Protein AF-A0A7Y8RQ37-F1 (afdb_monomer_lite)

Structure (mmCIF, N/CA/C/O backbone):
data_AF-A0A7Y8RQ37-F1
#
_entry.id   AF-A0A7Y8RQ37-F1
#
loop_
_atom_site.group_PDB
_atom_site.id
_atom_site.type_symbol
_atom_site.label_atom_id
_atom_site.label_alt_id
_atom_site.label_comp_id
_atom_site.label_asym_id
_atom_site.label_entity_id
_atom_site.label_seq_id
_atom_site.pdbx_PDB_ins_code
_atom_site.Cartn_x
_atom_site.Cartn_y
_atom_site.Cartn_z
_atom_site.occupancy
_atom_site.B_iso_or_equiv
_atom_site.auth_seq_id
_atom_site.auth_comp_id
_atom_site.auth_asym_id
_atom_site.auth_atom_id
_atom_site.pdbx_PDB_model_num
ATOM 1 N N . MET A 1 1 ? -16.129 -39.571 3.905 1.00 34.47 1 MET A N 1
ATOM 2 C CA . MET A 1 1 ? -15.858 -40.733 4.770 1.00 34.47 1 MET A CA 1
ATOM 3 C C . MET A 1 1 ? -14.416 -40.610 5.213 1.00 34.47 1 MET A C 1
ATOM 5 O O . MET A 1 1 ? -13.546 -40.663 4.356 1.00 34.47 1 MET A O 1
ATOM 9 N N . LEU A 1 2 ? -14.186 -40.288 6.487 1.00 32.62 2 LEU A N 1
ATOM 10 C CA . LEU A 1 2 ? -12.864 -40.397 7.103 1.00 32.62 2 LEU A CA 1
ATOM 11 C C . LEU A 1 2 ? -12.687 -41.860 7.510 1.00 32.62 2 LEU A C 1
ATOM 13 O O . LEU A 1 2 ? -13.595 -42.444 8.094 1.00 32.62 2 LEU A O 1
ATOM 17 N N . ASP A 1 3 ? -11.566 -42.441 7.108 1.00 35.66 3 ASP A N 1
ATOM 18 C CA . ASP A 1 3 ? -11.195 -43.825 7.374 1.00 35.66 3 ASP A CA 1
ATOM 19 C C . ASP A 1 3 ? -10.591 -43.890 8.788 1.00 35.66 3 ASP A C 1
ATOM 21 O O . ASP A 1 3 ? -9.417 -43.589 8.989 1.00 35.66 3 ASP A O 1
ATOM 25 N N . ASP A 1 4 ? -11.429 -44.184 9.785 1.00 43.72 4 ASP A N 1
ATOM 26 C CA . ASP A 1 4 ? -11.110 -44.140 11.226 1.00 43.72 4 ASP A CA 1
ATOM 27 C C . ASP A 1 4 ? -10.446 -45.444 11.727 1.00 43.72 4 ASP A C 1
ATOM 29 O O . ASP A 1 4 ? -10.523 -45.811 12.899 1.00 43.72 4 ASP A O 1
ATOM 33 N N . THR A 1 5 ? -9.824 -46.199 10.815 1.00 50.50 5 THR A N 1
ATOM 34 C CA . THR A 1 5 ? -9.568 -47.637 11.009 1.00 50.50 5 THR A CA 1
ATOM 35 C C . THR A 1 5 ? -8.095 -48.025 11.193 1.00 50.50 5 THR A C 1
ATOM 37 O O . THR A 1 5 ? -7.787 -49.211 11.273 1.00 50.50 5 THR A O 1
ATOM 40 N N . HIS A 1 6 ? -7.171 -47.064 11.321 1.00 50.91 6 HIS A N 1
ATOM 41 C CA . HIS A 1 6 ? -5.736 -47.354 11.478 1.00 50.91 6 HIS A CA 1
ATOM 42 C C . HIS A 1 6 ? -5.134 -46.620 12.686 1.00 50.91 6 HIS A C 1
ATOM 44 O O . HIS A 1 6 ? -4.673 -45.485 12.582 1.00 50.91 6 HIS A O 1
ATOM 50 N N . GLN A 1 7 ? -5.131 -47.279 13.849 1.00 54.94 7 GLN A N 1
ATOM 51 C CA . GLN A 1 7 ? -4.420 -46.808 15.041 1.00 54.94 7 GLN A CA 1
ATOM 52 C C . GLN A 1 7 ? -2.965 -47.294 15.002 1.00 54.94 7 GLN A C 1
ATOM 54 O O . GLN A 1 7 ? -2.705 -48.497 14.993 1.00 54.94 7 GLN A O 1
ATOM 59 N N . TYR A 1 8 ? -2.016 -46.358 14.987 1.00 58.25 8 TYR A N 1
ATOM 60 C CA . TYR A 1 8 ? -0.583 -46.654 15.029 1.00 58.25 8 TYR A CA 1
ATOM 61 C C . TYR A 1 8 ? -0.065 -46.518 16.465 1.00 58.25 8 TYR A C 1
ATOM 63 O O . TYR A 1 8 ? -0.139 -45.420 17.022 1.00 58.25 8 TYR A O 1
ATOM 71 N N . PRO A 1 9 ? 0.462 -47.587 17.089 1.00 61.72 9 PRO A N 1
ATOM 72 C CA . PRO A 1 9 ? 1.016 -47.491 18.431 1.00 61.72 9 PRO A CA 1
ATOM 73 C C . PRO A 1 9 ? 2.280 -46.622 18.421 1.00 61.72 9 PRO A C 1
ATOM 75 O O . PRO A 1 9 ? 3.241 -46.898 17.699 1.00 61.72 9 PRO A O 1
ATOM 78 N N . VAL A 1 10 ? 2.267 -45.574 19.246 1.00 66.50 10 VAL A N 1
ATOM 79 C CA . VAL A 1 10 ? 3.431 -44.730 19.532 1.00 66.50 10 VAL A CA 1
ATOM 80 C C . VAL A 1 10 ? 4.154 -45.314 20.739 1.00 66.50 10 VAL A C 1
ATOM 82 O O . VAL A 1 10 ? 3.539 -45.526 21.784 1.00 66.50 10 VAL A O 1
ATOM 85 N N . TYR A 1 11 ? 5.454 -45.564 20.618 1.00 68.69 11 TYR A N 1
ATOM 86 C CA . TYR A 1 11 ? 6.275 -46.028 21.736 1.00 68.69 11 TYR A CA 1
ATOM 87 C C . TYR A 1 11 ? 7.652 -45.368 21.733 1.00 68.69 11 TYR A C 1
ATOM 89 O O . TYR A 1 11 ? 8.081 -44.732 20.767 1.00 68.69 11 TYR A O 1
ATOM 97 N N . ARG A 1 12 ? 8.345 -45.536 22.855 1.00 69.88 12 ARG A N 1
ATOM 98 C CA . ARG A 1 12 ? 9.684 -45.016 23.114 1.00 69.88 12 ARG A CA 1
ATOM 99 C C . ARG A 1 12 ? 10.527 -46.146 23.697 1.00 69.88 12 ARG A C 1
ATOM 101 O O . ARG A 1 12 ? 10.061 -46.857 24.587 1.00 69.88 12 ARG A O 1
ATOM 108 N N . ARG A 1 13 ? 11.744 -46.344 23.185 1.00 73.50 13 ARG A N 1
ATOM 109 C CA . ARG A 1 13 ? 12.702 -47.296 23.771 1.00 73.50 13 ARG A CA 1
ATOM 110 C C . ARG A 1 13 ? 13.327 -46.686 25.029 1.00 73.50 13 ARG A C 1
ATOM 112 O O . ARG A 1 13 ? 13.398 -45.462 25.153 1.00 73.50 13 ARG A O 1
ATOM 119 N N . GLN A 1 14 ? 13.769 -47.534 25.959 1.00 46.38 14 GLN A N 1
ATOM 120 C CA . GLN A 1 14 ? 14.588 -47.077 27.083 1.00 46.38 14 GLN A CA 1
ATOM 121 C C . GLN A 1 14 ? 15.817 -46.344 26.516 1.00 46.38 14 GLN A C 1
ATOM 123 O O . GLN A 1 14 ? 16.450 -46.841 25.590 1.00 46.38 14 GLN A O 1
ATOM 128 N N . ASP A 1 15 ? 16.073 -45.137 27.024 1.00 55.53 15 ASP A N 1
ATOM 129 C CA . ASP A 1 15 ? 17.201 -44.255 26.674 1.00 55.53 15 ASP A CA 1
ATOM 130 C C . ASP A 1 15 ? 17.154 -43.498 25.327 1.00 55.53 15 ASP A C 1
ATOM 132 O O . ASP A 1 15 ? 18.140 -42.878 24.934 1.00 55.53 15 ASP A O 1
ATOM 136 N N . GLU A 1 16 ? 16.000 -43.423 24.652 1.00 62.22 16 GLU A N 1
ATOM 137 C CA . GLU A 1 16 ? 15.815 -42.547 23.475 1.00 62.22 16 GLU A CA 1
ATOM 138 C C . GLU A 1 16 ? 14.939 -41.319 23.785 1.00 62.22 16 GLU A C 1
ATOM 140 O O . GLU A 1 16 ? 13.984 -41.421 24.552 1.00 62.22 16 GLU A O 1
ATOM 145 N N . GLN A 1 17 ? 15.228 -40.159 23.174 1.00 61.47 17 GLN A N 1
ATOM 146 C CA . GLN A 1 17 ? 14.375 -38.949 23.221 1.00 61.47 17 GLN A CA 1
ATOM 147 C C . GLN A 1 17 ? 13.439 -38.804 22.006 1.00 61.47 17 GLN A C 1
ATOM 149 O O . GLN A 1 17 ? 12.738 -37.808 21.867 1.00 61.47 17 GLN A O 1
ATOM 154 N N . VAL A 1 18 ? 13.418 -39.798 21.118 1.00 64.31 18 VAL A N 1
ATOM 155 C CA . VAL A 1 18 ? 12.586 -39.802 19.909 1.00 64.31 18 VAL A CA 1
ATOM 156 C C . VAL A 1 18 ? 11.352 -40.680 20.098 1.00 64.31 18 VAL A C 1
ATOM 158 O O . VAL A 1 18 ? 11.414 -41.720 20.759 1.00 64.31 18 VAL A O 1
ATOM 161 N N . LEU A 1 19 ? 10.228 -40.272 19.507 1.00 69.50 19 LEU A N 1
ATOM 162 C CA . LEU A 1 19 ? 9.014 -41.088 19.453 1.00 69.50 19 LEU A CA 1
ATOM 163 C C . LEU A 1 19 ? 9.008 -41.900 18.161 1.00 69.50 19 LEU A C 1
ATOM 165 O O . LEU A 1 19 ? 9.328 -41.380 17.093 1.00 69.50 19 LEU A O 1
ATOM 169 N N . ARG A 1 20 ? 8.632 -43.176 18.248 1.00 71.75 20 ARG A N 1
ATOM 170 C CA . ARG A 1 20 ? 8.583 -44.082 17.096 1.00 71.75 20 ARG A CA 1
ATOM 171 C C . ARG A 1 20 ? 7.153 -44.539 16.841 1.00 71.75 20 ARG A C 1
ATOM 173 O O . ARG A 1 20 ? 6.413 -44.818 17.786 1.00 71.75 20 ARG A O 1
ATOM 180 N N . LEU A 1 21 ? 6.786 -44.646 15.565 1.00 69.88 21 LEU A N 1
ATOM 181 C CA . LEU A 1 21 ? 5.547 -45.281 15.114 1.00 69.88 21 LEU A CA 1
ATOM 182 C C . LEU A 1 21 ? 5.869 -46.541 14.309 1.00 69.88 21 LEU A C 1
ATOM 184 O O . LEU A 1 21 ? 6.688 -46.495 13.387 1.00 69.88 21 LEU A O 1
ATOM 188 N N . LYS A 1 22 ? 5.194 -47.648 14.639 1.00 65.12 22 LYS A N 1
ATOM 189 C CA . LYS A 1 22 ? 5.294 -48.927 13.918 1.00 65.12 22 LYS A CA 1
ATOM 190 C C . LYS A 1 22 ? 3.974 -49.240 13.211 1.00 65.12 22 LYS A C 1
ATOM 192 O O . LYS A 1 22 ? 2.908 -49.129 13.815 1.00 65.12 22 LYS A O 1
ATOM 197 N N . HIS A 1 23 ? 4.043 -49.652 11.943 1.00 57.03 23 HIS A N 1
ATOM 198 C CA . HIS A 1 23 ? 2.884 -50.188 11.224 1.00 57.03 23 HIS A CA 1
ATOM 199 C C . HIS A 1 23 ? 2.521 -51.578 11.793 1.00 57.03 23 HIS A C 1
ATOM 201 O O . HIS A 1 23 ? 3.416 -52.414 11.925 1.00 57.03 23 HIS A O 1
ATOM 207 N N . PRO A 1 24 ? 1.247 -51.866 12.131 1.00 56.72 24 PRO A N 1
ATOM 208 C CA . PRO A 1 24 ? 0.880 -53.085 12.862 1.00 56.72 24 PRO A CA 1
ATOM 209 C C . PRO A 1 24 ? 1.156 -54.407 12.123 1.00 56.72 24 PRO A C 1
ATOM 211 O O . PRO A 1 24 ? 1.132 -55.460 12.752 1.00 56.72 24 PRO A O 1
ATOM 214 N N . GLN A 1 25 ? 1.401 -54.368 10.809 1.00 57.06 25 GLN A N 1
ATOM 215 C CA . GLN A 1 25 ? 1.538 -55.559 9.954 1.00 57.06 25 GLN A CA 1
ATOM 216 C C . GLN A 1 25 ? 2.952 -55.824 9.412 1.00 57.06 25 GLN A C 1
ATOM 218 O O . GLN A 1 25 ? 3.146 -56.863 8.792 1.00 57.06 25 GLN A O 1
ATOM 223 N N . ASP A 1 26 ? 3.935 -54.955 9.675 1.00 54.56 26 ASP A N 1
ATOM 224 C CA . ASP A 1 26 ? 5.302 -55.140 9.169 1.00 54.56 26 ASP A CA 1
ATOM 225 C C . ASP A 1 26 ? 6.296 -55.346 10.310 1.00 54.56 26 ASP A C 1
ATOM 227 O O . ASP A 1 26 ? 6.479 -54.490 11.186 1.00 54.56 26 ASP A O 1
ATOM 231 N N . ASP A 1 27 ? 6.979 -56.488 10.283 1.00 55.59 27 ASP A N 1
ATOM 232 C CA . ASP A 1 27 ? 8.066 -56.761 11.205 1.00 55.59 27 ASP A CA 1
ATOM 233 C C . ASP A 1 27 ? 9.385 -56.185 10.659 1.00 55.59 27 ASP A C 1
ATOM 235 O O . ASP A 1 27 ? 9.981 -56.665 9.698 1.00 55.59 27 ASP A O 1
ATOM 239 N N . VAL A 1 28 ? 9.843 -55.138 11.353 1.00 54.12 28 VAL A N 1
ATOM 240 C CA . VAL A 1 28 ? 11.248 -54.724 11.523 1.00 54.12 28 VAL A CA 1
ATOM 241 C C . VAL A 1 28 ? 11.868 -53.758 10.490 1.00 54.12 28 VAL A C 1
ATOM 243 O O . VAL A 1 28 ? 12.968 -53.283 10.756 1.00 54.12 28 VAL A O 1
ATOM 246 N N . GLN A 1 29 ? 11.212 -53.336 9.395 1.00 50.59 29 GLN A N 1
ATOM 247 C CA . GLN A 1 29 ? 11.902 -52.456 8.410 1.00 50.59 29 GLN A CA 1
ATOM 248 C C . GLN A 1 29 ? 11.327 -51.060 8.111 1.00 50.59 29 GLN A C 1
ATOM 250 O O . GLN A 1 29 ? 12.042 -50.269 7.503 1.00 50.59 29 GLN A O 1
ATOM 255 N N . ASN A 1 30 ? 10.143 -50.681 8.607 1.00 53.69 30 ASN A N 1
ATOM 256 C CA . ASN A 1 30 ? 9.567 -49.346 8.359 1.00 53.69 30 ASN A CA 1
ATOM 257 C C . ASN A 1 30 ? 9.101 -48.672 9.666 1.00 53.69 30 ASN A C 1
ATOM 259 O O . ASN A 1 30 ? 7.915 -48.691 9.995 1.00 53.69 30 ASN A O 1
ATOM 263 N N . GLU A 1 31 ? 10.029 -48.087 10.431 1.00 63.09 31 GLU A N 1
ATOM 264 C CA . GLU A 1 31 ? 9.699 -47.241 11.591 1.00 63.09 31 GLU A CA 1
ATOM 265 C C . GLU A 1 31 ? 9.771 -45.755 11.194 1.00 63.09 31 GLU A C 1
ATOM 267 O O . GLU A 1 31 ? 10.784 -45.294 10.665 1.00 63.09 31 GLU A O 1
ATOM 272 N N . LEU A 1 32 ? 8.708 -44.990 11.467 1.00 58.38 32 LEU A N 1
ATOM 273 C CA . LEU A 1 32 ? 8.733 -43.528 11.364 1.00 58.38 32 LEU A CA 1
ATOM 274 C C . LEU A 1 32 ? 9.244 -42.956 12.691 1.00 58.38 32 LEU A C 1
ATOM 276 O O . LEU A 1 32 ? 8.665 -43.225 13.745 1.00 58.38 32 LEU A O 1
ATOM 280 N N . ILE A 1 33 ? 10.318 -42.168 12.632 1.00 64.62 33 ILE A N 1
ATOM 281 C CA . ILE A 1 33 ? 10.963 -41.561 13.801 1.00 64.62 33 ILE A CA 1
ATOM 282 C C . ILE A 1 33 ? 10.591 -40.078 13.855 1.00 64.62 33 ILE A C 1
ATOM 284 O O . ILE A 1 33 ? 10.858 -39.326 12.919 1.00 64.62 33 ILE A O 1
ATOM 288 N N . LEU A 1 34 ? 9.978 -39.661 14.960 1.00 55.16 34 LEU A N 1
ATOM 289 C CA . LEU A 1 34 ? 9.616 -38.278 15.240 1.00 55.16 34 LEU A CA 1
ATOM 290 C C . LEU A 1 34 ? 10.619 -37.672 16.224 1.00 55.16 34 LEU A C 1
ATOM 292 O O . LEU A 1 34 ? 10.736 -38.111 17.371 1.00 55.16 34 LEU A O 1
ATOM 296 N N . HIS A 1 35 ? 11.312 -36.632 15.767 1.00 53.31 35 HIS A N 1
ATOM 297 C CA . HIS A 1 35 ? 12.118 -35.759 16.610 1.00 53.31 35 HIS A CA 1
ATOM 298 C C . HIS A 1 35 ? 11.238 -34.601 17.078 1.00 53.31 35 HIS A C 1
ATOM 300 O O . HIS A 1 35 ? 10.813 -33.782 16.265 1.00 53.31 35 HIS A O 1
ATOM 306 N N . ILE A 1 36 ? 10.942 -34.558 18.375 1.00 55.47 36 ILE A N 1
ATOM 307 C CA . ILE A 1 36 ? 10.240 -33.436 18.995 1.00 55.47 36 ILE A CA 1
ATOM 308 C C . ILE A 1 36 ? 11.291 -32.641 19.763 1.00 55.47 36 ILE A C 1
ATOM 310 O O . ILE A 1 36 ? 11.803 -33.108 20.776 1.00 55.47 36 ILE A O 1
ATOM 314 N N . GLU A 1 37 ? 11.657 -31.468 19.250 1.00 42.50 37 GLU A N 1
ATOM 315 C CA . GLU A 1 37 ? 12.462 -30.510 20.007 1.00 42.50 37 GLU A CA 1
ATOM 316 C C . GLU A 1 37 ? 11.560 -29.824 21.037 1.00 42.50 37 GLU A C 1
ATOM 318 O O . GLU A 1 37 ? 10.756 -28.955 20.700 1.00 42.50 37 GLU A O 1
ATOM 323 N N . GLU A 1 38 ? 11.684 -30.229 22.300 1.00 41.41 38 GLU A N 1
ATOM 324 C CA . GLU A 1 38 ? 11.149 -29.473 23.429 1.00 41.41 38 GLU A CA 1
ATOM 325 C C . GLU A 1 38 ? 12.193 -28.420 23.841 1.00 41.41 38 GLU A C 1
ATOM 327 O O . GLU A 1 38 ? 13.296 -28.787 24.259 1.00 41.41 38 GLU A O 1
ATOM 332 N N . PRO A 1 39 ? 11.911 -27.109 23.720 1.00 41.84 39 PRO A N 1
ATOM 333 C CA . PRO A 1 39 ? 12.817 -26.091 24.227 1.00 41.84 39 PRO A CA 1
ATOM 334 C C . PRO A 1 39 ? 12.794 -26.141 25.759 1.00 41.84 39 PRO A C 1
ATOM 336 O O . PRO A 1 39 ? 11.869 -25.646 26.397 1.00 41.84 39 PRO A O 1
ATOM 339 N N . GLY A 1 40 ? 13.812 -26.772 26.345 1.00 35.75 40 GLY A N 1
ATOM 340 C CA . GLY A 1 40 ? 14.013 -26.804 27.789 1.00 35.75 40 GLY A CA 1
ATOM 341 C C . GLY A 1 40 ? 14.186 -25.392 28.350 1.00 35.75 40 GLY A C 1
ATOM 342 O O . GLY A 1 40 ? 15.057 -24.636 27.912 1.00 35.75 40 GLY A O 1
ATOM 343 N N . GLU A 1 41 ? 13.352 -25.039 29.326 1.00 36.59 41 GLU A N 1
ATOM 344 C CA . GLU A 1 41 ? 13.503 -23.827 30.123 1.00 36.59 41 GLU A CA 1
ATOM 345 C C . GLU A 1 41 ? 14.816 -23.893 30.916 1.00 36.59 41 GLU A C 1
ATOM 347 O O . GLU A 1 41 ? 15.005 -24.736 31.793 1.00 36.59 41 GLU A O 1
ATOM 352 N N . TRP A 1 42 ? 15.740 -22.981 30.618 1.00 36.66 42 TRP A N 1
ATOM 353 C CA . TRP A 1 42 ? 16.910 -22.748 31.456 1.00 36.66 42 TRP A CA 1
ATOM 354 C C . TRP A 1 42 ? 16.480 -21.906 32.659 1.00 36.66 42 TRP A C 1
ATOM 356 O O . TRP A 1 42 ? 16.418 -20.680 32.579 1.00 36.66 42 TRP A O 1
ATOM 366 N N . LEU A 1 43 ? 16.180 -22.555 33.785 1.00 36.25 43 LEU A N 1
ATOM 367 C CA . LEU A 1 43 ? 16.026 -21.870 35.068 1.00 36.25 43 LEU A CA 1
ATOM 368 C C . LEU A 1 43 ? 17.404 -21.366 35.525 1.00 36.25 43 LEU A C 1
ATOM 370 O O . LEU A 1 43 ? 18.215 -22.107 36.080 1.00 36.25 43 LEU A O 1
ATOM 374 N N . LEU A 1 44 ? 17.686 -20.095 35.244 1.00 38.44 44 LEU A N 1
ATOM 375 C CA . LEU A 1 44 ? 18.862 -19.391 35.746 1.00 38.44 44 LEU A CA 1
ATOM 376 C C . LEU A 1 44 ? 18.728 -19.159 37.261 1.00 38.44 44 LEU A C 1
ATOM 378 O O . LEU A 1 44 ? 17.831 -18.452 37.707 1.00 38.44 44 LEU A O 1
ATOM 382 N N . GLY A 1 45 ? 19.649 -19.778 38.006 1.00 37.31 45 GLY A N 1
ATOM 383 C CA . GLY A 1 45 ? 20.125 -19.473 39.363 1.00 37.31 45 GLY A CA 1
ATOM 384 C C . GLY A 1 45 ? 19.241 -18.626 40.283 1.00 37.31 45 GLY A C 1
ATOM 385 O O . GLY A 1 45 ? 19.246 -17.401 40.206 1.00 37.31 45 GLY A O 1
ATOM 386 N N . ALA A 1 46 ? 18.611 -19.287 41.253 1.00 36.94 46 ALA A N 1
ATOM 387 C CA . ALA A 1 46 ? 17.852 -18.677 42.344 1.00 36.94 46 ALA A CA 1
ATOM 388 C C . ALA A 1 46 ? 18.708 -18.116 43.510 1.00 36.94 46 ALA A C 1
ATOM 390 O O . ALA A 1 46 ? 18.142 -17.770 44.539 1.00 36.94 46 ALA A O 1
ATOM 391 N N . ASP A 1 47 ? 20.033 -17.970 43.366 1.00 40.25 47 ASP A N 1
ATOM 392 C CA . ASP A 1 47 ? 20.936 -17.591 44.474 1.00 40.25 47 ASP A CA 1
ATOM 393 C C . ASP A 1 47 ? 21.772 -16.323 44.201 1.00 40.25 47 ASP A C 1
ATOM 395 O O . ASP A 1 47 ? 22.979 -16.282 44.445 1.00 40.25 47 ASP A O 1
ATOM 399 N N . ALA A 1 48 ? 21.143 -15.248 43.720 1.00 35.31 48 ALA A N 1
ATOM 400 C CA . ALA A 1 48 ? 21.758 -13.917 43.720 1.00 35.31 48 ALA A CA 1
ATOM 401 C C . ALA A 1 48 ? 20.833 -12.896 44.412 1.00 35.31 48 ALA A C 1
ATOM 403 O O . ALA A 1 48 ? 19.664 -12.791 44.031 1.00 35.31 48 ALA A O 1
ATOM 404 N N . PRO A 1 49 ? 21.309 -12.136 45.423 1.00 36.34 49 PRO A N 1
ATOM 405 C CA . PRO A 1 49 ? 20.487 -11.128 46.085 1.00 36.34 49 PRO A CA 1
ATOM 406 C C . PRO A 1 49 ? 20.062 -10.041 45.081 1.00 36.34 49 PRO A C 1
ATOM 408 O O . PRO A 1 49 ? 20.872 -9.635 44.243 1.00 36.34 49 PRO A O 1
ATOM 411 N N . PRO A 1 50 ? 18.805 -9.560 45.140 1.00 37.53 50 PRO A N 1
ATOM 412 C CA . PRO A 1 50 ? 18.253 -8.694 44.108 1.00 37.53 50 PRO A CA 1
ATOM 413 C C . PRO A 1 50 ? 18.945 -7.321 44.105 1.00 37.53 50 PRO A C 1
ATOM 415 O O . PRO A 1 50 ? 18.960 -6.648 45.140 1.00 37.53 50 PRO A O 1
ATOM 418 N N . PRO A 1 51 ? 19.465 -6.838 42.961 1.00 38.47 51 PRO A N 1
ATOM 419 C CA . PRO A 1 51 ? 19.715 -5.416 42.796 1.00 38.47 51 PRO A CA 1
ATOM 420 C C . PRO A 1 51 ? 18.363 -4.690 42.759 1.00 38.47 51 PRO A C 1
ATOM 422 O O . PRO A 1 51 ? 17.446 -5.076 42.034 1.00 38.47 51 PRO A O 1
ATOM 425 N N . GLN A 1 52 ? 18.227 -3.656 43.586 1.00 36.28 52 GLN A N 1
ATOM 426 C CA . GLN A 1 52 ? 17.031 -2.817 43.683 1.00 36.28 52 GLN A CA 1
ATOM 427 C C . GLN A 1 52 ? 16.611 -2.292 42.294 1.00 36.28 52 GLN A C 1
ATOM 429 O O . GLN A 1 52 ? 17.435 -1.670 41.618 1.00 36.28 52 GLN A O 1
ATOM 434 N N . PRO A 1 53 ? 15.355 -2.487 41.851 1.00 37.69 53 PRO A N 1
ATOM 435 C CA . PRO A 1 53 ? 14.911 -1.951 40.574 1.00 37.69 53 PRO A CA 1
ATOM 436 C C . PRO A 1 53 ? 14.661 -0.443 40.697 1.00 37.69 53 PRO A C 1
ATOM 438 O O . PRO A 1 53 ? 13.739 0.002 41.381 1.00 37.69 53 PRO A O 1
ATOM 441 N N . GLN A 1 54 ? 15.472 0.353 40.000 1.00 35.16 54 GLN A N 1
ATOM 442 C CA . GLN A 1 54 ? 15.076 1.705 39.610 1.00 35.16 54 GLN A CA 1
ATOM 443 C C . GLN A 1 54 ? 13.953 1.600 38.560 1.00 35.16 54 GLN A C 1
ATOM 445 O O . GLN A 1 54 ? 14.097 0.837 37.601 1.00 35.16 54 GLN A O 1
ATOM 450 N N . PRO A 1 55 ? 12.841 2.345 38.696 1.00 31.58 55 PRO A N 1
ATOM 451 C CA . PRO A 1 55 ? 11.780 2.340 37.700 1.00 31.58 55 PRO A CA 1
ATOM 452 C C . PRO A 1 55 ? 12.246 3.089 36.444 1.00 31.58 55 PRO A C 1
ATOM 454 O O . PRO A 1 55 ? 12.282 4.318 36.412 1.00 31.58 55 PRO A O 1
ATOM 457 N N . GLY A 1 56 ? 12.630 2.333 35.415 1.00 29.84 56 GLY A N 1
ATOM 458 C CA . GLY A 1 56 ? 12.810 2.815 34.044 1.00 29.84 56 GLY A CA 1
ATOM 459 C C . GLY A 1 56 ? 11.513 2.667 33.235 1.00 29.84 56 GLY A C 1
ATOM 460 O O . GLY A 1 56 ? 10.683 1.821 33.576 1.00 29.84 56 GLY A O 1
ATOM 461 N N . PRO A 1 57 ? 11.301 3.479 32.183 1.00 30.08 57 PRO A N 1
ATOM 462 C CA . PRO A 1 57 ? 10.036 3.524 31.461 1.00 30.08 57 PRO A CA 1
ATOM 463 C C . PRO A 1 57 ? 9.793 2.200 30.732 1.00 30.08 57 PRO A C 1
ATOM 465 O O . PRO A 1 57 ? 10.551 1.789 29.855 1.00 30.08 57 PRO A O 1
ATOM 468 N N . SER A 1 58 ? 8.723 1.521 31.122 1.00 37.25 58 SER A N 1
ATOM 469 C CA . SER A 1 58 ? 8.250 0.278 30.536 1.00 37.25 58 SER A CA 1
ATOM 470 C C . SER A 1 58 ? 7.480 0.553 29.248 1.00 37.25 58 SER A C 1
ATOM 472 O O . SER A 1 58 ? 6.305 0.894 29.287 1.00 37.25 58 SER A O 1
ATOM 474 N N . THR A 1 59 ? 8.110 0.324 28.100 1.00 39.28 59 THR A N 1
ATOM 475 C CA . THR A 1 59 ? 7.398 0.060 26.841 1.00 39.28 59 THR A CA 1
ATOM 476 C C . THR A 1 59 ? 8.336 -0.649 25.886 1.00 39.28 59 THR A C 1
ATOM 478 O O . THR A 1 59 ? 9.180 -0.012 25.274 1.00 39.28 59 THR A O 1
ATOM 481 N N . GLU A 1 60 ? 8.197 -1.969 25.822 1.00 34.53 60 GLU A N 1
ATOM 482 C CA . GLU A 1 60 ? 8.223 -2.800 24.613 1.00 34.53 60 GLU A CA 1
ATOM 483 C C . GLU A 1 60 ? 8.214 -4.255 25.093 1.00 34.53 60 GLU A C 1
ATOM 485 O O . GLU A 1 60 ? 9.173 -4.742 25.692 1.00 34.53 60 GLU A O 1
ATOM 490 N N . MET A 1 61 ? 7.087 -4.952 24.907 1.00 38.19 61 MET A N 1
ATOM 491 C CA . MET A 1 61 ? 7.042 -6.398 25.129 1.00 38.19 61 MET A CA 1
ATOM 492 C C . MET A 1 61 ? 8.000 -7.045 24.130 1.00 38.19 61 MET A C 1
ATOM 494 O O . MET A 1 61 ? 7.689 -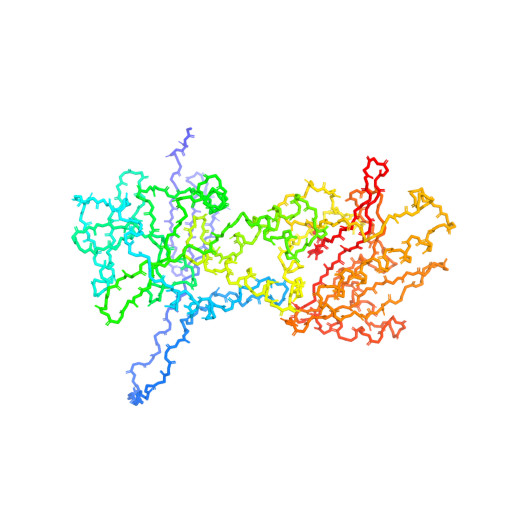7.143 22.943 1.00 38.19 61 MET A O 1
ATOM 498 N N . TRP A 1 62 ? 9.161 -7.475 24.618 1.00 31.05 62 TRP A N 1
ATOM 499 C CA . TRP A 1 62 ? 10.119 -8.274 23.866 1.00 31.05 62 TRP A CA 1
ATOM 500 C C . TRP A 1 62 ? 9.412 -9.504 23.279 1.00 31.05 62 TRP A C 1
ATOM 502 O O . TRP A 1 62 ? 8.961 -10.385 24.010 1.00 31.05 62 TRP A O 1
ATOM 512 N N . ARG A 1 63 ? 9.293 -9.560 21.947 1.00 39.91 63 ARG A N 1
ATOM 513 C CA . ARG A 1 63 ? 8.787 -10.724 21.205 1.00 39.91 63 ARG A CA 1
ATOM 514 C C . ARG A 1 63 ? 9.965 -11.403 20.500 1.00 39.91 63 ARG A C 1
ATOM 516 O O . ARG A 1 63 ? 10.289 -11.010 19.384 1.00 39.91 63 ARG A O 1
ATOM 523 N N . PRO A 1 64 ? 10.598 -12.428 21.097 1.00 33.03 64 PRO A N 1
ATOM 524 C CA . PRO A 1 64 ? 11.812 -13.048 20.547 1.00 33.03 64 PRO A CA 1
ATOM 525 C C . PRO A 1 64 ? 11.611 -13.779 19.204 1.00 33.03 64 PRO A C 1
ATOM 527 O O . PRO A 1 64 ? 12.578 -14.179 18.568 1.00 33.03 64 PRO A O 1
ATOM 530 N N . TRP A 1 65 ? 10.363 -13.935 18.755 1.00 39.25 65 TRP A N 1
ATOM 531 C CA . TRP A 1 65 ? 9.957 -14.585 17.505 1.00 39.25 65 TRP A CA 1
ATOM 532 C C . TRP A 1 65 ? 9.413 -13.597 16.462 1.00 39.25 65 TRP A C 1
ATOM 534 O O . TRP A 1 65 ? 9.087 -13.999 15.345 1.00 39.25 65 TRP A O 1
ATOM 544 N N . ALA A 1 66 ? 9.317 -12.304 16.794 1.00 36.62 66 ALA A N 1
ATOM 545 C CA . ALA A 1 66 ? 8.984 -11.284 15.812 1.00 36.62 66 ALA A CA 1
ATOM 546 C C . ALA A 1 66 ? 10.197 -11.090 14.897 1.00 36.62 66 ALA A C 1
ATOM 548 O O . ALA A 1 66 ? 11.217 -10.531 15.298 1.00 36.62 66 ALA A O 1
ATOM 549 N N . THR A 1 67 ? 10.102 -11.582 13.664 1.00 41.84 67 THR A N 1
ATOM 550 C CA . THR A 1 67 ? 11.100 -11.292 12.637 1.00 41.84 67 THR A CA 1
ATOM 551 C C . THR A 1 67 ? 11.131 -9.779 12.462 1.00 41.84 67 THR A C 1
ATOM 553 O O . THR A 1 67 ? 10.100 -9.175 12.166 1.00 41.84 67 THR A O 1
ATOM 556 N N . THR A 1 68 ? 12.282 -9.144 12.695 1.00 47.03 68 THR A N 1
ATOM 557 C CA . THR A 1 68 ? 12.430 -7.716 12.401 1.00 47.03 68 THR A CA 1
ATOM 558 C C . THR A 1 68 ? 12.033 -7.511 10.938 1.00 47.03 68 THR A C 1
ATOM 560 O O . THR A 1 68 ? 12.576 -8.232 10.092 1.00 47.03 68 THR A O 1
ATOM 563 N N . PRO A 1 69 ? 11.091 -6.597 10.623 1.00 55.62 69 PRO A N 1
ATOM 564 C CA . PRO A 1 69 ? 10.669 -6.373 9.249 1.00 55.62 69 PRO A CA 1
ATOM 565 C C . PRO A 1 69 ? 11.905 -6.151 8.389 1.00 55.62 69 PRO A C 1
ATOM 567 O O . PRO A 1 69 ? 12.759 -5.321 8.725 1.00 55.62 69 PRO A O 1
ATOM 570 N N . SER A 1 70 ? 12.048 -6.924 7.312 1.00 72.00 70 SER A N 1
ATOM 571 C CA . SER A 1 70 ? 13.177 -6.696 6.419 1.00 72.00 70 SER A CA 1
ATOM 572 C C . SER A 1 70 ? 13.051 -5.281 5.856 1.00 72.00 70 SER A C 1
ATOM 574 O O . SER A 1 70 ? 11.951 -4.811 5.578 1.00 72.00 70 SER A O 1
ATOM 576 N N . ALA A 1 71 ? 14.165 -4.581 5.634 1.00 79.44 71 ALA A N 1
ATOM 577 C CA . ALA A 1 71 ? 14.105 -3.227 5.069 1.00 79.44 71 ALA A CA 1
ATOM 578 C C . ALA A 1 71 ? 13.414 -3.180 3.688 1.00 79.44 71 ALA A C 1
ATOM 580 O O . ALA A 1 71 ? 13.072 -2.107 3.203 1.00 79.44 71 ALA A O 1
ATOM 581 N N . GLN A 1 72 ? 13.240 -4.336 3.037 1.00 83.44 72 GLN A N 1
ATOM 582 C CA . GLN A 1 72 ? 12.546 -4.492 1.760 1.00 83.44 72 GLN A CA 1
ATOM 583 C C . GLN A 1 72 ? 11.027 -4.622 1.893 1.00 83.44 72 GLN A C 1
ATOM 585 O O . GLN A 1 72 ? 10.324 -4.571 0.877 1.00 83.44 72 GLN A O 1
ATOM 590 N N . GLU A 1 73 ? 10.529 -4.872 3.097 1.00 87.12 73 GLU A N 1
ATOM 591 C CA . GLU A 1 73 ? 9.115 -5.021 3.400 1.00 87.12 73 GLU A CA 1
ATOM 592 C C . GLU A 1 73 ? 8.540 -3.713 3.921 1.00 87.12 73 GLU A C 1
ATOM 594 O O . GLU A 1 73 ? 9.243 -2.811 4.377 1.00 87.12 73 GLU A O 1
ATOM 599 N N . TRP A 1 74 ? 7.228 -3.592 3.767 1.00 93.69 74 TRP A N 1
ATOM 600 C CA . TRP A 1 74 ? 6.505 -2.447 4.278 1.00 93.69 74 TRP A CA 1
ATOM 601 C C . TRP A 1 74 ? 6.331 -2.592 5.788 1.00 93.69 74 TRP A C 1
ATOM 603 O O . TRP A 1 74 ? 6.059 -3.686 6.281 1.00 93.69 74 TRP A O 1
ATOM 613 N N . SER A 1 75 ? 6.469 -1.480 6.500 1.00 89.56 75 SER A N 1
ATOM 614 C CA . SER A 1 75 ? 6.227 -1.391 7.935 1.00 89.56 75 SER A CA 1
ATOM 615 C C . SER A 1 75 ? 5.212 -0.285 8.207 1.00 89.56 75 SER A C 1
ATOM 617 O O . SER A 1 75 ? 5.322 0.777 7.588 1.00 89.56 75 SER A O 1
ATOM 619 N N . PRO A 1 76 ? 4.278 -0.484 9.148 1.00 90.00 76 PRO A N 1
ATOM 620 C CA . PRO A 1 76 ? 3.304 0.540 9.490 1.00 90.00 76 PRO A CA 1
ATOM 621 C C . PRO A 1 76 ? 3.979 1.780 10.099 1.00 90.00 76 PRO A C 1
ATOM 623 O O . PRO A 1 76 ? 4.990 1.647 10.798 1.00 90.00 76 PRO A O 1
ATOM 626 N N . PRO A 1 77 ? 3.442 2.990 9.863 1.00 90.31 77 PRO A N 1
ATOM 627 C CA . PRO A 1 77 ? 3.922 4.193 10.531 1.00 90.31 77 PRO A CA 1
ATOM 628 C C . PRO A 1 77 ? 3.523 4.202 12.013 1.00 90.31 77 PRO A C 1
ATOM 630 O O . PRO A 1 77 ? 2.628 3.477 12.449 1.00 90.31 77 PRO A O 1
ATOM 633 N N . SER A 1 78 ? 4.154 5.083 12.793 1.00 88.56 78 SER A N 1
ATOM 634 C CA . SER A 1 78 ? 3.750 5.322 14.183 1.00 88.56 78 SER A CA 1
ATOM 635 C C . SER A 1 78 ? 2.307 5.833 14.269 1.00 88.56 78 SER A C 1
ATOM 637 O O . SER A 1 78 ? 1.895 6.710 13.509 1.00 88.56 78 SER A O 1
ATOM 639 N N . HIS A 1 79 ? 1.553 5.335 15.250 1.00 90.19 79 HIS A N 1
ATOM 640 C CA . HIS A 1 79 ? 0.180 5.774 15.519 1.00 90.19 79 HIS A CA 1
ATOM 641 C C . HIS A 1 79 ? 0.100 7.046 16.383 1.00 90.19 79 HIS A C 1
ATOM 643 O O . HIS A 1 79 ? -0.998 7.549 16.605 1.00 90.19 79 HIS A O 1
ATOM 649 N N . ALA A 1 80 ? 1.225 7.582 16.873 1.00 89.25 80 ALA A N 1
ATOM 650 C CA . ALA A 1 80 ? 1.233 8.636 17.894 1.00 89.25 80 ALA A CA 1
ATOM 651 C C . ALA A 1 80 ? 0.462 9.902 17.476 1.00 89.25 80 ALA A C 1
ATOM 653 O O . ALA A 1 80 ? -0.424 10.358 18.199 1.00 89.25 80 ALA A O 1
ATOM 654 N N . MET A 1 81 ? 0.740 10.434 16.280 1.00 89.62 81 MET A N 1
ATOM 655 C CA . MET A 1 81 ? 0.048 11.628 15.773 1.00 89.62 81 MET A CA 1
ATOM 656 C C . MET A 1 81 ? -1.447 11.382 15.548 1.00 89.62 81 MET A C 1
ATOM 658 O O . MET A 1 81 ? -2.272 12.244 15.849 1.00 89.62 81 MET A O 1
ATOM 662 N N . LEU A 1 82 ? -1.807 10.196 15.043 1.00 93.06 82 LEU A N 1
ATOM 663 C CA . LEU A 1 82 ? -3.207 9.816 14.869 1.00 93.06 82 LEU A CA 1
ATOM 664 C C . LEU A 1 82 ? -3.924 9.766 16.222 1.00 93.06 82 LEU A C 1
ATOM 666 O O . LEU A 1 82 ? -5.023 10.300 16.356 1.00 93.06 82 LEU A O 1
ATOM 670 N N . GLN A 1 83 ? -3.300 9.159 17.232 1.00 91.50 83 GLN A N 1
ATOM 671 C CA . GLN A 1 83 ? -3.873 9.052 18.570 1.00 91.50 83 GLN A CA 1
ATOM 672 C C . GLN A 1 83 ? -4.105 10.422 19.212 1.00 91.50 83 GLN A C 1
ATOM 674 O O . GLN A 1 83 ? -5.176 10.667 19.768 1.00 91.50 83 GLN A O 1
ATOM 679 N N . GLU A 1 84 ? -3.144 11.337 19.082 1.00 91.12 84 GLU A N 1
ATOM 680 C CA . GLU A 1 84 ? -3.281 12.721 19.538 1.00 91.12 84 GLU A CA 1
ATOM 681 C C . GLU A 1 84 ? -4.440 13.438 18.830 1.00 91.12 84 GLU A C 1
ATOM 683 O O . GLU A 1 84 ? -5.260 14.094 19.480 1.00 91.12 84 GLU A O 1
ATOM 688 N N . HIS A 1 85 ? -4.555 13.276 17.508 1.00 91.81 85 HIS A N 1
ATOM 689 C CA . HIS A 1 85 ? -5.630 13.880 16.723 1.00 91.81 85 HIS A CA 1
ATOM 690 C C . HIS A 1 85 ? -7.005 13.343 17.149 1.00 91.81 85 HIS A C 1
ATOM 692 O O . HIS A 1 85 ? -7.904 14.129 17.449 1.00 91.81 85 HIS A O 1
ATOM 698 N N . VAL A 1 86 ? -7.167 12.022 17.260 1.00 93.69 86 VAL A N 1
ATOM 699 C CA . VAL A 1 86 ? -8.425 11.408 17.721 1.00 93.69 86 VAL A CA 1
ATOM 700 C C . VAL A 1 86 ? -8.758 11.843 19.153 1.00 93.69 86 VAL A C 1
ATOM 702 O O . VAL A 1 86 ? -9.915 12.132 19.456 1.00 93.69 86 VAL A O 1
ATOM 705 N N . GLY A 1 87 ? -7.754 11.954 20.028 1.00 91.00 87 GLY A N 1
ATOM 706 C CA . GLY A 1 87 ? -7.922 12.433 21.401 1.00 91.00 87 GLY A CA 1
ATOM 707 C C . GLY A 1 87 ? -8.420 13.880 21.490 1.00 91.00 87 GLY A C 1
ATOM 708 O O . GLY A 1 87 ? -9.255 14.184 22.344 1.00 91.00 87 GLY A O 1
ATOM 709 N N . ARG A 1 88 ? -7.953 14.760 20.593 1.00 91.81 88 ARG A N 1
ATOM 710 C CA . ARG A 1 88 ? -8.362 16.175 20.517 1.00 91.81 88 ARG A CA 1
ATOM 711 C C . ARG A 1 88 ? -9.660 16.416 19.750 1.00 91.81 88 ARG A C 1
ATOM 713 O O . ARG A 1 88 ? -10.248 17.487 19.898 1.00 91.81 88 ARG A O 1
ATOM 720 N N . ALA A 1 89 ? -10.103 15.465 18.931 1.00 93.00 89 ALA A N 1
ATOM 721 C CA . ALA A 1 89 ? -11.315 15.612 18.136 1.00 93.00 89 ALA A CA 1
ATOM 722 C C . ALA A 1 89 ? -12.546 15.866 19.024 1.00 93.00 89 ALA A C 1
ATOM 724 O O . ALA A 1 89 ? -12.656 15.329 20.130 1.00 93.00 89 ALA A O 1
ATOM 725 N N . ALA A 1 90 ? -13.494 16.672 18.537 1.00 92.31 90 ALA A N 1
ATOM 726 C CA . ALA A 1 90 ? -14.708 16.993 19.283 1.00 92.31 90 ALA A CA 1
ATOM 727 C C . ALA A 1 90 ? -15.470 15.717 19.680 1.00 92.31 90 ALA A C 1
ATOM 729 O O . ALA A 1 90 ? -15.579 14.771 18.901 1.00 92.31 90 ALA A O 1
ATOM 730 N N . HIS A 1 91 ? -15.987 15.683 20.908 1.00 92.50 91 HIS A N 1
ATOM 731 C CA . HIS A 1 91 ? -16.855 14.591 21.334 1.00 92.50 91 HIS A CA 1
ATOM 732 C C . HIS A 1 91 ? -18.171 14.632 20.545 1.00 92.50 91 HIS A C 1
ATOM 734 O O . HIS A 1 91 ? -18.704 15.711 20.292 1.00 92.50 91 HIS A O 1
ATOM 740 N N . LEU A 1 92 ? -18.695 13.456 20.194 1.00 91.50 92 LEU A N 1
ATOM 741 C CA . LEU A 1 92 ? -20.005 13.283 19.574 1.00 91.50 92 LEU A CA 1
ATOM 742 C C . LEU A 1 92 ? -20.996 12.662 20.576 1.00 91.50 92 LEU A C 1
ATOM 744 O O . LEU A 1 92 ? -21.043 11.433 20.703 1.00 91.50 92 LEU A O 1
ATOM 748 N N . PRO A 1 93 ? -21.798 13.474 21.293 1.00 86.50 93 PRO A N 1
ATOM 749 C CA . PRO A 1 93 ? -22.819 12.962 22.197 1.00 86.50 93 PRO A CA 1
ATOM 750 C C . PRO A 1 93 ? -23.830 12.108 21.435 1.00 86.50 93 PRO A C 1
ATOM 752 O O . PRO A 1 93 ? -24.285 12.476 20.355 1.00 86.50 93 PRO A O 1
ATOM 755 N N . GLY A 1 94 ? -24.190 10.956 21.991 1.00 84.00 94 GLY A N 1
ATOM 756 C CA . GLY A 1 94 ? -25.199 10.084 21.389 1.00 84.00 94 GLY A CA 1
ATOM 757 C C . GLY A 1 94 ? -24.717 9.197 20.239 1.00 84.00 94 GLY A C 1
ATOM 758 O O . GLY A 1 94 ? -25.440 8.276 19.849 1.00 84.00 94 GLY A O 1
ATOM 759 N N . ALA A 1 95 ? -23.501 9.402 19.722 1.00 88.44 95 ALA A N 1
ATOM 760 C CA . ALA A 1 95 ? -22.952 8.559 18.666 1.00 88.44 95 ALA A CA 1
ATOM 761 C C . ALA A 1 95 ? -22.874 7.092 19.124 1.00 88.44 95 ALA A C 1
ATOM 763 O O . ALA A 1 95 ? -22.363 6.783 20.198 1.00 88.44 95 ALA A O 1
ATOM 764 N N . GLY A 1 96 ? -23.431 6.185 18.317 1.00 86.50 96 GLY A N 1
ATOM 765 C CA . GLY A 1 96 ? -23.458 4.752 18.620 1.00 86.50 96 GLY A CA 1
ATOM 766 C C . GLY A 1 96 ? -24.481 4.318 19.680 1.00 86.50 96 GLY A C 1
ATOM 767 O O . GLY A 1 96 ? -24.604 3.120 19.915 1.00 86.50 96 GLY A O 1
ATOM 768 N N . GLN A 1 97 ? -25.284 5.213 20.280 1.00 88.94 97 GLN A N 1
ATOM 769 C CA . GLN A 1 97 ? -26.287 4.818 21.294 1.00 88.94 97 GLN A CA 1
ATOM 770 C C . GLN A 1 97 ? -27.317 3.797 20.782 1.00 88.94 97 GLN A C 1
ATOM 772 O O . GLN A 1 97 ? -27.818 2.975 21.553 1.00 88.94 97 GLN A O 1
ATOM 777 N N . GLY A 1 98 ? -27.624 3.823 19.483 1.00 91.00 98 GLY A N 1
ATOM 778 C CA . GLY A 1 98 ? -28.492 2.836 18.833 1.00 91.00 98 GLY A CA 1
ATOM 779 C C . GLY A 1 98 ? -27.834 1.471 18.593 1.00 91.00 98 GLY A C 1
ATOM 780 O O . GLY A 1 98 ? -28.456 0.602 17.989 1.00 91.00 98 GLY A O 1
ATOM 781 N N . TRP A 1 99 ? -26.566 1.288 18.974 1.00 94.69 99 TRP A N 1
ATOM 782 C CA . TRP A 1 99 ? -25.821 0.028 18.826 1.00 94.69 99 TRP A CA 1
ATOM 783 C C . TRP A 1 99 ? -25.711 -0.737 20.137 1.00 94.69 99 TRP A C 1
ATOM 785 O O . TRP A 1 99 ? -25.296 -1.896 20.128 1.00 94.69 99 TRP A O 1
ATOM 795 N N . ALA A 1 100 ? -26.087 -0.098 21.246 1.00 93.88 100 ALA A N 1
ATOM 796 C CA . ALA A 1 100 ? -26.129 -0.763 22.528 1.00 93.88 100 ALA A CA 1
ATOM 797 C C . ALA A 1 100 ? -27.166 -1.887 22.529 1.00 93.88 100 ALA A C 1
ATOM 799 O O . ALA A 1 100 ? -28.232 -1.778 21.918 1.00 93.88 100 ALA A O 1
ATOM 800 N N . PHE A 1 101 ? -26.852 -2.939 23.265 1.00 92.62 101 PHE A N 1
ATOM 801 C CA . PHE A 1 101 ? -27.690 -4.113 23.425 1.00 92.62 101 PHE A CA 1
ATOM 802 C C . PHE A 1 101 ? -27.622 -4.606 24.870 1.00 92.62 101 PHE A C 1
ATOM 804 O O . PHE A 1 101 ? -26.706 -4.258 25.617 1.00 92.62 101 PHE A O 1
ATOM 811 N N . ASP A 1 102 ? -28.581 -5.447 25.237 1.00 89.06 102 ASP A N 1
ATOM 812 C CA . ASP A 1 102 ? -28.582 -6.143 26.517 1.00 89.06 102 ASP A CA 1
ATOM 813 C C . ASP A 1 102 ? -28.075 -7.571 26.313 1.00 89.06 102 ASP A C 1
ATOM 815 O O . ASP A 1 102 ? -28.470 -8.261 25.370 1.00 89.06 102 ASP A O 1
ATOM 819 N N . SER A 1 103 ? -27.200 -8.035 27.204 1.00 81.94 103 SER A N 1
ATOM 820 C CA . SER A 1 103 ? -26.726 -9.418 27.213 1.00 81.94 103 SER A CA 1
ATOM 821 C C . SER A 1 103 ? -27.215 -10.120 28.468 1.00 81.94 103 SER A C 1
ATOM 823 O O . SER A 1 103 ? -27.034 -9.623 29.575 1.00 81.94 103 SER A O 1
ATOM 825 N N . ARG A 1 104 ? -27.792 -11.312 28.296 1.00 81.81 104 ARG A N 1
ATOM 826 C CA . ARG A 1 104 ? -28.065 -12.243 29.404 1.00 81.81 104 ARG A CA 1
ATOM 827 C C . ARG A 1 104 ? -26.887 -13.181 29.682 1.00 81.81 104 ARG A C 1
ATOM 829 O O . ARG A 1 104 ? -26.964 -13.996 30.595 1.00 81.81 104 ARG A O 1
ATOM 836 N N . ARG A 1 105 ? -25.832 -13.122 28.859 1.00 82.81 105 ARG A N 1
ATOM 837 C CA . ARG A 1 105 ? -24.644 -13.970 29.002 1.00 82.81 105 ARG A CA 1
ATOM 838 C C . ARG A 1 105 ? -23.757 -13.444 30.128 1.00 82.81 105 ARG A C 1
ATOM 840 O O . ARG A 1 105 ? -23.720 -12.242 30.385 1.00 82.81 105 ARG A O 1
ATOM 847 N N . VAL A 1 106 ? -23.022 -14.359 30.755 1.00 85.25 106 VAL A N 1
ATOM 848 C CA . VAL A 1 106 ? -22.029 -14.026 31.779 1.00 85.25 106 VAL A CA 1
ATOM 849 C C . VAL A 1 106 ? -20.944 -13.142 31.162 1.00 85.25 106 VAL A C 1
ATOM 851 O O . VAL A 1 106 ? -20.461 -13.412 30.060 1.00 85.25 106 VAL A O 1
ATOM 854 N N . LEU A 1 107 ? -20.598 -12.075 31.878 1.00 92.00 107 LEU A N 1
ATOM 855 C CA . LEU A 1 107 ? -19.489 -11.194 31.543 1.00 92.00 107 LEU A CA 1
ATOM 856 C C . LEU A 1 107 ? -18.254 -11.644 32.318 1.00 92.00 107 LEU A C 1
ATOM 858 O O . LEU A 1 107 ? -18.331 -11.883 33.521 1.00 92.00 107 LEU A O 1
ATOM 862 N N . THR A 1 108 ? -17.126 -11.752 31.629 1.00 93.44 108 THR A N 1
ATOM 863 C CA . THR A 1 108 ? -15.815 -11.963 32.244 1.00 93.44 108 THR A CA 1
ATOM 864 C C . THR A 1 108 ? -15.074 -10.635 32.301 1.00 93.44 108 THR A C 1
ATOM 866 O O . THR A 1 108 ? -15.045 -9.900 31.312 1.00 93.44 108 THR A O 1
ATOM 869 N N . ASP A 1 109 ? -14.469 -10.331 33.444 1.00 92.44 109 ASP A N 1
ATOM 870 C CA . ASP A 1 109 ? -13.672 -9.120 33.616 1.00 92.44 109 ASP A CA 1
ATOM 871 C C . ASP A 1 109 ? -12.442 -9.170 32.706 1.00 92.44 109 ASP A C 1
ATOM 873 O O . ASP A 1 109 ? -11.693 -10.148 32.704 1.00 92.44 109 ASP A O 1
ATOM 877 N N . LEU A 1 110 ? -12.258 -8.117 31.908 1.00 90.62 110 LEU A N 1
ATOM 878 C CA . LEU A 1 110 ? -11.075 -7.949 31.066 1.00 90.62 110 LEU A CA 1
ATOM 879 C C . LEU A 1 110 ? -10.290 -6.712 31.498 1.00 90.62 110 LEU A C 1
ATOM 881 O O . LEU A 1 110 ? -9.101 -6.804 31.781 1.00 90.62 110 LEU A O 1
ATOM 885 N N . LEU A 1 111 ? -10.973 -5.570 31.574 1.00 91.00 111 LEU A N 1
ATOM 886 C CA . LEU A 1 111 ? -10.442 -4.313 32.095 1.00 91.00 111 LEU A CA 1
ATOM 887 C C . LEU A 1 111 ? -11.584 -3.549 32.800 1.00 91.00 111 LEU A C 1
ATOM 889 O O . LEU A 1 111 ? -12.104 -2.554 32.273 1.00 91.00 111 LEU A O 1
ATOM 893 N N . PRO A 1 112 ? -12.074 -4.075 33.940 1.00 90.12 112 PRO A N 1
ATOM 894 C CA . PRO A 1 112 ? -13.312 -3.628 34.576 1.00 90.12 112 PRO A CA 1
ATOM 895 C C . PRO A 1 112 ? -13.261 -2.172 35.052 1.00 90.12 112 PRO A C 1
ATOM 897 O O . PRO A 1 112 ? -14.280 -1.484 35.011 1.00 90.12 112 PRO A O 1
ATOM 900 N N . GLU A 1 113 ? -12.086 -1.663 35.425 1.00 89.81 113 GLU A N 1
ATOM 901 C CA . GLU A 1 113 ? -11.860 -0.264 35.800 1.00 89.81 113 GLU A CA 1
ATOM 902 C C . GLU A 1 113 ? -12.090 0.715 34.641 1.00 89.81 113 GLU A C 1
ATOM 904 O O . GLU A 1 113 ? -12.315 1.902 34.865 1.00 89.81 113 GLU A O 1
ATOM 909 N N . ARG A 1 114 ? -12.081 0.215 33.399 1.00 90.94 114 ARG A N 1
ATOM 910 C CA . ARG A 1 114 ? -12.444 0.966 32.188 1.00 90.94 114 ARG A CA 1
ATOM 911 C C . ARG A 1 114 ? -13.787 0.539 31.607 1.00 90.94 114 ARG A C 1
ATOM 913 O O . ARG A 1 114 ? -14.107 0.897 30.475 1.00 90.94 114 ARG A O 1
ATOM 920 N N . GLY A 1 115 ? -14.548 -0.258 32.355 1.00 93.06 115 GLY A N 1
ATOM 921 C CA . GLY A 1 115 ? -15.831 -0.794 31.929 1.00 93.06 115 GLY A CA 1
ATOM 922 C C . GLY A 1 115 ? -15.735 -1.821 30.799 1.00 93.06 115 GLY A C 1
ATOM 923 O O . GLY A 1 115 ? -16.737 -2.035 30.124 1.00 93.06 115 GLY A O 1
ATOM 924 N N . ILE A 1 116 ? -14.578 -2.445 30.560 1.00 95.12 116 ILE A N 1
ATOM 925 C CA . ILE A 1 116 ? -14.405 -3.404 29.463 1.00 95.12 116 ILE A CA 1
ATOM 926 C C . ILE A 1 116 ? -14.499 -4.832 29.995 1.00 95.12 116 ILE A C 1
ATOM 928 O O . ILE A 1 116 ? -13.792 -5.229 30.924 1.00 95.12 116 ILE A O 1
ATOM 932 N N . PHE A 1 117 ? -15.360 -5.615 29.360 1.00 95.50 117 PHE A N 1
ATOM 933 C CA . PHE A 1 117 ? -15.654 -6.997 29.715 1.00 95.50 117 PHE A CA 1
ATOM 934 C C . PHE A 1 117 ? -15.629 -7.868 28.462 1.00 95.50 117 PHE A C 1
ATOM 936 O O . PHE A 1 117 ? -15.719 -7.374 27.339 1.00 95.50 117 PHE A O 1
ATOM 943 N N . ARG A 1 118 ? -15.558 -9.181 28.650 1.00 94.69 118 ARG A N 1
ATOM 944 C CA . ARG A 1 118 ? -15.675 -10.172 27.584 1.00 94.69 118 ARG A CA 1
ATOM 945 C C . ARG A 1 118 ? -16.979 -10.938 27.720 1.00 94.69 118 ARG A C 1
ATOM 947 O O . ARG A 1 118 ? -17.310 -11.431 28.795 1.00 94.69 118 ARG A O 1
ATOM 954 N N . VAL A 1 119 ? -17.705 -11.066 26.617 1.00 92.69 119 VAL A N 1
ATOM 955 C CA . VAL A 1 119 ? -18.868 -11.948 26.511 1.00 92.69 119 VAL A CA 1
ATOM 956 C C . VAL A 1 119 ? -18.386 -13.311 26.028 1.00 92.69 119 VAL A C 1
ATOM 958 O O . VAL A 1 119 ? -17.706 -13.405 25.003 1.00 92.69 119 VAL A O 1
ATOM 961 N N . SER A 1 120 ? -18.743 -14.379 26.745 1.00 86.56 120 SER A N 1
ATOM 962 C CA . SER A 1 120 ? -18.454 -15.743 26.295 1.00 86.56 120 SER A CA 1
ATOM 963 C C . SER A 1 120 ? -19.132 -16.028 24.948 1.00 86.56 120 SER A C 1
ATOM 965 O O . SER A 1 120 ? -20.295 -15.666 24.723 1.00 86.56 120 SER A O 1
ATOM 967 N N . GLY A 1 121 ? -18.394 -16.680 24.049 1.00 77.62 121 GLY A N 1
ATOM 968 C CA . GLY A 1 121 ? -18.933 -17.150 22.775 1.00 77.62 121 GLY A CA 1
ATOM 969 C C . GLY A 1 121 ? -20.061 -18.164 22.984 1.00 77.62 121 GLY A C 1
ATOM 970 O O . GLY A 1 121 ? -20.045 -18.916 23.959 1.00 77.62 121 GLY A O 1
ATOM 971 N N . GLY A 1 122 ? -21.051 -18.152 22.093 1.00 73.12 122 GLY A N 1
ATOM 972 C CA . GLY A 1 122 ? -22.112 -19.162 22.034 1.00 73.12 122 GLY A CA 1
ATOM 973 C C . GLY A 1 122 ? -21.870 -20.159 20.899 1.00 73.12 122 GLY A C 1
ATOM 974 O O . GLY A 1 122 ? -20.853 -20.084 20.208 1.00 73.12 122 GLY A O 1
ATOM 975 N N . GLU A 1 123 ? -22.820 -21.065 20.650 1.00 65.50 123 GLU A N 1
ATOM 976 C CA . GLU A 1 123 ? -22.777 -21.899 19.441 1.00 65.50 123 GLU A CA 1
ATOM 977 C C . GLU A 1 123 ? -22.718 -21.016 18.184 1.00 65.50 123 GLU A C 1
ATOM 979 O O . GLU A 1 123 ? -23.607 -20.205 17.930 1.00 65.50 123 GLU A O 1
ATOM 984 N N . GLY A 1 124 ? -21.635 -21.150 17.413 1.00 68.56 124 GLY A N 1
ATOM 985 C CA . GLY A 1 124 ? -21.429 -20.419 16.160 1.00 68.56 124 GLY A CA 1
ATOM 986 C C . GLY A 1 124 ? -20.925 -18.976 16.293 1.00 68.56 124 GLY A C 1
ATOM 987 O O . GLY A 1 124 ? -20.676 -18.343 15.270 1.00 68.56 124 GLY A O 1
ATOM 988 N N . GLU A 1 125 ? -20.715 -18.450 17.505 1.00 76.88 125 GLU A N 1
ATOM 989 C CA . GLU A 1 125 ? -20.217 -17.085 17.717 1.00 76.88 125 GLU A CA 1
ATOM 990 C C . GLU A 1 125 ? -18.992 -17.082 18.638 1.00 76.88 125 GLU A C 1
ATOM 992 O O . GLU A 1 125 ? -19.053 -17.549 19.775 1.00 76.88 125 GLU A O 1
ATOM 997 N N . ARG A 1 126 ? -17.872 -16.522 18.165 1.00 84.19 126 ARG A N 1
ATOM 998 C CA . ARG A 1 126 ? -16.667 -16.353 18.990 1.00 84.19 126 ARG A CA 1
ATOM 999 C C . ARG A 1 126 ? -16.921 -15.377 20.137 1.00 84.19 126 ARG A C 1
ATOM 1001 O O . ARG A 1 126 ? -17.745 -14.473 20.023 1.00 84.19 126 ARG A O 1
ATOM 1008 N N . ALA A 1 127 ? -16.171 -15.546 21.225 1.00 89.75 127 ALA A N 1
ATOM 1009 C CA . ALA A 1 127 ? -16.137 -14.560 22.298 1.00 89.75 127 ALA A CA 1
ATOM 1010 C C . ALA A 1 127 ? -15.756 -13.181 21.742 1.00 89.75 127 ALA A C 1
ATOM 1012 O O . ALA A 1 127 ? -14.936 -13.078 20.827 1.00 89.75 127 ALA A O 1
ATOM 1013 N N . PHE A 1 128 ? -16.358 -12.135 22.295 1.00 92.88 128 PHE A N 1
ATOM 1014 C CA . PHE A 1 128 ? -16.125 -10.763 21.863 1.00 92.88 128 PHE A CA 1
ATOM 1015 C C . PHE A 1 128 ? -16.114 -9.818 23.058 1.00 92.88 128 PHE A C 1
ATOM 1017 O O . PHE A 1 128 ? -16.705 -10.097 24.106 1.00 92.88 128 PHE A O 1
ATOM 1024 N N . ASP A 1 129 ? -15.432 -8.695 22.880 1.00 95.12 129 ASP A N 1
ATOM 1025 C CA . ASP A 1 129 ? -15.238 -7.709 23.933 1.00 95.12 129 ASP A CA 1
ATOM 1026 C C . ASP A 1 129 ? -16.343 -6.651 23.876 1.00 95.12 129 ASP A C 1
ATOM 1028 O O . ASP A 1 129 ? -16.898 -6.345 22.814 1.00 95.12 129 ASP A O 1
ATOM 1032 N N . VAL A 1 130 ? -16.710 -6.125 25.039 1.00 96.31 130 VAL A N 1
ATOM 1033 C CA . VAL A 1 130 ? -17.786 -5.149 25.203 1.00 96.31 130 VAL A CA 1
ATOM 1034 C C . VAL A 1 130 ? -17.381 -4.044 26.165 1.00 96.31 130 VAL A C 1
ATOM 1036 O O . VAL A 1 130 ? -16.692 -4.284 27.153 1.00 96.31 130 VAL A O 1
ATOM 1039 N N . LEU A 1 131 ? -17.879 -2.840 25.907 1.00 96.00 131 LEU A N 1
ATOM 1040 C CA . LEU A 1 131 ? -17.897 -1.742 26.864 1.00 96.00 131 LEU A CA 1
ATOM 1041 C C . LEU A 1 131 ? -19.241 -1.742 27.598 1.00 96.00 131 LEU A C 1
ATOM 1043 O O . LEU A 1 131 ? -20.290 -1.702 26.955 1.00 96.00 131 LEU A O 1
ATOM 1047 N N . ARG A 1 132 ? -19.211 -1.726 28.930 1.00 94.62 132 ARG A N 1
ATOM 1048 C CA . ARG A 1 132 ? -20.361 -1.446 29.792 1.00 94.62 132 ARG A CA 1
ATOM 1049 C C . ARG A 1 132 ? -20.317 0.012 30.233 1.00 94.62 132 ARG A C 1
ATOM 1051 O O . ARG A 1 132 ? -19.468 0.384 31.038 1.00 94.62 132 ARG A O 1
ATOM 1058 N N . GLN A 1 133 ? -21.261 0.811 29.749 1.00 91.25 133 GLN A N 1
ATOM 1059 C CA . GLN A 1 133 ? -21.397 2.221 30.111 1.00 91.25 133 GLN A CA 1
ATOM 1060 C C . GLN A 1 133 ? -22.879 2.566 30.267 1.00 91.25 133 GLN A C 1
ATOM 1062 O O . GLN A 1 133 ? -23.701 2.149 29.451 1.00 91.25 133 GLN A O 1
ATOM 1067 N N . ASP A 1 134 ? -23.225 3.269 31.347 1.00 87.56 134 ASP A N 1
ATOM 1068 C CA . ASP A 1 134 ? -24.606 3.652 31.683 1.00 87.56 134 ASP A CA 1
ATOM 1069 C C . ASP A 1 134 ? -25.590 2.466 31.702 1.00 87.56 134 ASP A C 1
ATOM 1071 O O . ASP A 1 134 ? -26.724 2.551 31.235 1.00 87.56 134 ASP A O 1
ATOM 1075 N N . GLY A 1 135 ? -25.131 1.312 32.200 1.00 87.19 135 GLY A N 1
ATOM 1076 C CA . GLY A 1 135 ? -25.925 0.081 32.276 1.00 87.19 135 GLY A CA 1
ATOM 1077 C C . GLY A 1 135 ? -26.145 -0.639 30.940 1.00 87.19 135 GLY A C 1
ATOM 1078 O O . GLY A 1 135 ? -26.780 -1.688 30.929 1.00 87.19 135 GLY A O 1
ATOM 1079 N N . ARG A 1 136 ? -25.603 -0.126 29.828 1.00 92.12 136 ARG A N 1
ATOM 1080 C CA . ARG A 1 136 ? -25.756 -0.695 28.480 1.00 92.12 136 ARG A CA 1
ATOM 1081 C C . ARG A 1 136 ? -24.443 -1.295 27.986 1.00 92.12 136 ARG A C 1
ATOM 1083 O O . ARG A 1 136 ? -23.367 -0.846 28.385 1.00 92.12 136 ARG A O 1
ATOM 1090 N N . LEU A 1 137 ? -24.530 -2.297 27.109 1.00 95.44 137 LEU A N 1
ATOM 1091 C CA . LEU A 1 137 ? -23.362 -2.941 26.506 1.00 95.44 137 LEU A CA 1
ATOM 1092 C C . LEU A 1 137 ? -23.183 -2.508 25.055 1.00 95.44 137 LEU A C 1
ATOM 1094 O O . LEU A 1 137 ? -24.135 -2.503 24.279 1.00 95.44 137 LEU A O 1
ATOM 1098 N N . PHE A 1 138 ? -21.947 -2.204 24.679 1.00 95.94 138 PHE A N 1
ATOM 1099 C CA . PHE A 1 138 ? -21.549 -1.867 23.317 1.00 95.94 138 PHE A CA 1
ATOM 1100 C C . PHE A 1 138 ? -20.473 -2.841 22.855 1.00 95.94 138 PHE A C 1
ATOM 1102 O O . PHE A 1 138 ? -19.494 -3.051 23.566 1.00 95.94 138 PHE A O 1
ATOM 1109 N N . ARG A 1 139 ? -20.637 -3.437 21.671 1.00 95.69 139 ARG A N 1
ATOM 1110 C CA . ARG A 1 139 ? -19.654 -4.381 21.125 1.00 95.69 139 ARG A CA 1
ATOM 1111 C C . ARG A 1 139 ? -18.403 -3.629 20.689 1.00 95.69 139 ARG A C 1
ATOM 1113 O O . ARG A 1 139 ? -18.511 -2.612 20.001 1.00 95.69 139 ARG A O 1
ATOM 1120 N N . LEU A 1 140 ? -17.236 -4.142 21.059 1.00 96.75 140 LEU A N 1
ATOM 1121 C CA . LEU A 1 140 ? -15.945 -3.582 20.685 1.00 96.75 140 LEU A CA 1
ATOM 1122 C C . LEU A 1 140 ? -15.349 -4.323 19.492 1.00 96.75 140 LEU A C 1
ATOM 1124 O O . LEU A 1 140 ? -15.505 -5.538 19.346 1.00 96.75 140 LEU A O 1
ATOM 1128 N N . LEU A 1 141 ? -14.653 -3.573 18.642 1.00 95.62 141 LEU A N 1
ATOM 1129 C CA . LEU A 1 141 ? -13.765 -4.152 17.645 1.00 95.62 141 LEU A CA 1
ATOM 1130 C C . LEU A 1 141 ? -12.576 -4.822 18.364 1.00 95.62 141 LEU A C 1
ATOM 1132 O O . LEU A 1 141 ? -12.054 -4.229 19.310 1.00 95.62 141 LEU A O 1
ATOM 1136 N N . PRO A 1 142 ? -12.118 -6.014 17.941 1.00 94.12 142 PRO A N 1
ATOM 1137 C CA . PRO A 1 142 ? -10.930 -6.638 18.523 1.00 94.12 142 PRO A CA 1
ATOM 1138 C C . PRO A 1 142 ? -9.691 -5.745 18.371 1.00 94.12 142 PRO A C 1
ATOM 1140 O O . PRO A 1 142 ? -9.539 -5.096 17.343 1.00 94.12 142 PRO A O 1
ATOM 1143 N N . GLU A 1 143 ? -8.773 -5.736 19.340 1.00 90.31 143 GLU A N 1
ATOM 1144 C CA . GLU A 1 143 ? -7.618 -4.817 19.339 1.00 90.31 143 GLU A CA 1
ATOM 1145 C C . GLU A 1 143 ? -6.622 -5.065 18.188 1.00 90.31 143 GLU A C 1
ATOM 1147 O O . GLU A 1 143 ? -6.210 -4.133 17.494 1.00 90.31 143 GLU A O 1
ATOM 1152 N N . GLY A 1 144 ? -6.265 -6.321 17.917 1.00 88.38 144 GLY A N 1
ATOM 1153 C CA . GLY A 1 144 ? -5.207 -6.657 16.954 1.00 88.38 144 GLY A CA 1
ATOM 1154 C C . GLY A 1 144 ? -3.797 -6.540 17.545 1.00 88.38 144 GLY A C 1
ATOM 1155 O O . GLY A 1 144 ? -3.627 -6.539 18.762 1.00 88.38 144 GLY A O 1
ATOM 1156 N N . THR A 1 145 ? -2.770 -6.487 16.693 1.00 84.12 145 THR A N 1
ATOM 1157 C CA . THR A 1 145 ? -1.365 -6.624 17.134 1.00 84.12 145 THR A CA 1
ATOM 1158 C C . THR A 1 145 ? -0.760 -5.349 17.736 1.00 84.12 145 THR A C 1
ATOM 1160 O O . THR A 1 145 ? 0.086 -5.449 18.624 1.00 84.12 145 THR A O 1
ATOM 1163 N N . ASN A 1 146 ? -1.182 -4.171 17.262 1.00 75.31 146 ASN A N 1
ATOM 1164 C CA . ASN A 1 146 ? -0.555 -2.865 17.530 1.00 75.31 146 ASN A CA 1
ATOM 1165 C C . ASN A 1 146 ? -1.499 -1.869 18.229 1.00 75.31 146 ASN A C 1
ATOM 1167 O O . ASN A 1 146 ? -1.234 -0.664 18.260 1.00 75.31 146 ASN A O 1
ATOM 1171 N N . SER A 1 147 ? -2.612 -2.359 18.764 1.00 78.19 147 SER A N 1
ATOM 1172 C CA . SER A 1 147 ? -3.563 -1.588 19.556 1.00 78.19 147 SER A CA 1
ATOM 1173 C C . SER A 1 147 ? -3.690 -2.217 20.935 1.00 78.19 147 SER A C 1
ATOM 1175 O O . SER A 1 147 ? -3.505 -3.422 21.116 1.00 78.19 147 SER A O 1
ATOM 1177 N N . SER A 1 148 ? -3.979 -1.377 21.916 1.00 73.31 148 SER A N 1
ATOM 1178 C CA . SER A 1 148 ? -4.451 -1.816 23.218 1.00 73.31 148 SER A CA 1
ATOM 1179 C C . SER A 1 148 ? -5.616 -0.924 23.639 1.00 73.31 148 SER A C 1
ATOM 1181 O O . SER A 1 148 ? -5.671 0.251 23.257 1.00 73.31 148 SER A O 1
ATOM 1183 N N . PHE A 1 149 ? -6.490 -1.444 24.510 1.00 73.69 149 PHE A N 1
ATOM 1184 C CA . PHE A 1 149 ? -7.607 -0.714 25.133 1.00 73.69 149 PHE A CA 1
ATOM 1185 C C . PHE A 1 149 ? -7.157 0.482 26.017 1.00 73.69 149 PHE A C 1
ATOM 1187 O O . PHE A 1 149 ? -7.869 0.941 26.916 1.00 73.69 149 PHE A O 1
ATOM 1194 N N . GLN A 1 150 ? -5.935 0.979 25.817 1.00 74.44 150 GLN A N 1
ATOM 1195 C CA . GLN A 1 150 ? -5.301 2.027 26.591 1.00 74.44 150 GLN A CA 1
ATOM 1196 C C . GLN A 1 150 ? -5.682 3.434 26.128 1.00 74.44 150 GLN A C 1
ATOM 1198 O O . GLN A 1 150 ? -5.829 4.306 26.985 1.00 74.44 150 GLN A O 1
ATOM 1203 N N . SER A 1 151 ? -5.851 3.665 24.822 1.00 80.50 151 SER A N 1
ATOM 1204 C CA . SER A 1 151 ? -6.006 5.020 24.268 1.00 80.50 151 SER A CA 1
ATOM 1205 C C . SER A 1 151 ? -7.264 5.206 23.422 1.00 80.50 151 SER A C 1
ATOM 1207 O O . SER A 1 151 ? -7.966 6.207 23.586 1.00 80.50 151 SER A O 1
ATOM 1209 N N . ILE A 1 152 ? -7.568 4.253 22.542 1.00 93.50 152 ILE A N 1
ATOM 1210 C CA . ILE A 1 152 ? -8.699 4.317 21.615 1.00 93.50 152 ILE A CA 1
ATOM 1211 C C . ILE A 1 152 ? -9.365 2.950 21.578 1.00 93.50 152 ILE A C 1
ATOM 1213 O O . ILE A 1 152 ? -8.692 1.949 21.372 1.00 93.50 152 ILE A O 1
ATOM 1217 N N . ILE A 1 153 ? -10.686 2.926 21.723 1.00 95.69 153 ILE A N 1
ATOM 1218 C CA . ILE A 1 153 ? -11.513 1.747 21.446 1.00 95.69 153 ILE A CA 1
ATOM 1219 C C . ILE A 1 153 ? -12.445 2.042 20.281 1.00 95.69 153 ILE A C 1
ATOM 1221 O O . ILE A 1 153 ? -12.726 3.205 19.992 1.00 95.69 153 ILE A O 1
ATOM 1225 N N . PHE A 1 154 ? -12.974 1.004 19.640 1.00 97.25 154 PHE A N 1
ATOM 1226 C CA . PHE A 1 154 ? -13.945 1.162 18.561 1.00 97.25 154 PHE A CA 1
ATOM 1227 C C . PHE A 1 154 ? -15.256 0.480 18.919 1.00 97.25 154 PHE A C 1
ATOM 1229 O O . PHE A 1 154 ? -15.313 -0.742 19.053 1.00 97.25 154 PHE A O 1
ATOM 1236 N N . LEU A 1 155 ? -16.315 1.276 19.044 1.00 96.94 155 LEU A N 1
ATOM 1237 C CA . LEU A 1 155 ? -17.679 0.786 19.194 1.00 96.94 155 LEU A CA 1
ATOM 1238 C C . LEU A 1 155 ? -18.165 0.279 17.833 1.00 96.94 155 LEU A C 1
ATOM 1240 O O . LEU A 1 155 ? -17.916 0.912 16.808 1.00 96.94 155 LEU A O 1
ATOM 1244 N N . THR A 1 156 ? -18.872 -0.845 17.816 1.00 96.31 156 THR A N 1
ATOM 1245 C CA . THR A 1 156 ? -19.380 -1.490 16.597 1.00 96.31 156 THR A CA 1
ATOM 1246 C C . THR A 1 156 ? -20.839 -1.903 16.768 1.00 96.31 156 THR A C 1
ATOM 1248 O O . THR A 1 156 ? -21.354 -2.003 17.886 1.00 96.31 156 THR A O 1
ATOM 1251 N N . ARG A 1 157 ? -21.531 -2.160 15.651 1.00 94.44 157 ARG A N 1
ATOM 1252 C CA . ARG A 1 157 ? -22.829 -2.850 15.678 1.00 94.44 157 ARG A CA 1
ATOM 1253 C C . ARG A 1 157 ? -22.658 -4.219 16.339 1.00 94.44 157 ARG A C 1
ATOM 1255 O O . ARG A 1 157 ? -21.664 -4.898 16.098 1.00 94.44 157 ARG A O 1
ATOM 1262 N N . ASN A 1 158 ? -23.656 -4.667 17.103 1.00 92.31 158 ASN A N 1
ATOM 1263 C CA . ASN A 1 158 ? -23.657 -6.024 17.651 1.00 92.31 158 ASN A CA 1
ATOM 1264 C C . ASN A 1 158 ? -23.952 -7.072 16.561 1.00 92.31 158 ASN A C 1
ATOM 1266 O O . ASN A 1 158 ? -25.064 -7.588 16.454 1.00 92.31 158 ASN A O 1
ATOM 1270 N N . ARG A 1 159 ? -22.963 -7.322 15.703 1.00 89.62 159 ARG A N 1
ATOM 1271 C CA . ARG A 1 159 ? -22.983 -8.299 14.614 1.00 89.62 159 ARG A CA 1
ATOM 1272 C C . ARG A 1 159 ? -21.633 -9.010 14.564 1.00 89.62 159 ARG A C 1
ATOM 1274 O O . ARG A 1 159 ? -20.615 -8.442 14.958 1.00 89.62 159 ARG A O 1
ATOM 1281 N N . ALA A 1 160 ? -21.634 -10.249 14.084 1.00 89.81 160 ALA A N 1
ATOM 1282 C CA . ALA A 1 160 ? -20.396 -10.964 13.806 1.00 89.81 160 ALA A CA 1
ATOM 1283 C C . ALA A 1 160 ? -19.625 -10.270 12.672 1.00 89.81 160 ALA A C 1
ATOM 1285 O O . ALA A 1 160 ? -20.235 -9.782 11.720 1.00 89.81 160 ALA A O 1
ATOM 1286 N N . LEU A 1 161 ? -18.297 -10.244 12.793 1.00 92.94 161 LEU A N 1
ATOM 1287 C CA . LEU A 1 161 ? -17.408 -9.731 11.753 1.00 92.94 161 LEU A CA 1
ATOM 1288 C C . LEU A 1 161 ? -17.341 -10.714 10.583 1.00 92.94 161 LEU A C 1
ATOM 1290 O O . LEU A 1 161 ? -17.482 -11.929 10.759 1.00 92.94 161 LEU A O 1
ATOM 1294 N N . ALA A 1 162 ? -17.099 -10.192 9.386 1.00 93.81 162 ALA A N 1
ATOM 1295 C CA . ALA A 1 162 ? -16.821 -11.019 8.231 1.00 93.81 162 ALA A CA 1
ATOM 1296 C C . ALA A 1 162 ? -15.494 -11.778 8.429 1.00 93.81 162 ALA A C 1
ATOM 1298 O O . ALA A 1 162 ? -14.538 -11.229 8.980 1.00 93.81 162 ALA A O 1
ATOM 1299 N N . PRO A 1 163 ? -15.356 -13.005 7.891 1.00 90.44 163 PRO A N 1
ATOM 1300 C CA . PRO A 1 163 ? -14.128 -13.792 8.025 1.00 90.44 163 PRO A CA 1
ATOM 1301 C C . PRO A 1 163 ? -12.886 -13.195 7.349 1.00 90.44 163 PRO A C 1
ATOM 1303 O O . PRO A 1 163 ? -11.845 -13.847 7.354 1.00 90.44 163 PRO A O 1
ATOM 1306 N N . GLN A 1 164 ? -12.992 -12.061 6.656 1.00 93.62 164 GLN A N 1
ATOM 1307 C CA . GLN A 1 164 ? -11.888 -11.371 5.993 1.00 93.62 164 GLN A CA 1
ATOM 1308 C C . GLN A 1 164 ? -12.018 -9.870 6.256 1.00 93.62 164 GLN A C 1
ATOM 1310 O O . GLN A 1 164 ? -13.031 -9.273 5.897 1.00 93.62 164 GLN A O 1
ATOM 1315 N N . ALA A 1 165 ? -10.976 -9.253 6.817 1.00 95.56 165 ALA A N 1
ATOM 1316 C CA . ALA A 1 165 ? -10.960 -7.835 7.172 1.00 95.56 165 ALA A CA 1
ATOM 1317 C C . ALA A 1 165 ? -11.324 -6.923 5.990 1.00 95.56 165 ALA A C 1
ATOM 1319 O O . ALA A 1 165 ? -12.067 -5.956 6.151 1.00 95.56 165 ALA A O 1
ATOM 1320 N N . ALA A 1 166 ? -10.861 -7.270 4.782 1.00 94.25 166 ALA A N 1
ATOM 1321 C CA . ALA A 1 166 ? -11.172 -6.524 3.567 1.00 94.25 166 ALA A CA 1
ATOM 1322 C C . ALA A 1 166 ? -12.681 -6.420 3.301 1.00 94.25 166 ALA A C 1
ATOM 1324 O O . ALA A 1 166 ? -13.143 -5.375 2.854 1.00 94.25 166 ALA A O 1
ATOM 1325 N N . THR A 1 167 ? -13.466 -7.458 3.607 1.00 95.75 167 THR A N 1
ATOM 1326 C CA . THR A 1 167 ? -14.920 -7.445 3.395 1.00 95.75 167 THR A CA 1
ATOM 1327 C C . THR A 1 167 ? -15.600 -6.363 4.232 1.00 95.75 167 THR A C 1
ATOM 1329 O O . THR A 1 167 ? -16.322 -5.535 3.675 1.00 95.75 167 THR A O 1
ATOM 1332 N N . ASP A 1 168 ? -15.333 -6.331 5.540 1.00 96.94 168 ASP A N 1
ATOM 1333 C CA . ASP A 1 168 ? -15.930 -5.338 6.438 1.00 96.94 168 ASP A CA 1
ATOM 1334 C C . ASP A 1 168 ? -15.398 -3.932 6.156 1.00 96.94 168 ASP A C 1
ATOM 1336 O O . ASP A 1 168 ? -16.177 -2.985 6.088 1.00 96.94 168 ASP A O 1
ATOM 1340 N N . ILE A 1 169 ? -14.092 -3.779 5.910 1.00 97.19 169 ILE A N 1
ATOM 1341 C CA . ILE A 1 169 ? -13.493 -2.468 5.625 1.00 97.19 169 ILE A CA 1
ATOM 1342 C C . ILE A 1 169 ? -14.050 -1.884 4.319 1.00 97.19 169 ILE A C 1
ATOM 1344 O O . ILE A 1 169 ? -14.474 -0.730 4.307 1.00 97.19 169 ILE A O 1
ATOM 1348 N N . HIS A 1 170 ? -14.129 -2.651 3.227 1.00 95.25 170 HIS A N 1
ATOM 1349 C CA . HIS A 1 170 ? -14.730 -2.143 1.987 1.00 95.25 170 HIS A CA 1
ATOM 1350 C C . HIS A 1 170 ? -16.210 -1.785 2.167 1.00 95.25 170 HIS A C 1
ATOM 1352 O O . HIS A 1 170 ? -16.673 -0.790 1.606 1.00 95.25 170 HIS A O 1
ATOM 1358 N N . PHE A 1 171 ? -16.956 -2.557 2.962 1.00 96.06 171 PHE A N 1
ATOM 1359 C CA . PHE A 1 171 ? -18.343 -2.230 3.276 1.00 96.06 171 PHE A CA 1
ATOM 1360 C C . PHE A 1 171 ? -18.446 -0.922 4.077 1.00 96.06 171 PHE A C 1
ATOM 1362 O O . PHE A 1 171 ? -19.139 -0.002 3.642 1.00 96.06 171 PHE A O 1
ATOM 1369 N N . TRP A 1 172 ? -17.721 -0.798 5.191 1.00 96.56 172 TRP A N 1
ATOM 1370 C CA . TRP A 1 172 ? -17.747 0.366 6.087 1.00 96.56 172 TRP A CA 1
ATOM 1371 C C . TRP A 1 172 ? -17.233 1.659 5.464 1.00 96.56 172 TRP A C 1
ATOM 1373 O O . TRP A 1 172 ? -17.575 2.740 5.934 1.00 96.56 172 TRP A O 1
ATOM 1383 N N . LEU A 1 173 ? -16.394 1.574 4.435 1.00 94.75 173 LEU A N 1
ATOM 1384 C CA . LEU A 1 173 ? -15.878 2.746 3.729 1.00 94.75 173 LEU A CA 1
ATOM 1385 C C . LEU A 1 173 ? -16.665 3.040 2.437 1.00 94.75 173 LEU A C 1
ATOM 1387 O O . LEU A 1 173 ? -16.409 4.048 1.783 1.00 94.75 173 LEU A O 1
ATOM 1391 N N . GLY A 1 174 ? -17.636 2.190 2.088 1.00 92.44 174 GLY A N 1
ATOM 1392 C CA . GLY A 1 174 ? -18.502 2.316 0.916 1.00 92.44 174 GLY A CA 1
ATOM 1393 C C . GLY A 1 174 ? -19.986 2.345 1.288 1.00 92.44 174 GLY A C 1
ATOM 1394 O O . GLY A 1 174 ? -20.460 3.262 1.955 1.00 92.44 174 GLY A O 1
ATOM 1395 N N . ALA A 1 175 ? -20.745 1.341 0.839 1.00 92.88 175 ALA A N 1
ATOM 1396 C CA . ALA A 1 175 ? -22.204 1.289 1.005 1.00 92.88 175 ALA A CA 1
ATOM 1397 C C . ALA A 1 175 ? -22.666 1.265 2.477 1.00 92.88 175 ALA A C 1
ATOM 1399 O O . ALA A 1 175 ? -23.767 1.709 2.793 1.00 92.88 175 ALA A O 1
ATOM 1400 N N . GLY A 1 176 ? -21.823 0.758 3.373 1.00 93.25 176 GLY A N 1
ATOM 1401 C CA . GLY A 1 176 ? -22.057 0.644 4.807 1.00 93.25 176 GLY A CA 1
ATOM 1402 C C . GLY A 1 176 ? -21.483 1.793 5.627 1.00 93.25 176 GLY A C 1
ATOM 1403 O O . GLY A 1 176 ? -21.231 1.596 6.811 1.00 93.25 176 GLY A O 1
ATOM 1404 N N . PHE A 1 177 ? -21.262 2.976 5.041 1.00 92.69 177 PHE A N 1
ATOM 1405 C CA . PHE A 1 177 ? -20.592 4.101 5.709 1.00 92.69 177 PHE A CA 1
ATOM 1406 C C . PHE A 1 177 ? -21.155 4.442 7.100 1.00 92.69 177 PHE A C 1
ATOM 1408 O O . PHE A 1 177 ? -20.408 4.689 8.043 1.00 92.69 177 PHE A O 1
ATOM 1415 N N . SER A 1 178 ? -22.481 4.389 7.259 1.00 91.62 178 SER A N 1
ATOM 1416 C CA . SER A 1 178 ? -23.158 4.645 8.543 1.00 91.62 178 SER A CA 1
ATOM 1417 C C . SER A 1 178 ? -22.924 3.579 9.627 1.00 91.62 178 SER A C 1
ATOM 1419 O O . SER A 1 178 ? -23.298 3.785 10.781 1.00 91.62 178 SER A O 1
ATOM 1421 N N . GLU A 1 179 ? -22.332 2.438 9.269 1.00 93.94 179 GLU A N 1
ATOM 1422 C CA . GLU A 1 179 ? -21.970 1.343 10.174 1.00 93.94 179 GLU A CA 1
ATOM 1423 C C . GLU A 1 179 ? -20.461 1.304 10.483 1.00 93.94 179 GLU A C 1
ATOM 1425 O O . GLU A 1 179 ? -20.012 0.377 11.157 1.00 93.94 179 GLU A O 1
ATOM 1430 N N . GLN A 1 180 ? -19.678 2.293 10.028 1.00 95.81 180 GLN A N 1
ATOM 1431 C CA . GLN A 1 180 ? -18.241 2.360 10.309 1.00 95.81 180 GLN A CA 1
ATOM 1432 C C . GLN A 1 180 ? -17.976 2.397 11.825 1.00 95.81 180 GLN A C 1
ATOM 1434 O O . GLN A 1 180 ? -18.600 3.209 12.512 1.00 95.81 180 GLN A O 1
ATOM 1439 N N . PRO A 1 181 ? -17.041 1.587 12.357 1.00 96.94 181 PRO A N 1
ATOM 1440 C CA . PRO A 1 181 ? -16.723 1.576 13.779 1.00 96.94 181 PRO A CA 1
ATOM 1441 C C . PRO A 1 181 ? -16.417 2.973 14.322 1.00 96.94 181 PRO A C 1
ATOM 1443 O O . PRO A 1 181 ? -15.627 3.723 13.745 1.00 96.94 181 PRO A O 1
ATOM 1446 N N . ILE A 1 182 ? -17.049 3.319 15.443 1.00 97.19 182 ILE A N 1
ATOM 1447 C CA . ILE A 1 182 ? -16.952 4.650 16.044 1.00 97.19 182 ILE A CA 1
ATOM 1448 C C . ILE A 1 182 ? -15.800 4.638 17.050 1.00 97.19 182 ILE A C 1
ATOM 1450 O O . ILE A 1 182 ? -15.902 3.928 18.056 1.00 97.19 182 ILE A O 1
ATOM 1454 N N . PRO A 1 183 ? -14.721 5.410 16.828 1.00 96.75 183 PRO A N 1
ATOM 1455 C CA . PRO A 1 183 ? -13.657 5.522 17.811 1.00 96.75 183 PRO A CA 1
ATOM 1456 C C . PRO A 1 183 ? -14.170 6.223 19.071 1.00 96.75 183 PRO A C 1
ATOM 1458 O O . PRO A 1 183 ? -14.950 7.173 19.002 1.00 96.75 183 PRO A O 1
ATOM 1461 N N . ALA A 1 184 ? -13.699 5.795 20.233 1.00 96.19 184 ALA A N 1
ATOM 1462 C CA . ALA A 1 184 ? -13.937 6.451 21.507 1.00 96.19 184 ALA A CA 1
ATOM 1463 C C . ALA A 1 184 ? -12.631 6.554 22.296 1.00 96.19 184 ALA A C 1
ATOM 1465 O O . ALA A 1 184 ? -11.796 5.651 22.256 1.00 96.19 184 ALA A O 1
ATOM 1466 N N . THR A 1 185 ? -12.461 7.659 23.020 1.00 95.12 185 THR A N 1
ATOM 1467 C CA . THR A 1 185 ? -11.298 7.894 23.888 1.00 95.12 185 THR A CA 1
ATOM 1468 C C . THR A 1 185 ? -11.734 8.149 25.319 1.00 95.12 185 THR A C 1
ATOM 1470 O O . THR A 1 185 ? -12.845 8.630 25.556 1.00 95.12 185 THR A O 1
ATOM 1473 N N . LEU A 1 186 ? -10.867 7.819 26.273 1.00 91.56 186 LEU A N 1
ATOM 1474 C CA . LEU A 1 186 ? -11.152 8.009 27.689 1.00 91.56 186 LEU A CA 1
ATOM 1475 C C . LEU A 1 186 ? -11.111 9.505 28.038 1.00 91.56 186 LEU A C 1
ATOM 1477 O O . LEU A 1 186 ? -10.124 10.191 27.771 1.00 91.56 186 LEU A O 1
ATOM 1481 N N . GLY A 1 187 ? -12.201 10.027 28.595 1.00 87.44 187 GLY A N 1
ATOM 1482 C CA . GLY A 1 187 ? -12.273 11.390 29.106 1.00 87.44 187 GLY A CA 1
ATOM 1483 C C . GLY A 1 187 ? -11.601 11.539 30.473 1.00 87.44 187 GLY A C 1
ATOM 1484 O O . GLY A 1 187 ? -11.322 10.558 31.158 1.00 87.44 187 GLY A O 1
ATOM 1485 N N . ALA A 1 188 ? -11.379 12.786 30.900 1.00 86.94 188 ALA A N 1
ATOM 1486 C CA . ALA A 1 188 ? -10.855 13.094 32.239 1.00 86.94 188 ALA A CA 1
ATOM 1487 C C . ALA A 1 188 ? -11.788 12.643 33.382 1.00 86.94 188 ALA A C 1
ATOM 1489 O O . ALA A 1 188 ? -11.355 12.484 34.515 1.00 86.94 188 ALA A O 1
ATOM 1490 N N . ASP A 1 189 ? -13.064 12.425 33.070 1.00 87.56 189 ASP A N 1
ATOM 1491 C CA . ASP A 1 189 ? -14.094 11.847 33.934 1.00 87.56 189 ASP A CA 1
ATOM 1492 C C . ASP A 1 189 ? -14.049 10.310 33.995 1.00 87.56 189 ASP A C 1
ATOM 1494 O O . ASP A 1 189 ? -14.886 9.701 34.653 1.00 87.56 189 ASP A O 1
ATOM 1498 N N . GLY A 1 190 ? -13.100 9.670 33.304 1.00 87.00 190 GLY A N 1
ATOM 1499 C CA . GLY A 1 190 ? -12.967 8.213 33.265 1.00 87.00 190 GLY A CA 1
ATOM 1500 C C . GLY A 1 190 ? -14.005 7.509 32.386 1.00 87.00 190 GLY A C 1
ATOM 1501 O O . GLY A 1 190 ? -14.060 6.283 32.382 1.00 87.00 190 GLY A O 1
ATOM 1502 N N . LEU A 1 191 ? -14.813 8.256 31.626 1.00 90.00 191 LEU A N 1
ATOM 1503 C CA . LEU A 1 191 ? -15.828 7.705 30.725 1.00 90.00 191 LEU A CA 1
ATOM 1504 C C . LEU A 1 191 ? -15.337 7.687 29.279 1.00 90.00 191 LEU A C 1
ATOM 1506 O O . LEU A 1 191 ? -14.625 8.593 28.837 1.00 90.00 191 LEU A O 1
ATOM 1510 N N . TRP A 1 192 ? -15.753 6.681 28.508 1.00 94.12 192 TRP A N 1
ATOM 1511 C CA . TRP A 1 192 ? -15.434 6.623 27.086 1.00 94.12 192 TRP A CA 1
ATOM 1512 C C . TRP A 1 192 ? -16.324 7.584 26.304 1.00 94.12 192 TRP A C 1
ATOM 1514 O O . TRP A 1 192 ? -17.556 7.554 26.379 1.00 94.12 192 TRP A O 1
ATOM 1524 N N . LYS A 1 193 ? -15.679 8.450 25.522 1.00 94.44 193 LYS A N 1
ATOM 1525 C CA . LYS A 1 193 ? -16.322 9.500 24.734 1.00 94.44 193 LYS A CA 1
ATOM 1526 C C . LYS A 1 193 ? -16.114 9.234 23.256 1.00 94.44 193 LYS A C 1
ATOM 1528 O O . LYS A 1 193 ? -14.985 9.270 22.769 1.00 94.44 193 LYS A O 1
ATOM 1533 N N . ALA A 1 194 ? -17.218 9.007 22.548 1.00 95.88 194 ALA A N 1
ATOM 1534 C CA . ALA A 1 194 ? -17.225 8.817 21.103 1.00 95.88 194 ALA A CA 1
ATOM 1535 C C . ALA A 1 194 ? -16.641 10.033 20.364 1.00 95.88 194 ALA A C 1
ATOM 1537 O O . ALA A 1 194 ? -16.867 11.185 20.762 1.00 95.88 194 ALA A O 1
ATOM 1538 N N . ARG A 1 195 ? -15.910 9.753 19.286 1.00 96.38 195 ARG A N 1
ATOM 1539 C CA . ARG A 1 195 ? -15.211 10.690 18.400 1.00 96.38 195 ARG A CA 1
ATOM 1540 C C . ARG A 1 195 ? -15.675 10.483 16.948 1.00 96.38 195 ARG A C 1
ATOM 1542 O O . ARG A 1 195 ? -16.311 9.470 16.654 1.00 96.38 195 ARG A O 1
ATOM 1549 N N . PRO A 1 196 ? -15.387 11.426 16.034 1.00 95.75 196 PRO A N 1
ATOM 1550 C CA . PRO A 1 196 ? -15.677 11.257 14.615 1.00 95.75 196 PRO A CA 1
ATOM 1551 C C . PRO A 1 196 ? -15.019 10.006 14.034 1.00 95.75 196 PRO A C 1
ATOM 1553 O O . PRO A 1 196 ? -13.909 9.641 14.418 1.00 95.75 196 PRO A O 1
ATOM 1556 N N . VAL A 1 197 ? -15.713 9.369 13.093 1.00 95.50 197 VAL A N 1
ATOM 1557 C CA . VAL A 1 197 ? -15.216 8.202 12.357 1.00 95.50 197 VAL A CA 1
ATOM 1558 C C . VAL A 1 197 ? -13.927 8.533 11.589 1.00 95.50 197 VAL A C 1
ATOM 1560 O O . VAL A 1 197 ? -13.710 9.678 11.187 1.00 95.50 197 VAL A O 1
ATOM 1563 N N . LEU A 1 198 ? -13.051 7.542 11.400 1.00 95.31 198 LEU A N 1
ATOM 1564 C CA . LEU A 1 198 ? -11.698 7.766 10.869 1.00 95.31 198 LEU A CA 1
ATOM 1565 C C . LEU A 1 198 ? -11.661 7.996 9.354 1.00 95.31 198 LEU A C 1
ATOM 1567 O O . LEU A 1 198 ? -10.764 8.676 8.844 1.00 95.31 198 LEU A O 1
ATOM 1571 N N . PHE A 1 199 ? -12.610 7.417 8.624 1.00 96.44 199 PHE A N 1
ATOM 1572 C CA . PHE A 1 199 ? -12.646 7.454 7.167 1.00 96.44 199 PHE A CA 1
ATOM 1573 C C . PHE A 1 199 ? -13.881 8.203 6.693 1.00 96.44 199 PHE A C 1
ATOM 1575 O O . PHE A 1 199 ? -14.976 7.997 7.212 1.00 96.44 199 PHE A O 1
ATOM 1582 N N . LEU A 1 200 ? -13.692 9.055 5.687 1.00 94.31 200 LEU A N 1
ATOM 1583 C CA . LEU A 1 200 ? -14.744 9.893 5.101 1.00 94.31 200 LEU A CA 1
ATOM 1584 C C . LEU A 1 200 ? -15.048 9.528 3.641 1.00 94.31 200 LEU A C 1
ATOM 1586 O O . LEU A 1 200 ? -15.941 10.106 3.033 1.00 94.31 200 LEU A O 1
ATOM 1590 N N . GLU A 1 201 ? -14.296 8.587 3.073 1.00 94.19 201 GLU A N 1
ATOM 1591 C CA . GLU A 1 201 ? -14.430 8.127 1.695 1.00 94.19 201 GLU A CA 1
ATOM 1592 C C . GLU A 1 201 ? -13.852 6.703 1.543 1.00 94.19 201 GLU A C 1
ATOM 1594 O O . GLU A 1 201 ? -13.099 6.257 2.418 1.00 94.19 201 GLU A O 1
ATOM 1599 N N . PRO A 1 202 ? -14.156 6.004 0.432 1.00 95.19 202 PRO A N 1
ATOM 1600 C CA . PRO A 1 202 ? -13.516 4.740 0.071 1.00 95.19 202 PRO A CA 1
ATOM 1601 C C . PRO A 1 202 ? -11.987 4.833 -0.013 1.00 95.19 202 PRO A C 1
ATOM 1603 O O . PRO A 1 202 ? -11.445 5.835 -0.491 1.00 95.19 202 PRO A O 1
ATOM 1606 N N . LEU A 1 203 ? -11.280 3.758 0.362 1.00 94.25 203 LEU A N 1
ATOM 1607 C CA . LEU A 1 203 ? -9.810 3.716 0.304 1.00 94.25 203 LEU A CA 1
ATOM 1608 C C . LEU A 1 203 ? -9.283 3.967 -1.107 1.00 94.25 203 LEU A C 1
ATOM 1610 O O . LEU A 1 203 ? -8.261 4.623 -1.274 1.00 94.25 203 LEU A O 1
ATOM 1614 N N . GLU A 1 204 ? -9.973 3.468 -2.127 1.00 93.50 204 GLU A N 1
ATOM 1615 C CA . GLU A 1 204 ? -9.588 3.601 -3.529 1.00 93.50 204 GLU A CA 1
ATOM 1616 C C . GLU A 1 204 ? -9.613 5.066 -3.986 1.00 93.50 204 GLU A C 1
ATOM 1618 O O . GLU A 1 204 ? -8.775 5.484 -4.794 1.00 93.50 204 GLU A O 1
ATOM 1623 N N . ASN A 1 205 ? -10.533 5.865 -3.432 1.00 95.06 205 ASN A N 1
ATOM 1624 C CA . ASN A 1 205 ? -10.594 7.305 -3.674 1.00 95.06 205 ASN A CA 1
ATOM 1625 C C . ASN A 1 205 ? -9.397 7.999 -3.029 1.00 95.06 205 ASN A C 1
ATOM 1627 O O . ASN A 1 205 ? -8.725 8.793 -3.692 1.00 95.06 205 ASN A O 1
ATOM 1631 N N . THR A 1 206 ? -9.058 7.637 -1.789 1.00 94.81 206 THR A N 1
ATOM 1632 C CA . THR A 1 206 ? -7.875 8.188 -1.125 1.00 94.81 206 THR A CA 1
ATOM 1633 C C . THR A 1 206 ? -6.590 7.804 -1.852 1.00 94.81 206 THR A C 1
ATOM 1635 O O . THR A 1 206 ? -5.770 8.675 -2.133 1.00 94.81 206 THR A O 1
ATOM 1638 N N . MET A 1 207 ? -6.448 6.540 -2.263 1.00 94.88 207 MET A N 1
ATOM 1639 C CA . MET A 1 207 ? -5.345 6.075 -3.113 1.00 94.88 207 MET A CA 1
ATOM 1640 C C . MET A 1 207 ? -5.254 6.880 -4.409 1.00 94.88 207 MET A C 1
ATOM 1642 O O . MET A 1 207 ? -4.160 7.202 -4.861 1.00 94.88 207 MET A O 1
ATOM 1646 N N . GLY A 1 208 ? -6.394 7.240 -5.001 1.00 94.94 208 GLY A N 1
ATOM 1647 C CA . GLY A 1 208 ? -6.451 8.101 -6.176 1.00 94.94 208 GLY A CA 1
ATOM 1648 C C . GLY A 1 208 ? -5.999 9.535 -5.916 1.00 94.94 208 GLY A C 1
ATOM 1649 O O . GLY A 1 208 ? -5.427 10.146 -6.810 1.00 94.94 208 GLY A O 1
ATOM 1650 N N . ARG A 1 209 ? -6.206 10.075 -4.713 1.00 94.31 209 ARG A N 1
ATOM 1651 C CA . ARG A 1 209 ? -5.694 11.401 -4.334 1.00 94.31 209 ARG A CA 1
ATOM 1652 C C . ARG A 1 209 ? -4.195 11.370 -4.050 1.00 94.31 209 ARG A C 1
ATOM 1654 O O . ARG A 1 209 ? -3.481 12.256 -4.509 1.00 94.31 209 ARG A O 1
ATOM 1661 N N . VAL A 1 210 ? -3.723 10.339 -3.348 1.00 94.81 210 VAL A N 1
ATOM 1662 C CA . VAL A 1 210 ? -2.293 10.150 -3.060 1.00 94.81 210 VAL A CA 1
ATOM 1663 C C . VAL A 1 210 ? -1.518 9.850 -4.344 1.00 94.81 210 VAL A C 1
ATOM 1665 O O . VAL A 1 210 ? -0.465 10.430 -4.568 1.00 94.81 210 VAL A O 1
ATOM 1668 N N . PHE A 1 211 ? -2.048 8.999 -5.226 1.00 94.56 211 PHE A N 1
ATOM 1669 C CA . PHE A 1 211 ? -1.396 8.577 -6.468 1.00 94.56 211 PHE A CA 1
ATOM 1670 C C . PHE A 1 211 ? -2.296 8.833 -7.694 1.00 94.56 211 PHE A C 1
ATOM 1672 O O . PHE A 1 211 ? -2.819 7.885 -8.293 1.00 94.56 211 PHE A O 1
ATOM 1679 N N . PRO A 1 212 ? -2.441 10.097 -8.152 1.00 91.81 212 PRO A N 1
ATOM 1680 C CA . PRO A 1 212 ? -3.414 10.491 -9.185 1.00 91.81 212 PRO A CA 1
ATOM 1681 C C . PRO A 1 212 ? -3.343 9.704 -10.487 1.00 91.81 212 PRO A C 1
ATOM 1683 O O . PRO A 1 212 ? -4.356 9.451 -11.138 1.00 91.81 212 PRO A O 1
ATOM 1686 N N . ARG A 1 213 ? -2.139 9.280 -10.870 1.00 94.25 213 ARG A N 1
ATOM 1687 C CA . ARG A 1 213 ? -1.898 8.586 -12.137 1.00 94.25 213 ARG A CA 1
ATOM 1688 C C . ARG A 1 213 ? -2.026 7.072 -12.034 1.00 94.25 213 ARG A C 1
ATOM 1690 O O . ARG A 1 213 ? -1.985 6.416 -13.073 1.00 94.25 213 ARG A O 1
ATOM 1697 N N . MET A 1 214 ? -2.195 6.516 -10.833 1.00 95.88 214 MET A N 1
ATOM 1698 C CA . MET A 1 214 ? -2.399 5.081 -10.638 1.00 95.88 214 MET A CA 1
ATOM 1699 C C . MET A 1 214 ? -3.720 4.653 -11.280 1.00 95.88 214 MET A C 1
ATOM 1701 O O . MET A 1 214 ? -4.731 5.345 -11.140 1.00 95.88 214 MET A O 1
ATOM 1705 N N . LYS A 1 215 ? -3.713 3.523 -11.991 1.00 95.56 215 LYS A N 1
ATOM 1706 C CA . LYS A 1 215 ? -4.908 2.942 -12.615 1.00 95.56 215 LYS A CA 1
ATOM 1707 C C . LYS A 1 215 ? -5.884 2.425 -11.560 1.00 95.56 215 LYS A C 1
ATOM 1709 O O . LYS A 1 215 ? -5.468 1.968 -10.501 1.00 95.56 215 LYS A O 1
ATOM 1714 N N . GLU A 1 216 ? -7.173 2.445 -11.880 1.00 94.00 216 GLU A N 1
ATOM 1715 C CA . GLU A 1 216 ? -8.267 2.081 -10.968 1.00 94.00 216 GLU A CA 1
ATOM 1716 C C . GLU A 1 216 ? -8.075 0.709 -10.304 1.00 94.00 216 GLU A C 1
ATOM 1718 O O . GLU A 1 216 ? -8.055 0.610 -9.080 1.00 94.00 216 GLU A O 1
ATOM 1723 N N . LEU A 1 217 ? -7.828 -0.343 -11.092 1.00 93.25 217 LEU A N 1
ATOM 1724 C CA . LEU A 1 217 ? -7.614 -1.686 -10.542 1.00 93.25 217 LEU A CA 1
ATOM 1725 C C . LEU A 1 217 ? -6.341 -1.780 -9.688 1.00 93.25 217 LEU A C 1
ATOM 1727 O O . LEU A 1 217 ? -6.321 -2.514 -8.705 1.00 93.25 217 LEU A O 1
ATOM 1731 N N . SER A 1 218 ? -5.294 -1.012 -10.008 1.00 95.31 218 SER A N 1
ATOM 1732 C CA . SER A 1 218 ? -4.105 -0.938 -9.153 1.00 95.31 218 SER A CA 1
ATOM 1733 C C . SER A 1 218 ? -4.385 -0.232 -7.829 1.00 95.31 218 SER A C 1
ATOM 1735 O O . SER A 1 218 ? -3.839 -0.668 -6.823 1.00 95.31 218 SER A O 1
ATOM 1737 N N . ARG A 1 219 ? -5.263 0.785 -7.796 1.00 95.38 219 ARG A N 1
ATOM 1738 C CA . ARG A 1 219 ? -5.707 1.417 -6.538 1.00 95.38 219 ARG A CA 1
ATOM 1739 C C . ARG A 1 219 ? -6.444 0.414 -5.664 1.00 95.38 219 ARG A C 1
ATOM 1741 O O . ARG A 1 219 ? -6.113 0.292 -4.495 1.00 95.38 219 ARG A O 1
ATOM 1748 N N . ARG A 1 220 ? -7.367 -0.356 -6.248 1.00 93.94 220 ARG A N 1
ATOM 1749 C CA . ARG A 1 220 ? -8.090 -1.416 -5.534 1.00 93.94 220 ARG A CA 1
ATOM 1750 C C . ARG A 1 220 ? -7.142 -2.460 -4.943 1.00 93.94 220 ARG A C 1
ATOM 1752 O O . ARG A 1 220 ? -7.203 -2.731 -3.751 1.00 93.94 220 ARG A O 1
ATOM 1759 N N . PHE A 1 221 ? -6.229 -3.007 -5.747 1.00 94.50 221 PHE A N 1
ATOM 1760 C CA . PHE A 1 221 ? -5.261 -3.987 -5.244 1.00 94.50 221 PHE A CA 1
ATOM 1761 C C . PHE A 1 221 ? -4.297 -3.387 -4.210 1.00 94.50 221 PHE A C 1
ATOM 1763 O O . PHE A 1 221 ? -3.902 -4.094 -3.287 1.00 94.50 221 PHE A O 1
ATOM 1770 N N . ALA A 1 222 ? -3.933 -2.105 -4.330 1.00 95.31 222 ALA A N 1
ATOM 1771 C CA . ALA A 1 222 ? -3.143 -1.407 -3.316 1.00 95.31 222 ALA A CA 1
ATOM 1772 C C . ALA A 1 222 ? -3.918 -1.267 -1.997 1.00 95.31 222 ALA A C 1
ATOM 1774 O O . ALA A 1 222 ? -3.352 -1.517 -0.939 1.00 95.31 222 ALA A O 1
ATOM 1775 N N . SER A 1 223 ? -5.210 -0.922 -2.051 1.00 95.62 223 SER A N 1
ATOM 1776 C CA . SER A 1 223 ? -6.094 -0.863 -0.881 1.00 95.62 223 SER A CA 1
ATOM 1777 C C . SER A 1 223 ? -6.233 -2.225 -0.203 1.00 95.62 223 SER A C 1
ATOM 1779 O O . SER A 1 223 ? -6.011 -2.322 0.999 1.00 95.62 223 SER A O 1
ATOM 1781 N N . GLU A 1 224 ? -6.513 -3.285 -0.965 1.00 94.88 224 GLU A N 1
ATOM 1782 C CA . GLU A 1 224 ? -6.589 -4.658 -0.444 1.00 94.88 224 GLU A CA 1
ATOM 1783 C C . GLU A 1 224 ? -5.257 -5.086 0.198 1.00 94.88 224 GLU A C 1
ATOM 1785 O O . GLU A 1 224 ? -5.241 -5.672 1.281 1.00 94.88 224 GLU A O 1
ATOM 1790 N N . ARG A 1 225 ? -4.124 -4.743 -0.432 1.00 95.81 225 ARG A N 1
ATOM 1791 C CA . ARG A 1 225 ? -2.790 -5.042 0.100 1.00 95.81 225 ARG A CA 1
ATOM 1792 C C . ARG A 1 225 ? -2.466 -4.252 1.367 1.00 95.81 225 ARG A C 1
ATOM 1794 O O . ARG A 1 225 ? -1.840 -4.807 2.263 1.00 95.81 225 ARG A O 1
ATOM 1801 N N . LEU A 1 226 ? -2.880 -2.988 1.447 1.00 96.88 226 LEU A N 1
ATOM 1802 C CA . LEU A 1 226 ? -2.716 -2.172 2.648 1.00 96.88 226 LEU A CA 1
ATOM 1803 C C . LEU A 1 226 ? -3.534 -2.746 3.809 1.00 96.88 226 LEU A C 1
ATOM 1805 O O . LEU A 1 226 ? -3.008 -2.846 4.910 1.00 96.88 226 LEU A O 1
ATOM 1809 N N . ILE A 1 227 ? -4.779 -3.171 3.562 1.00 96.62 227 ILE A N 1
ATOM 1810 C CA . ILE A 1 227 ? -5.608 -3.834 4.579 1.00 96.62 227 ILE A CA 1
ATOM 1811 C C . ILE A 1 227 ? -4.905 -5.087 5.100 1.00 96.62 227 ILE A C 1
ATOM 1813 O O . ILE A 1 227 ? -4.767 -5.248 6.304 1.00 96.62 227 ILE A O 1
ATOM 1817 N N . GLU A 1 228 ? -4.425 -5.944 4.202 1.00 94.88 228 GLU A N 1
ATOM 1818 C CA . GLU A 1 228 ? -3.738 -7.182 4.579 1.00 94.88 228 GLU A CA 1
ATOM 1819 C C . GLU A 1 228 ? -2.464 -6.942 5.404 1.00 94.88 228 GLU A C 1
ATOM 1821 O O . GLU A 1 228 ? -2.119 -7.751 6.256 1.00 94.88 228 GLU A O 1
ATOM 1826 N N . LEU A 1 229 ? -1.734 -5.861 5.127 1.00 94.56 229 LEU A N 1
ATOM 1827 C CA . LEU A 1 229 ? -0.499 -5.532 5.836 1.00 94.56 229 LEU A CA 1
ATOM 1828 C C . LEU A 1 229 ? -0.732 -4.759 7.138 1.00 94.56 229 LEU A C 1
ATOM 1830 O O . LEU A 1 229 ? 0.179 -4.680 7.959 1.00 94.56 229 LEU A O 1
ATOM 1834 N N . ALA A 1 230 ? -1.918 -4.178 7.323 1.00 95.12 230 ALA A N 1
ATOM 1835 C CA . ALA A 1 230 ? -2.205 -3.306 8.454 1.00 95.12 230 ALA A CA 1
ATOM 1836 C C . ALA A 1 230 ? -2.231 -4.051 9.798 1.00 95.12 230 ALA A C 1
ATOM 1838 O O . ALA A 1 230 ? -1.918 -3.460 10.829 1.00 95.12 230 ALA A O 1
ATOM 1839 N N . ASP A 1 231 ? -2.583 -5.338 9.799 1.00 93.69 231 ASP A N 1
ATOM 1840 C CA . ASP A 1 231 ? -2.519 -6.203 10.975 1.00 93.69 231 ASP A CA 1
ATOM 1841 C C . ASP A 1 231 ? -2.446 -7.683 10.554 1.00 93.69 231 ASP A C 1
ATOM 1843 O O . ASP A 1 231 ? -2.776 -8.044 9.429 1.00 93.69 231 ASP A O 1
ATOM 1847 N N . ALA A 1 232 ? -2.022 -8.563 11.463 1.00 87.50 232 ALA A N 1
ATOM 1848 C CA . ALA A 1 232 ? -1.894 -9.998 11.190 1.00 87.50 232 ALA A CA 1
ATOM 1849 C C . ALA A 1 232 ? -3.233 -10.764 11.263 1.00 87.50 232 ALA A C 1
ATOM 1851 O O . ALA A 1 232 ? -3.320 -11.923 10.850 1.00 87.50 232 ALA A O 1
ATOM 1852 N N . GLY A 1 233 ? -4.272 -10.147 11.837 1.00 84.12 233 GLY A N 1
ATOM 1853 C CA . GLY A 1 233 ? -5.585 -10.758 12.021 1.00 84.12 233 GLY A CA 1
ATOM 1854 C C . GLY A 1 233 ? -6.322 -10.992 10.700 1.00 84.12 233 GLY A C 1
ATOM 1855 O O . GLY A 1 233 ? -6.305 -10.160 9.802 1.00 84.12 233 GLY A O 1
ATOM 1856 N N . ARG A 1 234 ? -7.023 -12.127 10.585 1.00 88.69 234 ARG A N 1
ATOM 1857 C CA . ARG A 1 234 ? -7.857 -12.417 9.406 1.00 88.69 234 ARG A CA 1
ATOM 1858 C C . ARG A 1 234 ? -9.135 -11.568 9.380 1.00 88.69 234 ARG A C 1
ATOM 1860 O O . ARG A 1 234 ? -9.586 -11.174 8.310 1.00 88.69 234 ARG A O 1
ATOM 1867 N N . GLU A 1 235 ? -9.723 -11.333 10.548 1.00 93.69 235 GLU A N 1
ATOM 1868 C CA . GLU A 1 235 ? -10.886 -10.462 10.756 1.00 93.69 235 GLU A CA 1
ATOM 1869 C C . GLU A 1 235 ? -10.406 -9.041 11.065 1.00 93.69 235 GLU A C 1
ATOM 1871 O O . GLU A 1 235 ? -9.269 -8.840 11.496 1.00 93.69 235 GLU A O 1
ATOM 1876 N N . VAL A 1 236 ? -11.263 -8.049 10.834 1.00 96.00 236 VAL A N 1
ATOM 1877 C CA . VAL A 1 236 ? -10.911 -6.646 11.070 1.00 96.00 236 VAL A CA 1
ATOM 1878 C C . VAL A 1 236 ? -10.703 -6.355 12.562 1.00 96.00 236 VAL A C 1
ATOM 1880 O O . VAL A 1 236 ? -11.418 -6.862 13.425 1.00 96.00 236 VAL A O 1
ATOM 1883 N N . THR A 1 237 ? -9.715 -5.511 12.856 1.00 95.75 237 THR A N 1
ATOM 1884 C CA . THR A 1 237 ? -9.300 -5.124 14.213 1.00 95.75 237 THR A CA 1
ATOM 1885 C C . THR A 1 237 ? -9.138 -3.605 14.326 1.00 95.75 237 THR A C 1
ATOM 1887 O O . THR A 1 237 ? -9.078 -2.897 13.317 1.00 95.75 237 THR A O 1
ATOM 1890 N N . ALA A 1 238 ? -9.031 -3.084 15.548 1.00 95.69 238 ALA A N 1
ATOM 1891 C CA . ALA A 1 238 ? -8.676 -1.694 15.816 1.00 95.69 238 ALA A CA 1
ATOM 1892 C C . ALA A 1 238 ? -7.316 -1.346 15.196 1.00 95.69 238 ALA A C 1
ATOM 1894 O O . ALA A 1 238 ? -7.182 -0.300 14.560 1.00 95.69 238 ALA A O 1
ATOM 1895 N N . SER A 1 239 ? -6.345 -2.263 15.293 1.00 94.69 239 SER A N 1
ATOM 1896 C CA . SER A 1 239 ? -5.033 -2.131 14.651 1.00 94.69 239 SER A CA 1
ATOM 1897 C C . SER A 1 239 ? -5.155 -1.911 13.144 1.00 94.69 239 SER A C 1
ATOM 1899 O O . SER A 1 239 ? -4.538 -0.978 12.643 1.00 94.69 239 SER A O 1
ATOM 1901 N N . HIS A 1 240 ? -6.014 -2.661 12.436 1.00 96.94 240 HIS A N 1
ATOM 1902 C CA . HIS A 1 240 ? -6.249 -2.421 11.006 1.00 96.94 240 HIS A CA 1
ATOM 1903 C C . HIS A 1 240 ? -6.665 -0.969 10.738 1.00 96.94 240 HIS A C 1
ATOM 1905 O O . HIS A 1 240 ? -6.043 -0.283 9.928 1.00 96.94 240 HIS A O 1
ATOM 1911 N N . LEU A 1 241 ? -7.710 -0.480 11.416 1.00 96.69 241 LEU A N 1
ATOM 1912 C CA . LEU A 1 241 ? -8.257 0.854 11.148 1.00 96.69 241 LEU A CA 1
ATOM 1913 C C . LEU A 1 241 ? -7.263 1.964 11.507 1.00 96.69 241 LEU A C 1
ATOM 1915 O O . LEU A 1 241 ? -7.108 2.918 10.743 1.00 96.69 241 LEU A O 1
ATOM 1919 N N . LEU A 1 242 ? -6.567 1.828 12.638 1.00 96.12 242 LEU A N 1
ATOM 1920 C CA . LEU A 1 242 ? -5.558 2.789 13.081 1.00 96.12 242 LEU A CA 1
ATOM 1921 C C . LEU A 1 242 ? -4.362 2.822 12.127 1.00 96.12 242 LEU A C 1
ATOM 1923 O O . LEU A 1 242 ? -3.957 3.901 11.698 1.00 96.12 242 LEU A O 1
ATOM 1927 N N . THR A 1 243 ? -3.836 1.661 11.737 1.00 96.62 243 THR A N 1
ATOM 1928 C CA . THR A 1 243 ? -2.690 1.568 10.830 1.00 96.62 243 THR A CA 1
ATOM 1929 C C . THR A 1 243 ? -3.027 2.083 9.436 1.00 96.62 243 THR A C 1
ATOM 1931 O O . THR A 1 243 ? -2.259 2.873 8.882 1.00 96.62 243 THR A O 1
ATOM 1934 N N . ILE A 1 244 ? -4.185 1.714 8.876 1.00 97.44 244 ILE A N 1
ATOM 1935 C CA . ILE A 1 244 ? -4.627 2.240 7.578 1.00 97.44 244 ILE A CA 1
ATOM 1936 C C . ILE A 1 244 ? -4.743 3.760 7.666 1.00 97.44 244 ILE A C 1
ATOM 1938 O O . ILE A 1 244 ? -4.183 4.462 6.826 1.00 97.44 244 ILE A O 1
ATOM 1942 N N . ARG A 1 245 ? -5.415 4.294 8.693 1.00 96.75 245 ARG A N 1
ATOM 1943 C CA . ARG A 1 245 ? -5.601 5.741 8.810 1.00 96.75 245 ARG A CA 1
ATOM 1944 C C . ARG A 1 245 ? -4.277 6.486 8.975 1.00 96.75 245 ARG A C 1
ATOM 1946 O O . ARG A 1 245 ? -4.065 7.470 8.273 1.00 96.75 245 ARG A O 1
ATOM 1953 N N . ALA A 1 246 ? -3.386 6.007 9.842 1.00 95.75 246 ALA A N 1
ATOM 1954 C CA . ALA A 1 246 ? -2.071 6.611 10.051 1.00 95.75 246 ALA A CA 1
ATOM 1955 C C . ALA A 1 246 ? -1.232 6.603 8.762 1.00 95.75 246 ALA A C 1
ATOM 1957 O O . ALA A 1 246 ? -0.561 7.585 8.453 1.00 95.75 246 ALA A O 1
ATOM 1958 N N . THR A 1 247 ? -1.326 5.528 7.975 1.00 96.25 247 THR A N 1
ATOM 1959 C CA . THR A 1 247 ? -0.667 5.418 6.665 1.00 96.25 247 THR A CA 1
ATOM 1960 C C . THR A 1 247 ? -1.204 6.449 5.678 1.00 96.25 247 THR A C 1
ATOM 1962 O O . THR A 1 247 ? -0.429 7.168 5.050 1.00 96.25 247 THR A O 1
ATOM 1965 N N . LEU A 1 248 ? -2.529 6.574 5.570 1.00 95.88 248 LEU A N 1
ATOM 1966 C CA . LEU A 1 248 ? -3.145 7.569 4.692 1.00 95.88 248 LEU A CA 1
ATOM 1967 C C . LEU A 1 248 ? -2.806 9.001 5.123 1.00 95.88 248 LEU A C 1
ATOM 1969 O O . LEU A 1 248 ? -2.600 9.850 4.260 1.00 95.88 248 LEU A O 1
ATOM 1973 N N . ASP A 1 249 ? -2.714 9.266 6.428 1.00 93.94 249 ASP A N 1
ATOM 1974 C CA . ASP A 1 249 ? -2.325 10.575 6.956 1.00 93.94 249 ASP A CA 1
ATOM 1975 C C . ASP A 1 249 ? -0.869 10.931 6.643 1.00 93.94 249 ASP A C 1
ATOM 1977 O O . ASP A 1 249 ? -0.614 12.058 6.218 1.00 93.94 249 ASP A O 1
ATOM 1981 N N . ASP A 1 250 ? 0.077 9.990 6.768 1.00 93.25 250 ASP A N 1
ATOM 1982 C CA . ASP A 1 250 ? 1.471 10.234 6.356 1.00 93.25 250 ASP A CA 1
ATOM 1983 C C . ASP A 1 250 ? 1.570 10.504 4.848 1.00 93.25 250 ASP A C 1
ATOM 1985 O O . ASP A 1 250 ? 2.270 11.423 4.416 1.00 93.25 250 ASP A O 1
ATOM 1989 N N . TRP A 1 251 ? 0.822 9.752 4.039 1.00 94.44 251 TRP A N 1
ATOM 1990 C CA . TRP A 1 251 ? 0.826 9.911 2.586 1.00 94.44 251 TRP A CA 1
ATOM 1991 C C . TRP A 1 251 ? 0.125 11.175 2.096 1.00 94.44 251 TRP A C 1
ATOM 1993 O O . TRP A 1 251 ? 0.451 11.666 1.018 1.00 94.44 251 TRP A O 1
ATOM 2003 N N . LEU A 1 252 ? -0.860 11.682 2.838 1.00 93.00 252 LEU A N 1
ATOM 2004 C CA . LEU A 1 252 ? -1.593 12.908 2.516 1.00 93.00 252 LEU A CA 1
ATOM 2005 C C . LEU A 1 252 ? -1.027 14.146 3.212 1.00 93.00 252 LEU A C 1
ATOM 2007 O O . LEU A 1 252 ? -1.549 15.244 2.995 1.00 93.00 252 LEU A O 1
ATOM 2011 N N . ALA A 1 253 ? 0.015 13.999 4.033 1.00 90.44 253 ALA A N 1
ATOM 2012 C CA . ALA A 1 253 ? 0.598 15.121 4.745 1.00 90.44 253 ALA A CA 1
ATOM 2013 C C . ALA A 1 253 ? 0.999 16.239 3.755 1.00 90.44 253 ALA A C 1
ATOM 2015 O O . ALA A 1 253 ? 1.527 15.956 2.669 1.00 90.44 253 ALA A O 1
ATOM 2016 N N . PRO A 1 254 ? 0.749 17.520 4.087 1.00 85.69 254 PRO A N 1
ATOM 2017 C CA . PRO A 1 254 ? 1.077 18.633 3.204 1.00 85.69 254 PRO A CA 1
ATOM 2018 C C . PRO A 1 254 ? 2.537 18.585 2.738 1.00 85.69 254 PRO A C 1
ATOM 2020 O O . PRO A 1 254 ? 3.456 18.445 3.540 1.00 85.69 254 PRO A O 1
ATOM 2023 N N . GLY A 1 255 ? 2.758 18.676 1.424 1.00 83.12 255 GLY A N 1
ATOM 2024 C CA . GLY A 1 255 ? 4.096 18.588 0.825 1.00 83.12 255 GLY A CA 1
ATOM 2025 C C . GLY A 1 255 ? 4.685 17.172 0.728 1.00 83.12 255 GLY A C 1
ATOM 2026 O O . GLY A 1 255 ? 5.725 17.007 0.090 1.00 83.12 255 GLY A O 1
ATOM 2027 N N . ALA A 1 256 ? 4.019 16.158 1.288 1.00 82.81 256 ALA A N 1
ATOM 2028 C CA . ALA A 1 256 ? 4.405 14.748 1.219 1.00 82.81 256 ALA A CA 1
ATOM 2029 C C . ALA A 1 256 ? 3.460 13.891 0.358 1.00 82.81 256 ALA A C 1
ATOM 2031 O O . ALA A 1 256 ? 3.662 12.683 0.271 1.00 82.81 256 ALA A O 1
ATOM 2032 N N . VAL A 1 257 ? 2.476 14.499 -0.322 1.00 85.25 257 VAL A N 1
ATOM 2033 C CA . VAL A 1 257 ? 1.569 13.789 -1.241 1.00 85.25 257 VAL A CA 1
ATOM 2034 C C . VAL A 1 257 ? 2.372 12.970 -2.248 1.00 85.25 257 VAL A C 1
ATOM 2036 O O . VAL A 1 257 ? 3.205 13.516 -2.971 1.00 85.25 257 VAL A O 1
ATOM 2039 N N . ALA A 1 258 ? 2.121 11.661 -2.267 1.00 81.25 258 ALA A N 1
ATOM 2040 C CA . ALA A 1 258 ? 2.841 10.659 -3.057 1.00 81.25 258 ALA A CA 1
ATOM 2041 C C . ALA A 1 258 ? 4.329 10.455 -2.706 1.00 81.25 258 ALA A C 1
ATOM 2043 O O . ALA A 1 258 ? 4.945 9.573 -3.296 1.00 81.25 258 ALA A O 1
ATOM 2044 N N . ARG A 1 259 ? 4.921 11.218 -1.773 1.00 89.62 259 ARG A N 1
ATOM 2045 C CA . ARG A 1 259 ? 6.352 11.164 -1.412 1.00 89.62 259 ARG A CA 1
ATOM 2046 C C . ARG A 1 259 ? 6.649 10.050 -0.409 1.00 89.62 259 ARG A C 1
ATOM 2048 O O . ARG A 1 259 ? 6.983 10.296 0.754 1.00 89.62 259 ARG A O 1
ATOM 2055 N N . THR A 1 260 ? 6.477 8.823 -0.873 1.00 92.12 260 THR A N 1
ATOM 2056 C CA . THR A 1 260 ? 6.693 7.596 -0.111 1.00 92.12 260 THR A CA 1
ATOM 2057 C C . THR A 1 260 ? 7.245 6.497 -1.015 1.00 92.12 260 THR A C 1
ATOM 2059 O O . THR A 1 260 ? 6.940 6.442 -2.207 1.00 92.12 260 THR A O 1
ATOM 2062 N N . ASP A 1 261 ? 8.016 5.575 -0.437 1.00 94.88 261 ASP A N 1
ATOM 2063 C CA . ASP A 1 261 ? 8.441 4.345 -1.103 1.00 94.88 261 ASP A CA 1
ATOM 2064 C C . ASP A 1 261 ? 7.537 3.138 -0.797 1.00 94.88 261 ASP A C 1
ATOM 2066 O O . ASP A 1 261 ? 7.788 2.027 -1.276 1.00 94.88 261 ASP A O 1
ATOM 2070 N N . ASP A 1 262 ? 6.459 3.351 -0.040 1.00 95.19 262 ASP A N 1
ATOM 2071 C CA . ASP A 1 262 ? 5.607 2.285 0.479 1.00 95.19 262 ASP A CA 1
ATOM 2072 C C . ASP A 1 262 ? 4.970 1.432 -0.612 1.00 95.19 262 ASP A C 1
ATOM 2074 O O . ASP A 1 262 ? 4.924 0.212 -0.469 1.00 95.19 262 ASP A O 1
ATOM 2078 N N . LEU A 1 263 ? 4.550 2.017 -1.741 1.00 94.69 263 LEU A N 1
ATOM 2079 C CA . LEU A 1 263 ? 3.993 1.236 -2.852 1.00 94.69 263 LEU A CA 1
ATOM 2080 C C . LEU A 1 263 ? 4.968 0.152 -3.331 1.00 94.69 263 LEU A C 1
ATOM 2082 O O . LEU A 1 263 ? 4.558 -0.989 -3.542 1.00 94.69 263 LEU A O 1
ATOM 2086 N N . LEU A 1 264 ? 6.262 0.474 -3.461 1.00 96.06 264 LEU A N 1
ATOM 2087 C CA . LEU A 1 264 ? 7.278 -0.490 -3.898 1.00 96.06 264 LEU A CA 1
ATOM 2088 C C . LEU A 1 264 ? 7.557 -1.564 -2.842 1.00 96.06 264 LEU A C 1
ATOM 2090 O O . LEU A 1 264 ? 7.843 -2.709 -3.202 1.00 96.06 264 LEU A O 1
ATOM 2094 N N . LYS A 1 265 ? 7.460 -1.219 -1.556 1.00 94.69 265 LYS A N 1
ATOM 2095 C CA . LYS A 1 265 ? 7.603 -2.172 -0.447 1.00 94.69 265 LYS A CA 1
ATOM 2096 C C . LYS A 1 265 ? 6.399 -3.106 -0.323 1.00 94.69 265 LYS A C 1
ATOM 2098 O O . LYS A 1 265 ? 6.586 -4.303 -0.105 1.00 94.69 265 LYS A O 1
ATOM 2103 N N . MET A 1 266 ? 5.189 -2.577 -0.513 1.00 95.56 266 MET A N 1
ATOM 2104 C CA . MET A 1 266 ? 3.928 -3.320 -0.450 1.00 95.56 266 MET A CA 1
ATOM 2105 C C . MET A 1 266 ? 3.750 -4.295 -1.619 1.00 95.56 266 MET A C 1
ATOM 2107 O O . MET A 1 266 ? 3.056 -5.304 -1.450 1.00 95.56 266 MET A O 1
ATOM 2111 N N . LEU A 1 267 ? 4.370 -4.025 -2.782 1.00 95.62 267 LEU A N 1
ATOM 2112 C CA . LEU A 1 267 ? 4.353 -4.932 -3.934 1.00 95.62 267 LEU A CA 1
ATOM 2113 C C . LEU A 1 267 ? 4.771 -6.342 -3.516 1.00 95.62 267 LEU A C 1
ATOM 2115 O O . LEU A 1 267 ? 5.846 -6.556 -2.944 1.00 95.62 267 LEU A O 1
ATOM 2119 N N . ARG A 1 268 ? 3.946 -7.330 -3.866 1.00 94.06 268 ARG A N 1
ATOM 2120 C CA . ARG A 1 268 ? 4.310 -8.727 -3.647 1.00 94.06 268 ARG A CA 1
ATOM 2121 C C . ARG A 1 268 ? 5.437 -9.135 -4.596 1.00 94.06 268 ARG A C 1
ATOM 2123 O O . ARG A 1 268 ? 5.339 -8.885 -5.803 1.00 94.06 268 ARG A O 1
ATOM 2130 N N . PRO A 1 269 ? 6.493 -9.790 -4.086 1.00 92.25 269 PRO A N 1
ATOM 2131 C CA . PRO A 1 269 ? 7.556 -10.296 -4.935 1.00 92.25 269 PRO A CA 1
ATOM 2132 C C . PRO A 1 269 ? 7.004 -11.355 -5.892 1.00 92.25 269 PRO A C 1
ATOM 2134 O O . PRO A 1 269 ? 6.304 -12.283 -5.490 1.00 92.25 269 PRO A O 1
ATOM 2137 N N . THR A 1 270 ? 7.341 -11.225 -7.171 1.00 89.44 270 THR A N 1
ATOM 2138 C CA . THR A 1 270 ? 7.047 -12.246 -8.178 1.00 89.44 270 THR A CA 1
ATOM 2139 C C . THR A 1 270 ? 8.290 -13.096 -8.411 1.00 89.44 270 THR A C 1
ATOM 2141 O O . THR A 1 270 ? 9.392 -12.566 -8.576 1.00 89.44 270 THR A O 1
ATOM 2144 N N . TYR A 1 271 ? 8.114 -14.416 -8.437 1.00 86.94 271 TYR A N 1
ATOM 2145 C CA . TYR A 1 271 ? 9.193 -15.380 -8.639 1.00 86.94 271 TYR A CA 1
ATOM 2146 C C . TYR A 1 271 ? 9.111 -15.991 -10.034 1.00 86.94 271 TYR A C 1
ATOM 2148 O O . TYR A 1 271 ? 8.050 -16.421 -10.494 1.00 86.94 271 TYR A O 1
ATOM 2156 N N . SER A 1 272 ? 10.248 -16.034 -10.723 1.00 79.06 272 SER A N 1
ATOM 2157 C CA . SER A 1 272 ? 10.323 -16.605 -12.062 1.00 79.06 272 SER A CA 1
ATOM 2158 C C . SER A 1 272 ? 10.364 -18.125 -12.004 1.00 79.06 272 SER A C 1
ATOM 2160 O O . SER A 1 272 ? 11.346 -18.682 -11.523 1.00 79.06 272 SER A O 1
ATOM 2162 N N . ARG A 1 273 ? 9.370 -18.797 -12.596 1.00 72.25 273 ARG A N 1
ATOM 2163 C CA . ARG A 1 273 ? 9.406 -20.257 -12.827 1.00 72.25 273 ARG A CA 1
ATOM 2164 C C . ARG A 1 273 ? 10.338 -20.670 -13.966 1.00 72.25 273 ARG A C 1
ATOM 2166 O O . ARG A 1 273 ? 10.678 -21.836 -14.110 1.00 72.25 273 ARG A O 1
ATOM 2173 N N . ARG A 1 274 ? 10.712 -19.723 -14.830 1.00 68.94 274 ARG A N 1
ATOM 2174 C CA . ARG A 1 274 ? 11.599 -19.944 -15.979 1.00 68.94 274 ARG A CA 1
ATOM 2175 C C . ARG A 1 274 ? 12.818 -19.045 -15.844 1.00 68.94 274 ARG A C 1
ATOM 2177 O O . ARG A 1 274 ? 12.676 -17.855 -15.578 1.00 68.94 274 ARG A O 1
ATOM 2184 N N . ARG A 1 275 ? 14.016 -19.582 -16.094 1.00 69.50 275 ARG A N 1
ATOM 2185 C CA . ARG A 1 275 ? 15.279 -18.850 -15.875 1.00 69.50 275 ARG A CA 1
ATOM 2186 C C . ARG A 1 275 ? 15.382 -17.520 -16.631 1.00 69.50 275 ARG A C 1
ATOM 2188 O O . ARG A 1 275 ? 15.988 -16.598 -16.114 1.00 69.50 275 ARG A O 1
ATOM 2195 N N . LEU A 1 276 ? 14.822 -17.401 -17.838 1.00 80.81 276 LEU A N 1
ATOM 2196 C CA . LEU A 1 276 ? 15.035 -16.221 -18.697 1.00 80.81 276 LEU A CA 1
ATOM 2197 C C . LEU A 1 276 ? 13.779 -15.388 -18.972 1.00 80.81 276 LEU A C 1
ATOM 2199 O O . LEU A 1 276 ? 13.908 -14.261 -19.440 1.00 80.81 276 LEU A O 1
ATOM 2203 N N . ALA A 1 277 ? 12.588 -15.928 -18.717 1.00 85.12 277 ALA A N 1
ATOM 2204 C CA . ALA A 1 277 ? 11.319 -15.272 -19.015 1.00 85.12 277 ALA A CA 1
ATOM 2205 C C . ALA A 1 277 ? 10.565 -15.012 -17.712 1.00 85.12 277 ALA A C 1
ATOM 2207 O O . ALA A 1 277 ? 10.086 -15.951 -17.078 1.00 85.12 277 ALA A O 1
ATOM 2208 N N . PHE A 1 278 ? 10.467 -13.741 -17.340 1.00 89.94 278 PHE A N 1
ATOM 2209 C CA . PHE A 1 278 ? 9.816 -13.287 -16.121 1.00 89.94 278 PHE A CA 1
ATOM 2210 C C . PHE A 1 278 ? 8.415 -12.769 -16.432 1.00 89.94 278 PHE A C 1
ATOM 2212 O O . PHE A 1 278 ? 8.264 -11.850 -17.238 1.00 89.94 278 PHE A O 1
ATOM 2219 N N . TYR A 1 279 ? 7.389 -13.354 -15.820 1.00 90.94 279 TYR A N 1
ATOM 2220 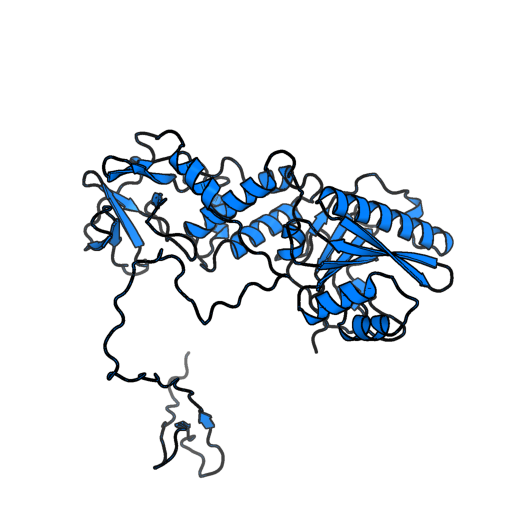C CA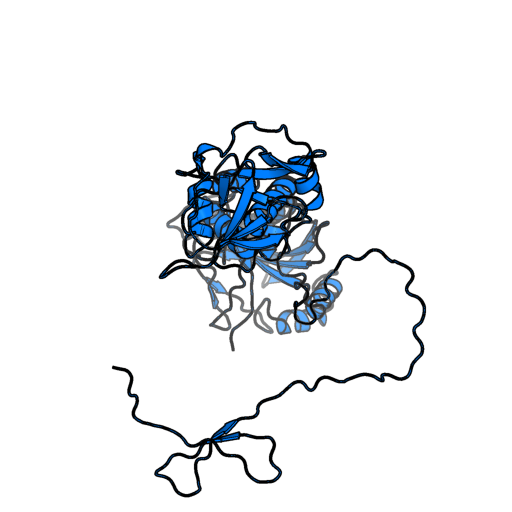 . TYR A 1 279 ? 6.005 -12.937 -16.029 1.00 90.94 279 TYR A CA 1
ATOM 2221 C C . TYR A 1 279 ? 5.694 -11.679 -15.212 1.00 90.94 279 TYR A C 1
ATOM 2223 O O . TYR A 1 279 ? 5.741 -11.706 -13.988 1.00 90.94 279 TYR A O 1
ATOM 2231 N N . ILE A 1 280 ? 5.363 -10.588 -15.902 1.00 91.56 280 ILE A N 1
ATOM 2232 C CA . ILE A 1 280 ? 4.924 -9.312 -15.321 1.00 91.56 280 ILE A CA 1
ATOM 2233 C C . ILE A 1 280 ? 3.405 -9.108 -15.423 1.00 91.56 280 ILE A C 1
ATOM 2235 O O . ILE A 1 280 ? 2.893 -8.099 -14.949 1.00 91.56 280 ILE A O 1
ATOM 2239 N N . GLY A 1 281 ? 2.673 -10.002 -16.092 1.00 91.06 281 GLY A N 1
ATOM 2240 C CA . GLY A 1 281 ? 1.227 -9.871 -16.288 1.00 91.06 281 GLY A CA 1
ATOM 2241 C C . GLY A 1 281 ? 0.801 -8.701 -17.179 1.00 91.06 281 GLY A C 1
ATOM 2242 O O . GLY A 1 281 ? 1.572 -8.204 -18.003 1.00 91.06 281 GLY A O 1
ATOM 2243 N N . TYR A 1 282 ? -0.455 -8.288 -17.030 1.00 91.94 282 TYR A N 1
ATOM 2244 C CA . TYR A 1 282 ? -1.078 -7.175 -17.751 1.00 91.94 282 TYR A CA 1
ATOM 2245 C C . TYR A 1 282 ? -1.766 -6.231 -16.766 1.00 91.94 282 TYR A C 1
ATOM 2247 O O . TYR A 1 282 ? -2.126 -6.656 -15.665 1.00 91.94 282 TYR A O 1
ATOM 2255 N N . GLU A 1 283 ? -2.003 -4.989 -17.196 1.00 90.44 283 GLU A N 1
ATOM 2256 C CA . GLU A 1 283 ? -2.841 -4.035 -16.460 1.00 90.44 283 GLU A CA 1
ATOM 2257 C C . GLU A 1 283 ? -4.142 -4.702 -15.994 1.00 90.44 283 GLU A C 1
ATOM 2259 O O . GLU A 1 283 ? -4.858 -5.327 -16.781 1.00 90.44 283 GLU A O 1
ATOM 2264 N N . GLY A 1 284 ? -4.435 -4.584 -14.698 1.00 84.44 284 GLY A N 1
ATOM 2265 C CA . GLY A 1 284 ? -5.696 -5.047 -14.120 1.00 84.44 284 GLY A CA 1
ATOM 2266 C C . GLY A 1 284 ? -5.856 -6.565 -14.005 1.00 84.44 284 GLY A C 1
ATOM 2267 O O . GLY A 1 284 ? -6.901 -7.025 -13.557 1.00 84.44 284 GLY A O 1
ATOM 2268 N N . ARG A 1 285 ? -4.845 -7.359 -14.383 1.00 86.94 285 ARG A N 1
ATOM 2269 C CA . ARG A 1 285 ? -4.892 -8.836 -14.349 1.00 86.94 285 ARG A CA 1
ATOM 2270 C C . ARG A 1 285 ? -3.838 -9.459 -13.432 1.00 86.94 285 ARG A C 1
ATOM 2272 O O . ARG A 1 285 ? -3.452 -10.611 -13.625 1.00 86.94 285 ARG A O 1
ATOM 2279 N N . SER A 1 286 ? -3.377 -8.696 -12.449 1.00 81.06 286 SER A N 1
ATOM 2280 C CA . SER A 1 286 ? -2.329 -9.093 -11.507 1.00 81.06 286 SER A CA 1
ATOM 2281 C C . SER A 1 286 ? -2.866 -9.033 -10.073 1.00 81.06 286 SER A C 1
ATOM 2283 O O . SER A 1 286 ? -2.662 -8.025 -9.393 1.00 81.06 286 SER A O 1
ATOM 2285 N N . PRO A 1 287 ? -3.594 -10.073 -9.617 1.00 75.06 287 PRO A N 1
ATOM 2286 C CA . PRO A 1 287 ? -4.200 -10.082 -8.289 1.00 75.06 287 PRO A CA 1
ATOM 2287 C C . PRO A 1 287 ? -3.139 -10.056 -7.180 1.00 75.06 287 PRO A C 1
ATOM 2289 O O . PRO A 1 287 ? -1.987 -10.455 -7.383 1.00 75.06 287 PRO A O 1
ATOM 2292 N N . GLY A 1 288 ? -3.539 -9.587 -5.995 1.00 83.88 288 GLY A N 1
ATOM 2293 C CA . GLY A 1 288 ? -2.690 -9.564 -4.801 1.00 83.88 288 GLY A CA 1
ATOM 2294 C C . GLY A 1 288 ? -1.570 -8.522 -4.834 1.00 83.88 288 GLY A C 1
ATOM 2295 O O . GLY A 1 288 ? -0.611 -8.657 -4.082 1.00 83.88 288 GLY A O 1
ATOM 2296 N N . PHE A 1 289 ? -1.665 -7.508 -5.700 1.00 93.38 289 PHE A N 1
ATOM 2297 C CA . PHE A 1 289 ? -0.691 -6.414 -5.791 1.00 93.38 289 PHE A CA 1
ATOM 2298 C C . PHE A 1 289 ? 0.741 -6.882 -6.127 1.00 93.38 289 PHE A C 1
ATOM 2300 O O . PHE A 1 289 ? 1.733 -6.408 -5.580 1.00 93.38 289 PHE A O 1
ATOM 2307 N N . THR A 1 290 ? 0.865 -7.837 -7.055 1.00 94.06 290 THR A N 1
ATOM 2308 C CA . THR A 1 290 ? 2.158 -8.259 -7.642 1.00 94.06 290 THR A CA 1
ATOM 2309 C C . THR A 1 290 ? 2.677 -7.279 -8.700 1.00 94.06 290 THR A C 1
ATOM 2311 O O . THR A 1 290 ? 3.851 -7.307 -9.072 1.00 94.06 290 THR A O 1
ATOM 2314 N N . ARG A 1 291 ? 1.799 -6.395 -9.182 1.00 95.00 291 ARG A N 1
ATOM 2315 C CA . ARG A 1 291 ? 2.075 -5.349 -10.163 1.00 95.00 291 ARG A CA 1
ATOM 2316 C C . ARG A 1 291 ? 1.225 -4.123 -9.869 1.00 95.00 291 ARG A C 1
ATOM 2318 O O . ARG A 1 291 ? 0.047 -4.254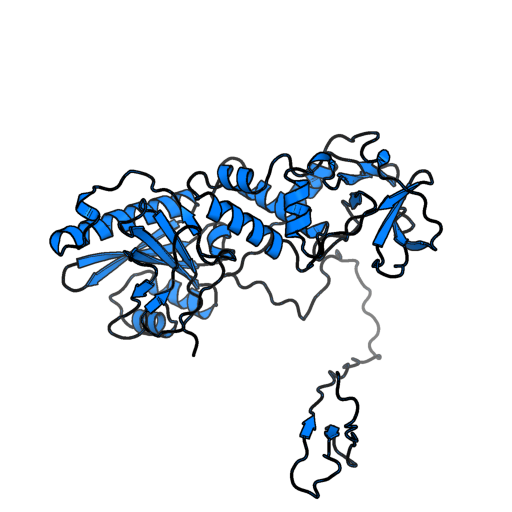 -9.543 1.00 95.00 291 ARG A O 1
ATOM 2325 N N . MET A 1 292 ? 1.808 -2.953 -10.094 1.00 95.56 292 MET A N 1
ATOM 2326 C CA . MET A 1 292 ? 1.075 -1.694 -10.150 1.00 95.56 292 MET A CA 1
ATOM 2327 C C . MET A 1 292 ? 1.212 -1.044 -11.524 1.00 95.56 292 MET A C 1
ATOM 2329 O O . MET A 1 292 ? 2.278 -1.098 -12.141 1.00 95.56 292 MET A O 1
ATOM 2333 N N . ASP A 1 293 ? 0.125 -0.428 -11.979 1.00 96.38 293 ASP A N 1
ATOM 2334 C CA . ASP A 1 293 ? 0.013 0.232 -13.269 1.00 96.38 293 ASP A CA 1
ATOM 2335 C C . ASP A 1 293 ? -0.399 1.696 -13.105 1.00 96.38 293 ASP A C 1
ATOM 2337 O O . ASP A 1 293 ? -1.249 2.055 -12.285 1.00 96.38 293 ASP A O 1
ATOM 2341 N N . PHE A 1 294 ? 0.173 2.546 -13.950 1.00 96.75 294 PHE A N 1
ATOM 2342 C CA . PHE A 1 294 ? -0.123 3.965 -14.017 1.00 96.75 294 PHE A CA 1
ATOM 2343 C C . PHE A 1 294 ? -0.402 4.404 -15.458 1.00 96.75 294 PHE A C 1
ATOM 2345 O O . PHE A 1 294 ? 0.113 3.850 -16.435 1.00 96.75 294 PHE A O 1
ATOM 2352 N N . THR A 1 295 ? -1.220 5.443 -15.586 1.00 96.25 295 THR A N 1
ATOM 2353 C CA . THR A 1 295 ? -1.369 6.232 -16.815 1.00 96.25 295 THR A CA 1
ATOM 2354 C C . THR A 1 295 ? -0.055 6.936 -17.150 1.00 96.25 295 THR A C 1
ATOM 2356 O O . THR A 1 295 ? 0.699 7.306 -16.248 1.00 96.25 295 THR A O 1
ATOM 2359 N N . LEU A 1 296 ? 0.240 7.139 -18.436 1.00 94.94 296 LEU A N 1
ATOM 2360 C CA . LEU A 1 296 ? 1.425 7.898 -18.846 1.00 94.94 296 LEU A CA 1
ATOM 2361 C C . LEU A 1 296 ? 1.282 9.403 -18.574 1.00 94.94 296 LEU A C 1
ATOM 2363 O O . LEU A 1 296 ? 0.156 9.890 -18.488 1.00 94.94 296 LEU A O 1
ATOM 2367 N N . PRO A 1 297 ? 2.404 10.140 -18.433 1.00 91.25 297 PRO A N 1
ATOM 2368 C CA . PRO A 1 297 ? 2.357 11.578 -18.166 1.00 91.25 297 PRO A CA 1
ATOM 2369 C C . PRO A 1 297 ? 1.937 12.345 -19.416 1.00 91.25 297 PRO A C 1
ATOM 2371 O O . PRO A 1 297 ? 1.282 13.375 -19.329 1.00 91.25 297 PRO A O 1
ATOM 2374 N N . ALA A 1 298 ? 2.330 11.814 -20.572 1.00 91.06 298 ALA A N 1
ATOM 2375 C CA . ALA A 1 298 ? 2.034 12.337 -21.886 1.00 91.06 298 ALA A CA 1
ATOM 2376 C C . ALA A 1 298 ? 1.722 11.171 -22.841 1.00 91.06 298 ALA A C 1
ATOM 2378 O O . ALA A 1 298 ? 2.213 10.052 -22.629 1.00 91.06 298 ALA A O 1
ATOM 2379 N N . PRO A 1 299 ? 0.922 11.408 -23.894 1.00 91.88 299 PRO A N 1
ATOM 2380 C CA . PRO A 1 299 ? 0.732 10.446 -24.971 1.00 91.88 299 PRO A CA 1
ATOM 2381 C C . PRO A 1 299 ? 2.065 10.052 -25.622 1.00 91.88 299 PRO A C 1
ATOM 2383 O O . PRO A 1 299 ? 2.979 10.866 -25.736 1.00 91.88 299 PRO A O 1
ATOM 2386 N N . LEU A 1 300 ? 2.167 8.800 -26.070 1.00 93.69 300 LEU A N 1
ATOM 2387 C CA . LEU A 1 300 ? 3.332 8.313 -26.810 1.00 93.69 300 LEU A CA 1
ATOM 2388 C C . LEU A 1 300 ? 3.153 8.539 -28.309 1.00 93.69 300 LEU A C 1
ATOM 2390 O O . LEU A 1 300 ? 2.044 8.385 -28.821 1.00 93.69 300 LEU A O 1
ATOM 2394 N N . ASP A 1 301 ? 4.254 8.803 -29.016 1.00 92.00 301 ASP A N 1
ATOM 2395 C CA . ASP A 1 301 ? 4.265 8.794 -30.480 1.00 92.00 301 ASP A CA 1
ATOM 2396 C C . ASP A 1 301 ? 3.824 7.402 -30.996 1.00 92.00 301 ASP A C 1
ATOM 2398 O O . ASP A 1 301 ? 4.430 6.385 -30.623 1.00 92.00 301 ASP A O 1
ATOM 2402 N N . PRO A 1 302 ? 2.781 7.320 -31.849 1.00 89.69 302 PRO A N 1
ATOM 2403 C CA . PRO A 1 302 ? 2.334 6.075 -32.468 1.00 89.69 302 PRO A CA 1
ATOM 2404 C C . PRO A 1 302 ? 3.440 5.283 -33.182 1.00 89.69 302 PRO A C 1
ATOM 2406 O O . PRO A 1 302 ? 3.370 4.050 -33.214 1.00 89.69 302 PRO A O 1
ATOM 2409 N N . SER A 1 303 ? 4.474 5.952 -33.706 1.00 90.56 303 SER A N 1
ATOM 2410 C CA . SER A 1 303 ? 5.634 5.321 -34.355 1.00 90.56 303 SER A CA 1
ATOM 2411 C C . SER A 1 303 ? 6.396 4.377 -33.414 1.00 90.56 303 SER A C 1
ATOM 2413 O O . SER A 1 303 ? 7.005 3.394 -33.846 1.00 90.56 303 SER A O 1
ATOM 2415 N N . LEU A 1 304 ? 6.297 4.607 -32.101 1.00 91.19 304 LEU A N 1
ATOM 2416 C CA . LEU A 1 304 ? 6.919 3.781 -31.073 1.00 91.19 304 LEU A CA 1
ATOM 2417 C C . LEU A 1 304 ? 6.147 2.491 -30.807 1.00 91.19 304 LEU A C 1
ATOM 2419 O O . LEU A 1 304 ? 6.629 1.665 -30.038 1.00 91.19 304 LEU A O 1
ATOM 2423 N N . ARG A 1 305 ? 4.980 2.255 -31.414 1.00 86.06 305 ARG A N 1
ATOM 2424 C CA . ARG A 1 305 ? 4.160 1.060 -31.147 1.00 86.06 305 ARG A CA 1
ATOM 2425 C C . ARG A 1 305 ? 4.743 -0.220 -31.743 1.00 86.06 305 ARG A C 1
ATOM 2427 O O . ARG A 1 305 ? 4.791 -1.247 -31.063 1.00 86.06 305 ARG A O 1
ATOM 2434 N N . VAL A 1 306 ? 5.242 -0.169 -32.977 1.00 85.12 306 VAL A N 1
ATOM 2435 C CA . VAL A 1 306 ? 5.863 -1.321 -33.656 1.00 85.12 306 VAL A CA 1
ATOM 2436 C C . VAL A 1 306 ? 7.363 -1.310 -33.406 1.00 85.12 306 VAL A C 1
ATOM 2438 O O . VAL A 1 306 ? 8.000 -0.272 -33.491 1.00 85.12 306 VAL A O 1
ATOM 2441 N N . SER A 1 307 ? 7.935 -2.453 -33.023 1.00 83.38 307 SER A N 1
ATOM 2442 C CA . SER A 1 307 ? 9.364 -2.520 -32.709 1.00 83.38 307 SER A CA 1
ATOM 2443 C C . SER A 1 307 ? 10.173 -2.519 -33.989 1.00 83.38 307 SER A C 1
ATOM 2445 O O . SER A 1 307 ? 10.053 -3.470 -34.756 1.00 83.38 307 SER A O 1
ATOM 2447 N N . THR A 1 308 ? 11.035 -1.526 -34.165 1.00 84.44 308 THR A N 1
ATOM 2448 C CA . THR A 1 308 ? 12.011 -1.501 -35.255 1.00 84.44 308 THR A CA 1
ATOM 2449 C C . THR A 1 308 ? 13.415 -1.297 -34.690 1.00 84.44 308 THR A C 1
ATOM 2451 O O . THR A 1 308 ? 13.590 -1.056 -33.490 1.00 84.44 308 THR A O 1
ATOM 2454 N N . ARG A 1 309 ? 14.446 -1.467 -35.522 1.00 81.69 309 ARG A N 1
ATOM 2455 C CA . ARG A 1 309 ? 15.832 -1.245 -35.084 1.00 81.69 309 ARG A CA 1
ATOM 2456 C C . ARG A 1 309 ? 16.090 0.244 -34.851 1.00 81.69 309 ARG A C 1
ATOM 2458 O O . ARG A 1 309 ? 16.821 0.601 -33.932 1.00 81.69 309 ARG A O 1
ATOM 2465 N N . GLU A 1 310 ? 15.445 1.082 -35.651 1.00 83.25 310 GLU A N 1
ATOM 2466 C CA . GLU A 1 310 ? 15.580 2.535 -35.691 1.00 83.25 310 GLU A CA 1
ATOM 2467 C C . GLU A 1 310 ? 14.942 3.189 -34.457 1.00 83.25 310 GLU A C 1
ATOM 2469 O O . GLU A 1 310 ? 15.509 4.120 -33.893 1.00 83.25 310 GLU A O 1
ATOM 2474 N N . ASN A 1 311 ? 13.805 2.667 -33.974 1.00 88.31 311 ASN A N 1
ATOM 2475 C CA . ASN A 1 311 ? 13.093 3.250 -32.830 1.00 88.31 311 ASN A CA 1
ATOM 2476 C C . ASN A 1 311 ? 13.463 2.650 -31.463 1.00 88.31 311 ASN A C 1
ATOM 2478 O O . ASN A 1 311 ? 12.934 3.080 -30.435 1.00 88.31 311 ASN A O 1
ATOM 2482 N N . ALA A 1 312 ? 14.376 1.676 -31.419 1.00 86.69 312 ALA A N 1
ATOM 2483 C CA . ALA A 1 312 ? 14.769 1.011 -30.179 1.00 86.69 312 ALA A CA 1
ATOM 2484 C C . ALA A 1 312 ? 15.357 1.995 -29.149 1.00 86.69 312 ALA A C 1
ATOM 2486 O O . ALA A 1 312 ? 14.983 1.953 -27.975 1.00 86.69 312 ALA A O 1
ATOM 2487 N N . SER A 1 313 ? 16.219 2.915 -29.594 1.00 87.69 313 SER A N 1
ATOM 2488 C CA . SER A 1 313 ? 16.798 3.958 -28.737 1.00 87.69 313 SER A CA 1
ATOM 2489 C C . SER A 1 313 ? 15.742 4.959 -28.264 1.00 87.69 313 SER A C 1
ATOM 2491 O O . SER A 1 313 ? 15.704 5.284 -27.081 1.00 87.69 313 SER A O 1
ATOM 2493 N N . ALA A 1 314 ? 14.832 5.381 -29.149 1.00 91.06 314 ALA A N 1
ATOM 2494 C CA . ALA A 1 314 ? 13.744 6.296 -28.799 1.00 91.06 314 ALA A CA 1
ATOM 2495 C C . ALA A 1 314 ? 12.814 5.691 -27.731 1.00 91.06 314 ALA A C 1
ATOM 2497 O O . ALA A 1 314 ? 12.502 6.330 -26.731 1.00 91.06 314 ALA A O 1
ATOM 2498 N N . ARG A 1 315 ? 12.445 4.411 -27.868 1.00 92.06 315 ARG A N 1
ATOM 2499 C CA . ARG A 1 315 ? 11.681 3.681 -26.841 1.00 92.06 315 ARG A CA 1
ATOM 2500 C C . ARG A 1 315 ? 12.403 3.624 -25.503 1.00 92.06 315 ARG A C 1
ATOM 2502 O O . ARG A 1 315 ? 11.772 3.795 -24.462 1.00 92.06 315 ARG A O 1
ATOM 2509 N N . ALA A 1 316 ? 13.709 3.358 -25.527 1.00 90.88 316 ALA A N 1
ATOM 2510 C CA . ALA A 1 316 ? 14.512 3.313 -24.315 1.00 90.88 316 ALA A CA 1
ATOM 2511 C C . ALA A 1 316 ? 14.535 4.684 -23.623 1.00 90.88 316 ALA A C 1
ATOM 2513 O O . ALA A 1 316 ? 14.312 4.734 -22.418 1.00 90.88 316 ALA A O 1
ATOM 2514 N N . GLN A 1 317 ? 14.735 5.771 -24.373 1.00 92.31 317 GLN A N 1
ATOM 2515 C CA . GLN A 1 317 ? 14.717 7.145 -23.855 1.00 92.31 317 GLN A CA 1
ATOM 2516 C C . GLN A 1 317 ? 13.360 7.515 -23.248 1.00 92.31 317 GLN A C 1
ATOM 2518 O O . GLN A 1 317 ? 13.308 8.051 -22.145 1.00 92.31 317 GLN A O 1
ATOM 2523 N N . VAL A 1 318 ? 12.258 7.167 -23.916 1.00 95.06 318 VAL A N 1
ATOM 2524 C CA . VAL A 1 318 ? 10.905 7.413 -23.397 1.00 95.06 318 VAL A CA 1
ATOM 2525 C C . VAL A 1 318 ? 10.666 6.652 -22.092 1.00 95.06 318 VAL A C 1
ATOM 2527 O O . VAL A 1 318 ? 10.190 7.238 -21.124 1.00 95.06 318 VAL A O 1
ATOM 2530 N N . VAL A 1 319 ? 11.020 5.363 -22.027 1.00 95.56 319 VAL A N 1
ATOM 2531 C CA . VAL A 1 319 ? 10.890 4.579 -20.785 1.00 95.56 319 VAL A CA 1
ATOM 2532 C C . VAL A 1 319 ? 11.711 5.200 -19.661 1.00 95.56 319 VAL A C 1
ATOM 2534 O O . VAL A 1 319 ? 11.210 5.318 -18.549 1.00 95.56 319 VAL A O 1
ATOM 2537 N N . GLN A 1 320 ? 12.947 5.604 -19.945 1.00 95.12 320 GLN A N 1
ATOM 2538 C CA . GLN A 1 320 ? 13.833 6.237 -18.968 1.00 95.12 320 GLN A CA 1
ATOM 2539 C C . GLN A 1 320 ? 13.216 7.516 -18.411 1.00 95.12 320 GLN A C 1
ATOM 2541 O O . GLN A 1 320 ? 13.014 7.613 -17.206 1.00 95.12 320 GLN A O 1
ATOM 2546 N N . ALA A 1 321 ? 12.825 8.444 -19.287 1.00 95.62 321 ALA A N 1
ATOM 2547 C CA . ALA A 1 321 ? 12.225 9.711 -18.887 1.00 95.62 321 ALA A CA 1
ATOM 2548 C C . ALA A 1 321 ? 10.955 9.507 -18.046 1.00 95.62 321 ALA A C 1
ATOM 2550 O O . ALA A 1 321 ? 10.792 10.133 -17.001 1.00 95.62 321 ALA A O 1
ATOM 2551 N N . VAL A 1 322 ? 10.078 8.585 -18.460 1.00 97.06 322 VAL A N 1
ATOM 2552 C CA . VAL A 1 322 ? 8.832 8.302 -17.739 1.00 97.06 322 VAL A CA 1
ATOM 2553 C C . VAL A 1 322 ? 9.103 7.670 -16.372 1.00 97.06 322 VAL A C 1
ATOM 2555 O O . VAL A 1 322 ? 8.498 8.087 -15.388 1.00 97.06 322 VAL A O 1
ATOM 2558 N N . ILE A 1 323 ? 10.000 6.685 -16.278 1.00 97.69 323 ILE A N 1
ATOM 2559 C CA . ILE A 1 323 ? 10.305 6.027 -14.999 1.00 97.69 323 ILE A CA 1
ATOM 2560 C C . ILE A 1 323 ? 11.035 6.968 -14.040 1.00 97.69 323 ILE A C 1
ATOM 2562 O O . ILE A 1 323 ? 10.658 7.013 -12.870 1.00 97.69 323 ILE A O 1
ATOM 2566 N N . ALA A 1 324 ? 12.002 7.752 -14.526 1.00 97.12 324 ALA A N 1
ATOM 2567 C CA . ALA A 1 324 ? 12.670 8.789 -13.741 1.00 97.12 324 ALA A CA 1
ATOM 2568 C C . ALA A 1 324 ? 11.650 9.764 -13.142 1.00 97.12 324 ALA A C 1
ATOM 2570 O O . ALA A 1 324 ? 11.553 9.871 -11.922 1.00 97.12 324 ALA A O 1
ATOM 2571 N N . GLN A 1 325 ? 10.797 10.354 -13.989 1.00 95.75 325 GLN A N 1
ATOM 2572 C CA . GLN A 1 325 ? 9.775 11.303 -13.553 1.00 95.75 325 GLN A CA 1
ATOM 2573 C C . GLN A 1 325 ? 8.843 10.704 -12.488 1.00 95.75 325 GLN A C 1
ATOM 2575 O O . GLN A 1 325 ? 8.485 11.381 -11.528 1.00 95.75 325 GLN A O 1
ATOM 2580 N N . MET A 1 326 ? 8.420 9.444 -12.642 1.00 95.00 326 MET A N 1
ATOM 2581 C CA . MET A 1 326 ? 7.503 8.810 -11.687 1.00 95.00 326 MET A CA 1
ATOM 2582 C C . MET A 1 326 ? 8.158 8.478 -10.346 1.00 95.00 326 MET A C 1
ATOM 2584 O O . MET A 1 326 ? 7.483 8.562 -9.322 1.00 95.00 326 MET A O 1
ATOM 2588 N N . LEU A 1 327 ? 9.440 8.110 -10.343 1.00 96.69 327 LEU A N 1
ATOM 2589 C CA . LEU A 1 327 ? 10.205 7.875 -9.119 1.00 96.69 327 LEU A CA 1
ATOM 2590 C C . LEU A 1 327 ? 10.500 9.198 -8.397 1.00 96.69 327 LEU A C 1
ATOM 2592 O O . LEU A 1 327 ? 10.256 9.309 -7.201 1.00 96.69 327 LEU A O 1
ATOM 2596 N N . GLU A 1 328 ? 10.930 10.235 -9.112 1.00 96.00 328 GLU A N 1
ATOM 2597 C CA . GLU A 1 328 ? 11.174 11.565 -8.532 1.00 96.00 328 GLU A CA 1
ATOM 2598 C C . GLU A 1 328 ? 9.897 12.181 -7.944 1.00 96.00 328 GLU A C 1
ATOM 2600 O O . GLU A 1 328 ? 9.918 12.733 -6.844 1.00 96.00 328 GLU A O 1
ATOM 2605 N N . GLN A 1 329 ? 8.754 12.029 -8.627 1.00 92.94 329 GLN A N 1
ATOM 2606 C CA . GLN A 1 329 ? 7.444 12.446 -8.105 1.00 92.94 329 GLN A CA 1
ATOM 2607 C C . GLN A 1 329 ? 7.073 11.730 -6.804 1.00 92.94 329 GLN A C 1
ATOM 2609 O O . GLN A 1 329 ? 6.387 12.314 -5.968 1.00 92.94 329 GLN A O 1
ATOM 2614 N N . GLN A 1 330 ? 7.554 10.499 -6.619 1.00 94.06 330 GLN A N 1
ATOM 2615 C CA . GLN A 1 330 ? 7.387 9.736 -5.384 1.00 94.06 330 GLN A CA 1
ATOM 2616 C C . GLN A 1 330 ? 8.461 10.046 -4.328 1.00 94.06 330 GLN A C 1
ATOM 2618 O O . GLN A 1 330 ? 8.509 9.397 -3.291 1.00 94.06 330 GLN A O 1
ATOM 2623 N N . GLY A 1 331 ? 9.313 11.053 -4.549 1.00 95.38 331 GLY A N 1
ATOM 2624 C CA . GLY A 1 331 ? 10.321 11.494 -3.582 1.00 95.38 331 GLY A CA 1
ATOM 2625 C C . GLY A 1 331 ? 11.629 10.700 -3.610 1.00 95.38 331 GLY A C 1
ATOM 2626 O O . GLY A 1 331 ? 12.456 10.866 -2.712 1.00 95.38 331 GLY A O 1
ATOM 2627 N N . PHE A 1 332 ? 11.844 9.848 -4.617 1.00 97.44 332 PHE A N 1
ATOM 2628 C CA . PHE A 1 332 ? 13.111 9.135 -4.769 1.00 97.44 332 PHE A CA 1
ATOM 2629 C C . PHE A 1 332 ? 14.216 10.053 -5.294 1.00 97.44 332 PHE A C 1
ATOM 2631 O O . PHE A 1 332 ? 14.005 10.851 -6.206 1.00 97.44 332 PHE A O 1
ATOM 2638 N N . VAL A 1 333 ? 15.426 9.852 -4.778 1.00 96.94 333 VAL A N 1
ATOM 2639 C CA . VAL A 1 333 ? 16.665 10.334 -5.395 1.00 96.94 333 VAL A CA 1
ATOM 2640 C C . VAL A 1 333 ? 17.143 9.260 -6.365 1.00 96.94 333 VAL A C 1
ATOM 2642 O O . VAL A 1 333 ? 17.328 8.105 -5.965 1.00 96.94 333 VAL A O 1
ATOM 2645 N N . ILE A 1 334 ? 17.315 9.627 -7.635 1.00 96.12 334 ILE A N 1
ATOM 2646 C CA . ILE A 1 334 ? 17.653 8.696 -8.715 1.00 96.12 334 ILE A CA 1
ATOM 2647 C C . ILE A 1 334 ? 19.094 8.880 -9.197 1.00 96.12 334 ILE A C 1
ATOM 2649 O O . ILE A 1 334 ? 19.582 9.995 -9.359 1.00 96.12 334 ILE A O 1
ATOM 2653 N N . HIS A 1 335 ? 19.754 7.764 -9.486 1.00 94.50 335 HIS A N 1
ATOM 2654 C CA . HIS A 1 335 ? 21.083 7.714 -10.078 1.00 94.50 335 HIS A CA 1
ATOM 2655 C C . HIS A 1 335 ? 21.057 6.828 -11.320 1.00 94.50 335 HIS A C 1
ATOM 2657 O O . HIS A 1 335 ? 20.615 5.675 -11.274 1.00 94.50 335 HIS A O 1
ATOM 2663 N N . SER A 1 336 ? 21.518 7.372 -12.443 1.00 92.12 336 SER A N 1
ATOM 2664 C CA . SER A 1 336 ? 21.503 6.678 -13.731 1.00 92.12 336 SER A CA 1
ATOM 2665 C C . SER A 1 336 ? 22.635 5.656 -13.826 1.00 92.12 336 SER A C 1
ATOM 2667 O O . SER A 1 336 ? 23.794 5.957 -13.560 1.00 92.12 336 SER A O 1
ATOM 2669 N N . ILE A 1 337 ? 22.302 4.442 -14.257 1.00 90.06 337 ILE A N 1
ATOM 2670 C CA . ILE A 1 337 ? 23.246 3.365 -14.556 1.00 90.06 337 ILE A CA 1
ATOM 2671 C C . ILE A 1 337 ? 23.189 3.097 -16.052 1.00 90.06 337 ILE A C 1
ATOM 2673 O O . ILE A 1 337 ? 22.278 2.430 -16.557 1.00 90.06 337 ILE A O 1
ATOM 2677 N N . GLU A 1 338 ? 24.176 3.624 -16.767 1.00 86.12 338 GLU A N 1
ATOM 2678 C CA . GLU A 1 338 ? 24.263 3.469 -18.211 1.00 86.12 338 GLU A CA 1
ATOM 2679 C C . GLU A 1 338 ? 24.527 2.015 -18.615 1.00 86.12 338 GLU A C 1
ATOM 2681 O O . GLU A 1 338 ? 25.339 1.294 -18.032 1.00 86.12 338 GLU A O 1
ATOM 2686 N N . LYS A 1 339 ? 23.856 1.579 -19.678 1.00 78.50 339 LYS A N 1
ATOM 2687 C CA . LYS A 1 339 ? 24.072 0.293 -20.332 1.00 78.50 339 LYS A CA 1
ATOM 2688 C C . LYS A 1 339 ? 24.286 0.521 -21.812 1.00 78.50 339 LYS A C 1
ATOM 2690 O O . LYS A 1 339 ? 23.410 1.041 -22.506 1.00 78.50 339 LYS A O 1
ATOM 2695 N N . ARG A 1 340 ? 25.414 0.023 -22.306 1.00 69.81 340 ARG A N 1
ATOM 2696 C CA . ARG A 1 340 ? 25.702 -0.070 -23.736 1.00 69.81 340 ARG A CA 1
ATOM 2697 C C . ARG A 1 340 ? 25.649 -1.534 -24.151 1.00 69.81 340 ARG A C 1
ATOM 2699 O O . ARG A 1 340 ? 26.423 -2.347 -23.658 1.00 69.81 340 ARG A O 1
ATOM 2706 N N . MET A 1 341 ? 24.718 -1.871 -25.036 1.00 63.31 341 MET A N 1
ATOM 2707 C CA . MET A 1 341 ? 24.587 -3.210 -25.621 1.00 63.31 341 MET A CA 1
ATOM 2708 C C . MET A 1 341 ? 24.553 -3.068 -27.140 1.00 63.31 341 MET A C 1
ATOM 2710 O O . MET A 1 341 ? 23.583 -2.550 -27.682 1.00 63.31 341 MET A O 1
ATOM 2714 N N . GLY A 1 342 ? 25.620 -3.485 -27.830 1.00 58.81 342 GLY A N 1
ATOM 2715 C CA . GLY A 1 342 ? 25.659 -3.515 -29.301 1.00 58.81 342 GLY A CA 1
ATOM 2716 C C . GLY A 1 342 ? 25.315 -2.183 -29.987 1.00 58.81 342 GLY A C 1
ATOM 2717 O O . GLY A 1 342 ? 24.610 -2.185 -30.991 1.00 58.81 342 GLY A O 1
ATOM 2718 N N . GLY A 1 343 ? 25.748 -1.049 -29.421 1.00 61.03 343 GLY A N 1
ATOM 2719 C CA . GLY A 1 343 ? 25.464 0.299 -29.940 1.00 61.03 343 GLY A CA 1
ATOM 2720 C C . GLY A 1 343 ? 24.138 0.920 -29.475 1.00 61.03 343 GLY A C 1
ATOM 2721 O O . GLY A 1 343 ? 23.904 2.095 -29.733 1.00 61.03 343 GLY A O 1
ATOM 2722 N N . GLN A 1 344 ? 23.290 0.180 -28.753 1.00 68.44 344 GLN A N 1
ATOM 2723 C CA . GLN A 1 344 ? 22.090 0.727 -28.115 1.00 68.44 344 GLN A CA 1
ATOM 2724 C C . GLN A 1 344 ? 22.407 1.247 -26.712 1.00 68.44 344 GLN A C 1
ATOM 2726 O O . GLN A 1 344 ? 23.035 0.553 -25.902 1.00 68.44 344 GLN A O 1
ATOM 2731 N N . TYR A 1 345 ? 21.936 2.461 -26.432 1.00 76.69 345 TYR A N 1
ATOM 2732 C CA . TYR A 1 345 ? 22.026 3.109 -25.130 1.00 76.69 345 TYR A CA 1
ATOM 2733 C C . TYR A 1 345 ? 20.732 2.893 -24.346 1.00 76.69 345 TYR A C 1
ATOM 2735 O O . TYR A 1 345 ? 19.637 3.175 -24.837 1.00 76.69 345 TYR A O 1
ATOM 2743 N N . SER A 1 346 ? 20.850 2.394 -23.118 1.00 83.69 346 SER A N 1
ATOM 2744 C CA . SER A 1 346 ? 19.734 2.361 -22.174 1.00 83.69 346 SER A CA 1
ATOM 2745 C C . SER A 1 346 ? 20.197 2.647 -20.751 1.00 83.69 346 SER A C 1
ATOM 2747 O O . SER A 1 346 ? 21.346 2.377 -20.426 1.00 83.69 346 SER A O 1
ATOM 2749 N N . VAL A 1 347 ? 19.308 3.134 -19.892 1.00 90.25 347 VAL A N 1
ATOM 2750 C CA . VAL A 1 347 ? 19.621 3.475 -18.495 1.00 90.25 347 VAL A CA 1
ATOM 2751 C C . VAL A 1 347 ? 18.762 2.640 -17.553 1.00 90.25 347 VAL A C 1
ATOM 2753 O O . VAL A 1 347 ? 17.556 2.539 -17.754 1.00 90.25 347 VAL A O 1
ATOM 2756 N N . ASP A 1 348 ? 19.387 2.001 -16.566 1.00 93.44 348 ASP A N 1
ATOM 2757 C CA . ASP A 1 348 ? 18.719 1.515 -15.347 1.00 93.44 348 ASP A CA 1
ATOM 2758 C C . ASP A 1 348 ? 18.889 2.543 -14.234 1.00 93.44 348 ASP A C 1
ATOM 2760 O O . ASP A 1 348 ? 19.735 3.425 -14.349 1.00 93.44 348 ASP A O 1
ATOM 2764 N N . TYR A 1 349 ? 18.137 2.416 -13.144 1.00 96.31 349 TYR A N 1
ATOM 2765 C CA . TYR A 1 349 ? 18.277 3.331 -12.015 1.00 96.31 349 TYR A CA 1
ATOM 2766 C C . TYR A 1 349 ? 18.706 2.618 -10.743 1.00 96.31 349 TYR A C 1
ATOM 2768 O O . TYR A 1 349 ? 18.232 1.526 -10.427 1.00 96.31 349 TYR A O 1
ATOM 2776 N N . PHE A 1 350 ? 19.580 3.279 -9.998 1.00 96.25 350 PHE A N 1
ATOM 2777 C CA . PHE A 1 350 ? 19.736 3.064 -8.572 1.00 96.25 350 PHE A CA 1
ATOM 2778 C C . PHE A 1 350 ? 19.021 4.192 -7.840 1.00 96.25 350 PHE A C 1
ATOM 2780 O O . PHE A 1 350 ? 19.232 5.360 -8.158 1.00 96.25 350 PHE A O 1
ATOM 2787 N N . CYS A 1 351 ? 18.140 3.857 -6.903 1.00 97.12 351 CYS A N 1
ATOM 2788 C CA . CYS A 1 351 ? 17.316 4.846 -6.222 1.00 97.12 351 CYS A CA 1
ATOM 2789 C C . CYS A 1 351 ? 17.408 4.703 -4.708 1.00 97.12 351 CYS A C 1
ATOM 2791 O O . CYS A 1 351 ? 17.495 3.599 -4.158 1.00 97.12 351 CYS A O 1
ATOM 2793 N N . THR A 1 352 ? 17.327 5.845 -4.037 1.00 96.75 352 THR A N 1
ATOM 2794 C CA . THR A 1 352 ? 17.228 5.948 -2.582 1.00 96.75 352 THR A CA 1
ATOM 2795 C C . THR A 1 352 ? 16.018 6.804 -2.225 1.00 96.75 352 THR A C 1
ATOM 2797 O O . THR A 1 352 ? 15.564 7.602 -3.044 1.00 96.75 352 THR A O 1
ATOM 2800 N N . HIS A 1 353 ? 15.460 6.621 -1.031 1.00 95.69 353 HIS A N 1
ATOM 2801 C CA . HIS A 1 353 ? 14.339 7.426 -0.554 1.00 95.69 353 HIS A CA 1
ATOM 2802 C C . HIS A 1 353 ? 14.659 7.948 0.854 1.00 95.69 353 HIS A C 1
ATOM 2804 O O . HIS A 1 353 ? 15.091 7.156 1.691 1.00 95.69 353 HIS A O 1
ATOM 2810 N N . PRO A 1 354 ? 14.457 9.245 1.153 1.00 92.00 354 PRO A N 1
ATOM 2811 C CA . PRO A 1 354 ? 14.875 9.841 2.426 1.00 92.00 354 PRO A CA 1
ATOM 2812 C C . PRO A 1 354 ? 14.167 9.240 3.648 1.00 92.00 354 PRO A C 1
ATOM 2814 O O . PRO A 1 354 ? 14.747 9.197 4.727 1.00 92.00 354 PRO A O 1
ATOM 2817 N N . LYS A 1 355 ? 12.938 8.728 3.482 1.00 88.31 355 LYS A N 1
ATOM 2818 C CA . LYS A 1 355 ? 12.191 8.031 4.546 1.00 88.31 355 LYS A CA 1
ATOM 2819 C C . LYS A 1 355 ? 12.515 6.531 4.654 1.00 88.31 355 LYS A C 1
ATOM 2821 O O . LYS A 1 355 ? 11.813 5.806 5.348 1.00 88.31 355 LYS A O 1
ATOM 2826 N N . SER A 1 356 ? 13.517 6.028 3.929 1.00 90.81 356 SER A N 1
ATOM 2827 C CA . SER A 1 356 ? 13.730 4.589 3.787 1.00 90.81 356 SER A CA 1
ATOM 2828 C C . SER A 1 356 ? 15.180 4.168 3.915 1.00 90.81 356 SER A C 1
ATOM 2830 O O . SER A 1 356 ? 16.098 4.767 3.358 1.00 90.81 356 SER A O 1
ATOM 2832 N N . THR A 1 357 ? 15.376 3.046 4.595 1.00 91.38 357 THR A N 1
ATOM 2833 C CA . THR A 1 357 ? 16.648 2.329 4.593 1.00 91.38 357 THR A CA 1
ATOM 2834 C C . THR A 1 357 ? 16.749 1.374 3.396 1.00 91.38 357 THR A C 1
ATOM 2836 O O . THR A 1 357 ? 17.851 0.943 3.044 1.00 91.38 357 THR A O 1
ATOM 2839 N N . ALA A 1 358 ? 15.650 1.068 2.706 1.00 93.88 358 ALA A N 1
ATOM 2840 C CA . ALA A 1 358 ? 15.696 0.296 1.473 1.00 93.88 358 ALA A CA 1
ATOM 2841 C C . ALA A 1 358 ? 16.504 1.029 0.395 1.00 93.88 358 ALA A C 1
ATOM 2843 O O . ALA A 1 358 ? 16.508 2.259 0.298 1.00 93.88 358 ALA A O 1
ATOM 2844 N N . LYS A 1 359 ? 17.178 0.255 -0.448 1.00 95.75 359 LYS A N 1
ATOM 2845 C CA . LYS A 1 359 ? 17.823 0.743 -1.666 1.00 95.75 359 LYS A CA 1
ATOM 2846 C C . LYS A 1 359 ? 17.178 0.046 -2.848 1.00 95.75 359 LYS A C 1
ATOM 2848 O O . LYS A 1 359 ? 16.817 -1.122 -2.737 1.00 95.75 359 LYS A O 1
ATOM 2853 N N . TYR A 1 360 ? 17.039 0.731 -3.972 1.00 97.38 360 TYR A N 1
ATOM 2854 C CA . TYR A 1 360 ? 16.262 0.222 -5.097 1.00 97.38 360 TYR A CA 1
ATOM 2855 C C . TYR A 1 360 ? 17.130 0.099 -6.336 1.00 97.38 360 TYR A C 1
ATOM 2857 O O . TYR A 1 360 ? 17.808 1.046 -6.720 1.00 97.38 360 TYR A O 1
ATOM 2865 N N . TYR A 1 361 ? 17.078 -1.059 -6.987 1.00 96.88 361 TYR A N 1
ATOM 2866 C CA . TYR A 1 361 ? 17.577 -1.219 -8.347 1.00 96.88 361 TYR A CA 1
ATOM 2867 C C . TYR A 1 361 ? 16.393 -1.380 -9.294 1.00 96.88 361 TYR A C 1
ATOM 2869 O O . TYR A 1 361 ? 15.635 -2.346 -9.177 1.00 96.88 361 TYR A O 1
ATOM 2877 N N . VAL A 1 362 ? 16.242 -0.454 -10.238 1.00 97.62 362 VAL A N 1
ATOM 2878 C CA . VAL A 1 362 ? 15.130 -0.413 -11.188 1.00 97.62 362 VAL A CA 1
ATOM 2879 C C . VAL A 1 362 ? 15.634 -0.769 -12.584 1.00 97.62 362 VAL A C 1
ATOM 2881 O O . VAL A 1 362 ? 16.305 0.022 -13.248 1.00 97.62 362 VAL A O 1
ATOM 2884 N N . LEU A 1 363 ? 15.283 -1.973 -13.035 1.00 95.44 363 LEU A N 1
ATOM 2885 C CA . LEU A 1 363 ? 15.530 -2.452 -14.389 1.00 95.44 363 LEU A CA 1
ATOM 2886 C C . LEU A 1 363 ? 14.471 -1.891 -15.343 1.00 95.44 363 LEU A C 1
ATOM 2888 O O . LEU A 1 363 ? 13.302 -2.276 -15.270 1.00 95.44 363 LEU A O 1
ATOM 2892 N N . THR A 1 364 ? 14.881 -1.031 -16.272 1.00 95.56 364 THR A N 1
ATOM 2893 C CA . THR A 1 364 ? 13.971 -0.376 -17.219 1.00 95.56 364 THR A CA 1
ATOM 2894 C C . THR A 1 364 ? 13.664 -1.255 -18.432 1.00 95.56 364 THR A C 1
ATOM 2896 O O . THR A 1 364 ? 14.557 -1.859 -19.049 1.00 95.56 364 THR A O 1
ATOM 2899 N N . ARG A 1 365 ? 12.381 -1.360 -18.799 1.00 93.69 365 ARG A N 1
ATOM 2900 C CA . ARG A 1 365 ? 11.925 -2.220 -19.901 1.00 93.69 365 ARG A CA 1
ATOM 2901 C C . ARG A 1 365 ? 10.786 -1.613 -20.717 1.00 93.69 365 ARG A C 1
ATOM 2903 O O . ARG A 1 365 ? 9.768 -1.198 -20.183 1.00 93.69 365 ARG A O 1
ATOM 2910 N N . TRP A 1 366 ? 10.922 -1.668 -22.039 1.00 93.38 366 TRP A N 1
ATOM 2911 C CA . TRP A 1 366 ? 9.776 -1.598 -22.945 1.00 93.38 366 TRP A CA 1
ATOM 2912 C C . TRP A 1 366 ? 9.261 -3.014 -23.191 1.00 93.38 366 TRP A C 1
ATOM 2914 O O . TRP A 1 366 ? 10.036 -3.888 -23.590 1.00 93.38 366 TRP A O 1
ATOM 2924 N N . VAL A 1 367 ? 7.968 -3.254 -22.986 1.00 92.31 367 VAL A N 1
ATOM 2925 C CA . VAL A 1 367 ? 7.384 -4.595 -23.067 1.00 92.31 367 VAL A CA 1
ATOM 2926 C C . VAL A 1 367 ? 6.170 -4.600 -23.988 1.00 92.31 367 VAL A C 1
ATOM 2928 O O . VAL A 1 367 ? 5.311 -3.727 -23.928 1.00 92.31 367 VAL A O 1
ATOM 2931 N N . LYS A 1 368 ? 6.108 -5.597 -24.869 1.00 90.06 368 LYS A N 1
ATOM 2932 C CA . LYS A 1 368 ? 4.984 -5.814 -25.797 1.00 90.06 368 LYS A CA 1
ATOM 2933 C C . LYS A 1 368 ? 3.971 -6.816 -25.234 1.00 90.06 368 LYS A C 1
ATOM 2935 O O . LYS A 1 368 ? 2.791 -6.726 -25.525 1.00 90.06 368 LYS A O 1
ATOM 2940 N N . ASP A 1 369 ? 4.430 -7.731 -24.386 1.00 88.62 369 ASP A N 1
ATOM 2941 C CA . ASP A 1 369 ? 3.644 -8.846 -23.858 1.00 88.62 369 ASP A CA 1
ATOM 2942 C C . ASP A 1 369 ? 3.652 -8.866 -22.325 1.00 88.62 369 ASP A C 1
ATOM 2944 O O . ASP A 1 369 ? 4.113 -7.931 -21.671 1.00 88.62 369 ASP A O 1
ATOM 2948 N N . SER A 1 370 ? 3.144 -9.940 -21.727 1.00 89.50 370 SER A N 1
ATOM 2949 C CA . SER A 1 370 ? 3.133 -10.148 -20.275 1.00 89.50 370 SER A CA 1
ATOM 2950 C C . SER A 1 370 ? 4.451 -10.658 -19.699 1.00 89.50 370 SER A C 1
ATOM 2952 O O . SER A 1 370 ? 4.520 -10.941 -18.505 1.00 89.50 370 SER A O 1
ATOM 2954 N N . THR A 1 371 ? 5.505 -10.793 -20.507 1.00 90.38 371 THR A N 1
ATOM 2955 C CA . THR A 1 371 ? 6.792 -11.340 -20.062 1.00 90.38 371 THR A CA 1
AT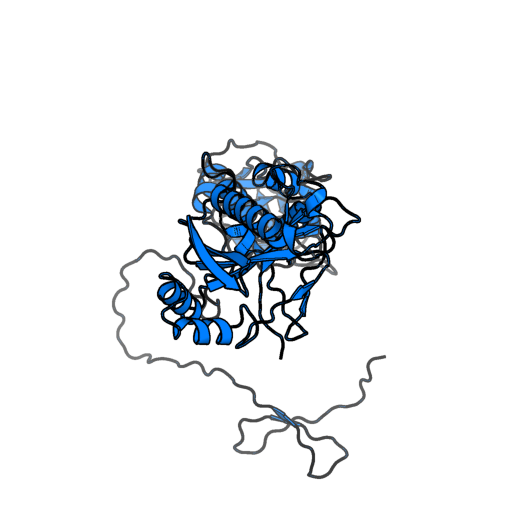OM 2956 C C . THR A 1 371 ? 7.969 -10.454 -20.436 1.00 90.38 371 THR A C 1
ATOM 2958 O O . THR A 1 371 ? 8.046 -9.943 -21.553 1.00 90.38 371 THR A O 1
ATOM 2961 N N . VAL A 1 372 ? 8.933 -10.357 -19.526 1.00 90.81 372 VAL A N 1
ATOM 2962 C CA . VAL A 1 372 ? 10.218 -9.686 -19.722 1.00 90.81 372 VAL A CA 1
ATOM 2963 C C . VAL A 1 372 ? 11.322 -10.727 -19.862 1.00 90.81 372 VAL A C 1
ATOM 2965 O O . VAL A 1 372 ? 11.398 -11.680 -19.088 1.00 90.81 372 VAL A O 1
ATOM 2968 N N . ASN A 1 373 ? 12.208 -10.528 -20.838 1.00 88.50 373 ASN A N 1
ATOM 2969 C CA . ASN A 1 373 ? 13.421 -11.324 -20.965 1.00 88.50 373 ASN A CA 1
ATOM 2970 C C . ASN A 1 373 ? 14.512 -10.764 -20.035 1.00 88.50 373 ASN A C 1
ATOM 2972 O O . ASN A 1 373 ? 14.869 -9.588 -20.135 1.00 88.50 373 ASN A O 1
ATOM 2976 N N . LEU A 1 374 ? 15.026 -11.611 -19.143 1.00 88.56 374 LEU A N 1
ATOM 2977 C CA . LEU A 1 374 ? 16.078 -11.289 -18.171 1.00 88.56 374 LEU A CA 1
ATOM 2978 C C . LEU A 1 374 ? 17.444 -11.876 -18.559 1.00 88.56 374 LEU A C 1
ATOM 2980 O O . LEU A 1 374 ? 18.341 -11.992 -17.724 1.00 88.56 374 LEU A O 1
ATOM 2984 N N . ARG A 1 375 ? 17.626 -12.275 -19.821 1.00 84.56 375 ARG A N 1
ATOM 2985 C CA . ARG A 1 375 ? 18.912 -12.762 -20.325 1.00 84.56 375 ARG A CA 1
ATOM 2986 C C . ARG A 1 375 ? 19.981 -11.671 -20.218 1.00 84.56 375 ARG A C 1
ATOM 2988 O O . ARG A 1 375 ? 19.792 -10.538 -20.652 1.00 84.56 375 ARG A O 1
ATOM 2995 N N . SER A 1 376 ? 21.138 -12.059 -19.699 1.00 80.50 376 SER A N 1
ATOM 2996 C CA . SER A 1 376 ? 22.392 -11.310 -19.769 1.00 80.50 376 SER A CA 1
ATOM 2997 C C . SER A 1 376 ? 23.526 -12.283 -20.115 1.00 80.50 376 SER A C 1
ATOM 2999 O O . SER A 1 376 ? 23.333 -13.498 -20.064 1.00 80.50 376 SER A O 1
ATOM 3001 N N . ALA A 1 377 ? 24.682 -11.758 -20.528 1.00 74.50 377 ALA A N 1
ATOM 3002 C CA . ALA A 1 377 ? 25.811 -12.559 -21.006 1.00 74.50 377 ALA A CA 1
ATOM 3003 C C . ALA A 1 377 ? 26.359 -13.527 -19.942 1.00 74.50 377 ALA A C 1
ATOM 3005 O O . ALA A 1 377 ? 26.833 -14.606 -20.274 1.00 74.50 377 ALA A O 1
ATOM 3006 N N . THR A 1 378 ? 26.291 -13.139 -18.667 1.00 72.44 378 THR A N 1
ATOM 3007 C CA . THR A 1 378 ? 26.956 -13.843 -17.561 1.00 72.44 378 THR A CA 1
ATOM 3008 C C . THR A 1 378 ? 26.009 -14.619 -16.649 1.00 72.44 378 THR A C 1
ATOM 3010 O O . THR A 1 378 ? 26.402 -15.653 -16.119 1.00 72.44 378 THR A O 1
ATOM 3013 N N . SER A 1 379 ? 24.784 -14.131 -16.452 1.00 82.12 379 SER A N 1
ATOM 3014 C CA . SER A 1 379 ? 23.751 -14.739 -15.603 1.00 82.12 379 SER A CA 1
ATOM 3015 C C . SER A 1 379 ? 22.399 -14.043 -15.802 1.00 82.12 379 SER A C 1
ATOM 3017 O O . SER A 1 379 ? 22.288 -13.102 -16.592 1.00 82.12 379 SER A O 1
ATOM 3019 N N . VAL A 1 380 ? 21.350 -14.521 -15.128 1.00 86.88 380 VAL A N 1
ATOM 3020 C CA . VAL A 1 380 ? 19.995 -13.947 -15.202 1.00 86.88 380 VAL A CA 1
ATOM 3021 C C . VAL A 1 380 ? 19.962 -12.599 -14.483 1.00 86.88 380 VAL A C 1
ATOM 3023 O O . VAL A 1 380 ? 20.318 -12.522 -13.309 1.00 86.88 380 VAL A O 1
ATOM 3026 N N . GLN A 1 381 ? 19.506 -11.544 -15.161 1.00 89.38 381 GLN A N 1
ATOM 3027 C CA . GLN A 1 381 ? 19.411 -10.198 -14.587 1.00 89.38 381 GLN A CA 1
ATOM 3028 C C . GLN A 1 381 ? 18.601 -10.189 -13.286 1.00 89.38 381 GLN A C 1
ATOM 3030 O O . GLN A 1 381 ? 17.646 -10.948 -13.142 1.00 89.38 381 GLN A O 1
ATOM 3035 N N . LEU A 1 382 ? 18.984 -9.307 -12.357 1.00 91.38 382 LEU A N 1
ATOM 3036 C CA . LEU A 1 382 ? 18.411 -9.141 -11.011 1.00 91.38 382 LEU A CA 1
ATOM 3037 C C . LEU A 1 382 ? 18.658 -10.291 -10.018 1.00 91.38 382 LEU A C 1
ATOM 3039 O O . LEU A 1 382 ? 18.379 -10.138 -8.827 1.00 91.38 382 LEU A O 1
ATOM 3043 N N . THR A 1 383 ? 19.233 -11.417 -10.435 1.00 90.81 383 THR A N 1
ATOM 3044 C CA . THR A 1 383 ? 19.705 -12.423 -9.467 1.00 90.81 383 THR A CA 1
ATOM 3045 C C . THR A 1 383 ? 20.899 -11.909 -8.662 1.00 90.81 383 THR A C 1
ATOM 3047 O O . THR A 1 383 ? 21.645 -11.038 -9.112 1.00 90.81 383 THR A O 1
ATOM 3050 N N . ASP A 1 384 ? 21.113 -12.460 -7.469 1.00 90.31 384 ASP A N 1
ATOM 3051 C CA . ASP A 1 384 ? 22.250 -12.076 -6.619 1.00 90.31 384 ASP A CA 1
ATOM 3052 C C . ASP A 1 384 ? 23.584 -12.371 -7.308 1.00 90.31 384 ASP A C 1
ATOM 3054 O O . ASP A 1 384 ? 24.524 -11.585 -7.229 1.00 90.31 384 ASP A O 1
ATOM 3058 N N . ASP A 1 385 ? 23.663 -13.489 -8.036 1.00 88.56 385 ASP A N 1
ATOM 3059 C CA . ASP A 1 385 ? 24.824 -13.843 -8.858 1.00 88.56 385 ASP A CA 1
ATOM 3060 C C . ASP A 1 385 ? 25.095 -12.796 -9.952 1.00 88.56 385 ASP A C 1
ATOM 3062 O O . ASP A 1 385 ? 26.244 -12.438 -10.201 1.00 88.56 385 ASP A O 1
ATOM 3066 N N . TRP A 1 386 ? 24.053 -12.223 -10.557 1.00 88.94 386 TRP A N 1
ATOM 3067 C CA . TRP A 1 386 ? 24.214 -11.150 -11.537 1.00 88.94 386 TRP A CA 1
ATOM 3068 C C . TRP A 1 386 ? 24.808 -9.873 -10.950 1.00 88.94 386 TRP A C 1
ATOM 3070 O O . TRP A 1 386 ? 25.708 -9.285 -11.556 1.00 88.94 386 TRP A O 1
ATOM 3080 N N . PHE A 1 387 ? 24.367 -9.469 -9.759 1.00 89.50 387 PHE A N 1
ATOM 3081 C CA . PHE A 1 387 ? 24.960 -8.330 -9.060 1.00 89.50 387 PHE A CA 1
ATOM 3082 C C . PHE A 1 387 ? 26.401 -8.615 -8.625 1.00 89.50 387 PHE A C 1
ATOM 3084 O O . PHE A 1 387 ? 27.277 -7.788 -8.876 1.00 89.50 387 PHE A O 1
ATOM 3091 N N . ARG A 1 388 ? 26.672 -9.802 -8.066 1.00 87.12 388 ARG A N 1
ATOM 3092 C CA . ARG A 1 388 ? 28.021 -10.215 -7.641 1.00 87.12 388 ARG A CA 1
ATOM 3093 C C . ARG A 1 388 ? 29.019 -10.274 -8.796 1.00 87.12 388 ARG A C 1
ATOM 3095 O O . ARG A 1 388 ? 30.159 -9.863 -8.638 1.00 87.12 388 ARG A O 1
ATOM 3102 N N . ARG A 1 389 ? 28.611 -10.727 -9.984 1.00 83.31 389 ARG A N 1
ATOM 3103 C CA . ARG A 1 389 ? 29.497 -10.719 -11.163 1.00 83.31 389 ARG A CA 1
ATOM 3104 C C . ARG A 1 389 ? 29.739 -9.313 -11.706 1.00 83.31 389 ARG A C 1
ATOM 3106 O O . ARG A 1 389 ? 30.818 -9.038 -12.221 1.00 83.31 389 ARG A O 1
ATOM 3113 N N . ARG A 1 390 ? 28.748 -8.422 -11.606 1.00 78.19 390 ARG A N 1
ATOM 3114 C CA . ARG A 1 3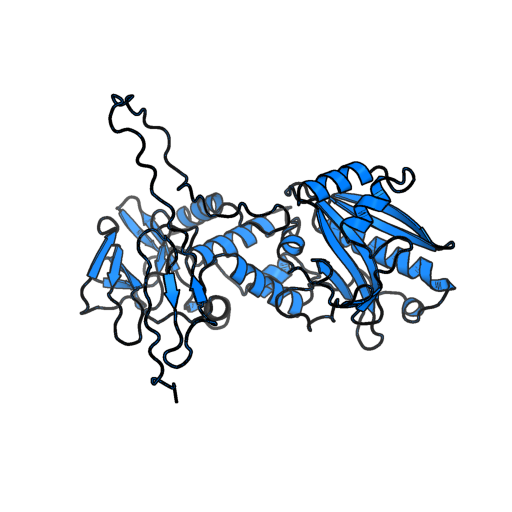90 ? 28.886 -7.021 -12.030 1.00 78.19 390 ARG A CA 1
ATOM 3115 C C . ARG A 1 390 ? 29.753 -6.197 -11.087 1.00 78.19 390 ARG A C 1
ATOM 3117 O O . ARG A 1 390 ? 30.457 -5.323 -11.572 1.00 78.19 390 ARG A O 1
ATOM 3124 N N . SER A 1 391 ? 29.725 -6.462 -9.782 1.00 68.00 391 SER A N 1
ATOM 3125 C CA . SER A 1 391 ? 30.509 -5.692 -8.807 1.00 68.00 391 SER A CA 1
ATOM 3126 C C . SER A 1 391 ? 32.020 -5.862 -8.984 1.00 68.00 391 SER A C 1
ATOM 3128 O O . SER A 1 391 ? 32.777 -4.941 -8.696 1.00 68.00 391 SER A O 1
ATOM 3130 N N . VAL A 1 392 ? 32.460 -7.002 -9.526 1.00 60.19 392 VAL A N 1
ATOM 3131 C CA . VAL A 1 392 ? 33.872 -7.271 -9.849 1.00 60.19 392 VAL A CA 1
ATOM 3132 C C . VAL A 1 392 ? 34.337 -6.498 -11.095 1.00 60.19 392 VAL A C 1
ATOM 3134 O O . VAL A 1 392 ? 35.522 -6.202 -11.246 1.00 60.19 392 VAL A O 1
ATOM 3137 N N . ALA A 1 393 ? 33.420 -6.119 -11.990 1.00 62.09 393 ALA A N 1
ATOM 3138 C CA . ALA A 1 393 ? 33.745 -5.358 -13.190 1.00 62.09 393 ALA A CA 1
ATOM 3139 C C . ALA A 1 393 ? 33.791 -3.848 -12.882 1.00 62.09 393 ALA A C 1
ATOM 3141 O O . ALA A 1 393 ? 32.754 -3.193 -12.786 1.00 62.09 393 ALA A O 1
ATOM 3142 N N . ARG A 1 394 ? 35.001 -3.274 -12.789 1.00 53.50 394 ARG A N 1
ATOM 3143 C CA . ARG A 1 394 ? 35.253 -1.845 -12.477 1.00 53.50 394 ARG A CA 1
ATOM 3144 C C . ARG A 1 394 ? 34.568 -0.825 -13.408 1.00 53.50 394 ARG A C 1
ATOM 3146 O O . ARG A 1 394 ? 34.570 0.360 -13.106 1.00 53.50 394 ARG A O 1
ATOM 3153 N N . THR A 1 395 ? 33.997 -1.253 -14.530 1.00 60.47 395 THR A N 1
ATOM 3154 C CA . THR A 1 395 ? 33.517 -0.384 -15.621 1.00 60.47 395 THR A CA 1
ATOM 3155 C C . THR A 1 395 ? 32.008 -0.095 -15.591 1.00 60.47 395 THR A C 1
ATOM 3157 O O . THR A 1 395 ? 31.496 0.497 -16.533 1.00 60.47 395 THR A O 1
ATOM 3160 N N . TYR A 1 396 ? 31.265 -0.555 -14.576 1.00 65.94 396 TYR A N 1
ATOM 3161 C CA . TYR A 1 396 ? 29.795 -0.569 -14.639 1.00 65.94 396 TYR A CA 1
ATOM 3162 C C . TYR A 1 396 ? 29.098 0.698 -14.117 1.00 65.94 396 TYR A C 1
ATOM 3164 O O . TYR A 1 396 ? 28.267 1.265 -14.817 1.00 65.94 396 TYR A O 1
ATOM 3172 N N . SER A 1 397 ? 29.374 1.113 -12.879 1.00 73.12 397 SER A N 1
ATOM 3173 C CA . SER A 1 397 ? 28.809 2.322 -12.260 1.00 73.12 397 SER A CA 1
ATOM 3174 C C . SER A 1 397 ? 29.526 2.604 -10.941 1.00 73.12 397 SER A C 1
ATOM 3176 O O . SER A 1 397 ? 29.882 1.666 -10.224 1.00 73.12 397 SER A O 1
ATOM 3178 N N . GLU A 1 398 ? 29.682 3.882 -10.596 1.00 83.44 398 GLU A N 1
ATOM 3179 C CA . GLU A 1 398 ? 30.201 4.317 -9.293 1.00 83.44 398 GLU A CA 1
ATOM 3180 C C . GLU A 1 398 ? 29.337 3.851 -8.108 1.00 83.44 398 GLU A C 1
ATOM 3182 O O . GLU A 1 398 ? 29.850 3.674 -7.008 1.00 83.44 398 GLU A O 1
ATOM 3187 N N . HIS A 1 399 ? 28.053 3.547 -8.336 1.00 87.88 399 HIS A N 1
ATOM 3188 C CA . HIS A 1 399 ? 27.119 3.087 -7.300 1.00 87.88 399 HIS A CA 1
ATOM 3189 C C . HIS A 1 399 ? 27.166 1.572 -7.043 1.00 87.88 399 HIS A C 1
ATOM 3191 O O . HIS A 1 399 ? 26.487 1.069 -6.147 1.00 87.88 399 HIS A O 1
ATOM 3197 N N . MET A 1 400 ? 27.963 0.805 -7.799 1.00 87.12 400 MET A N 1
ATOM 3198 C CA . MET A 1 400 ? 28.055 -0.653 -7.626 1.00 87.12 400 MET A CA 1
ATOM 3199 C C . MET A 1 400 ? 28.491 -1.111 -6.221 1.00 87.12 400 MET A C 1
ATOM 3201 O O . MET A 1 400 ? 27.937 -2.115 -5.755 1.00 87.12 400 MET A O 1
ATOM 3205 N N . PRO A 1 401 ? 29.424 -0.436 -5.517 1.00 88.88 401 PRO A N 1
ATOM 3206 C CA . PRO A 1 401 ? 29.749 -0.770 -4.131 1.00 88.88 401 PRO A CA 1
ATOM 3207 C C . PRO A 1 401 ? 28.539 -0.641 -3.197 1.00 88.88 401 PRO A C 1
ATOM 3209 O O . PRO A 1 401 ? 28.253 -1.572 -2.446 1.00 88.88 401 PRO A O 1
ATOM 3212 N N . GLU A 1 402 ? 27.774 0.450 -3.305 1.00 91.31 402 GLU A N 1
ATOM 3213 C CA . GLU A 1 402 ? 26.581 0.685 -2.480 1.00 91.31 402 GLU A CA 1
ATOM 3214 C C . GLU A 1 402 ? 25.473 -0.336 -2.780 1.00 91.31 402 GLU A C 1
ATOM 3216 O O . GLU A 1 402 ? 24.871 -0.898 -1.865 1.00 91.31 402 GLU A O 1
ATOM 3221 N N . ILE A 1 403 ? 25.253 -0.660 -4.060 1.00 92.19 403 ILE A N 1
ATOM 3222 C CA . ILE A 1 403 ? 24.317 -1.716 -4.478 1.00 92.19 403 ILE A CA 1
ATOM 3223 C C . ILE A 1 403 ? 24.722 -3.069 -3.883 1.00 92.19 403 ILE A C 1
ATOM 3225 O O . ILE A 1 403 ? 23.873 -3.808 -3.386 1.00 92.19 403 ILE A O 1
ATOM 3229 N N . SER A 1 404 ? 26.016 -3.398 -3.917 1.00 91.50 404 SER A N 1
ATOM 3230 C CA . SER A 1 404 ? 26.538 -4.668 -3.395 1.00 91.50 404 SER A CA 1
ATOM 3231 C C . SER A 1 404 ? 26.395 -4.753 -1.877 1.00 91.50 404 SER A C 1
ATOM 3233 O O . SER A 1 404 ? 26.007 -5.793 -1.348 1.00 91.50 404 SER A O 1
ATOM 3235 N N . GLN A 1 405 ? 26.651 -3.649 -1.173 1.00 92.12 405 GLN A N 1
ATOM 3236 C CA . GLN A 1 405 ? 26.435 -3.555 0.266 1.00 92.12 405 GLN A CA 1
ATOM 3237 C C . GLN A 1 405 ? 24.956 -3.746 0.617 1.00 92.12 405 GLN A C 1
ATOM 3239 O O . GLN A 1 405 ? 24.633 -4.570 1.472 1.00 92.12 405 GLN A O 1
ATOM 3244 N N . ALA A 1 406 ? 24.054 -3.045 -0.074 1.00 93.25 406 ALA A N 1
ATOM 3245 C CA . ALA A 1 406 ? 22.618 -3.172 0.146 1.00 93.25 406 ALA A CA 1
ATOM 3246 C C . ALA A 1 406 ? 22.111 -4.591 -0.147 1.00 93.25 406 ALA A C 1
ATOM 3248 O O . ALA A 1 406 ? 21.248 -5.090 0.574 1.00 93.25 406 ALA A O 1
ATOM 3249 N N . LEU A 1 407 ? 22.656 -5.258 -1.170 1.00 92.56 407 LEU A N 1
ATOM 3250 C CA . LEU A 1 407 ? 22.343 -6.653 -1.474 1.00 92.56 407 LEU A CA 1
ATOM 3251 C C . LEU A 1 407 ? 22.735 -7.575 -0.313 1.00 92.56 407 LEU A C 1
ATOM 3253 O O . LEU A 1 407 ? 21.901 -8.338 0.165 1.00 92.56 407 LEU A O 1
ATOM 3257 N N . ASN A 1 408 ? 23.973 -7.464 0.173 1.00 91.50 408 ASN A N 1
ATOM 3258 C CA . ASN A 1 408 ? 24.489 -8.305 1.258 1.00 91.50 408 ASN A CA 1
ATOM 3259 C C . ASN A 1 408 ? 23.763 -8.066 2.591 1.00 91.50 408 ASN A C 1
ATOM 3261 O O . ASN A 1 408 ? 23.635 -8.981 3.395 1.00 91.50 408 ASN A O 1
ATOM 3265 N N . GLN A 1 409 ? 23.270 -6.848 2.817 1.00 91.88 409 GLN A N 1
ATOM 3266 C CA . GLN A 1 409 ? 22.492 -6.480 4.003 1.00 91.88 409 GLN A CA 1
ATOM 3267 C C . GLN A 1 409 ? 20.995 -6.804 3.873 1.00 91.88 409 GLN A C 1
ATOM 3269 O O . GLN A 1 409 ? 20.212 -6.402 4.729 1.00 91.88 409 GLN A O 1
ATOM 3274 N N . ASN A 1 410 ? 20.573 -7.468 2.792 1.00 89.88 410 ASN A N 1
ATOM 3275 C CA . ASN A 1 410 ? 19.167 -7.723 2.481 1.00 89.88 410 ASN A CA 1
ATOM 3276 C C . ASN A 1 410 ? 18.302 -6.442 2.476 1.00 89.88 410 ASN A C 1
ATOM 3278 O O . ASN A 1 410 ? 17.131 -6.457 2.847 1.00 89.88 410 ASN A O 1
ATOM 3282 N N . ARG A 1 411 ? 18.865 -5.320 2.012 1.00 93.75 411 ARG A N 1
ATOM 3283 C CA . ARG A 1 411 ? 18.203 -4.008 1.872 1.00 93.75 411 ARG A CA 1
ATOM 3284 C C . ARG A 1 411 ? 17.928 -3.612 0.418 1.00 93.75 411 ARG A C 1
ATOM 3286 O O . ARG A 1 411 ? 17.295 -2.583 0.188 1.00 93.75 411 ARG A O 1
ATOM 3293 N N . LEU A 1 412 ? 18.420 -4.381 -0.558 1.00 94.75 412 LEU A N 1
ATOM 3294 C CA . LEU A 1 412 ? 18.247 -4.087 -1.982 1.00 94.75 412 LEU A CA 1
ATOM 3295 C C . LEU A 1 412 ? 16.918 -4.636 -2.517 1.00 94.75 412 LEU A C 1
ATOM 3297 O O . LEU A 1 412 ? 16.786 -5.827 -2.793 1.00 94.75 412 LEU A O 1
ATOM 3301 N N . VAL A 1 413 ? 15.966 -3.743 -2.763 1.00 96.12 413 VAL A N 1
ATOM 3302 C CA . VAL A 1 413 ? 14.720 -4.036 -3.470 1.00 96.12 413 VAL A CA 1
ATOM 3303 C C . VAL A 1 413 ? 14.960 -3.988 -4.977 1.00 96.12 413 VAL A C 1
ATOM 3305 O O . VAL A 1 413 ? 15.497 -3.024 -5.526 1.00 96.12 413 VAL A O 1
ATOM 3308 N N . LYS A 1 414 ? 14.538 -5.040 -5.673 1.00 96.06 414 LYS A N 1
ATOM 3309 C CA . LYS A 1 414 ? 14.753 -5.208 -7.112 1.00 96.06 414 LYS A CA 1
ATOM 3310 C C . LYS A 1 414 ? 13.438 -5.015 -7.842 1.00 96.06 414 LYS A C 1
ATOM 3312 O O . LYS A 1 414 ? 12.495 -5.779 -7.642 1.00 96.06 414 LYS A O 1
ATOM 3317 N N . ILE A 1 415 ? 13.381 -4.009 -8.699 1.00 97.94 415 ILE A N 1
ATOM 3318 C CA . ILE A 1 415 ? 12.172 -3.613 -9.411 1.00 97.94 415 ILE A CA 1
ATOM 3319 C C . ILE A 1 415 ? 12.404 -3.742 -10.912 1.00 97.94 415 ILE A C 1
ATOM 3321 O O . ILE A 1 415 ? 13.454 -3.373 -11.431 1.00 97.94 415 ILE A O 1
ATOM 3325 N N . ILE A 1 416 ? 11.405 -4.248 -11.624 1.00 97.31 416 ILE A N 1
ATOM 3326 C CA . ILE A 1 416 ? 11.301 -4.127 -13.076 1.00 97.31 416 ILE A CA 1
ATOM 3327 C C . ILE A 1 416 ? 10.227 -3.085 -13.344 1.00 97.31 416 ILE A C 1
ATOM 3329 O O . ILE A 1 416 ? 9.088 -3.257 -12.910 1.00 97.31 416 ILE A O 1
ATOM 3333 N N . ALA A 1 417 ? 10.582 -2.023 -14.058 1.00 97.94 417 ALA A N 1
ATOM 3334 C CA . ALA A 1 417 ? 9.647 -0.963 -14.395 1.00 97.94 417 ALA A CA 1
ATOM 3335 C C . ALA A 1 417 ? 9.760 -0.554 -15.860 1.00 97.94 417 ALA A C 1
ATOM 3337 O O . ALA A 1 417 ? 10.804 -0.711 -16.497 1.00 97.94 417 ALA A O 1
ATOM 3338 N N . GLY A 1 418 ? 8.687 -0.003 -16.406 1.00 97.19 418 GLY A N 1
ATOM 3339 C CA . GLY A 1 418 ? 8.728 0.628 -17.716 1.00 97.19 418 GLY A CA 1
ATOM 3340 C C . GLY A 1 418 ? 7.370 0.697 -18.378 1.00 97.19 418 GLY A C 1
ATOM 3341 O O . GLY A 1 418 ? 6.362 0.826 -17.694 1.00 97.19 418 GLY A O 1
ATOM 3342 N N . ILE A 1 419 ? 7.343 0.645 -19.708 1.00 96.94 419 ILE A N 1
ATOM 3343 C CA . ILE A 1 419 ? 6.117 0.826 -20.492 1.00 96.94 419 ILE A CA 1
ATOM 3344 C C . ILE A 1 419 ? 5.700 -0.511 -21.092 1.00 96.94 419 ILE A C 1
ATOM 3346 O O . ILE A 1 419 ? 6.491 -1.153 -21.786 1.00 96.94 419 ILE A O 1
ATOM 3350 N N . GLN A 1 420 ? 4.453 -0.916 -20.854 1.00 95.00 420 GLN A N 1
ATOM 3351 C CA . GLN A 1 420 ? 3.825 -2.032 -21.551 1.00 95.00 420 GLN A CA 1
ATOM 3352 C C . GLN A 1 420 ? 2.880 -1.495 -22.630 1.00 95.00 420 GLN A C 1
ATOM 3354 O O . GLN A 1 420 ? 1.947 -0.757 -22.325 1.00 95.00 420 GLN A O 1
ATOM 3359 N N . TRP A 1 421 ? 3.094 -1.884 -23.890 1.00 93.81 421 TRP A N 1
ATOM 3360 C CA . TRP A 1 421 ? 2.209 -1.530 -25.003 1.00 93.81 421 TRP A CA 1
ATOM 3361 C C . TRP A 1 421 ? 1.925 -2.754 -25.878 1.00 93.81 421 TRP A C 1
ATOM 3363 O O . TRP A 1 421 ? 2.706 -3.118 -26.755 1.00 93.81 421 TRP A O 1
ATOM 3373 N N . THR A 1 422 ? 0.778 -3.390 -25.626 1.00 82.88 422 THR A N 1
ATOM 3374 C CA . THR A 1 422 ? 0.383 -4.687 -26.216 1.00 82.88 422 THR A CA 1
ATOM 3375 C C . THR A 1 422 ? -0.209 -4.595 -27.618 1.00 82.88 422 THR A C 1
ATOM 3377 O O . THR A 1 422 ? -0.615 -5.592 -28.209 1.00 82.88 422 THR A O 1
ATOM 3380 N N . GLY A 1 423 ? -0.338 -3.380 -28.145 1.00 74.00 423 GLY A N 1
ATOM 3381 C CA . GLY A 1 423 ? -1.029 -3.115 -29.398 1.00 74.00 423 GLY A CA 1
ATOM 3382 C C . GLY A 1 423 ? -2.545 -3.348 -29.364 1.00 74.00 423 GLY A C 1
ATOM 3383 O O . GLY A 1 423 ? -3.192 -3.000 -30.339 1.00 74.00 423 GLY A O 1
ATOM 3384 N N . ARG A 1 424 ? -3.145 -3.880 -28.294 1.00 76.56 424 ARG A N 1
ATOM 3385 C CA . ARG A 1 424 ? -4.614 -3.993 -28.148 1.00 76.56 424 ARG A CA 1
ATOM 3386 C C . ARG A 1 424 ? -5.190 -3.016 -27.129 1.00 76.56 424 ARG A C 1
ATOM 3388 O O . ARG A 1 424 ? -6.379 -2.731 -27.159 1.00 76.56 424 ARG A O 1
ATOM 3395 N N . SER A 1 425 ? -4.340 -2.513 -26.243 1.00 83.00 425 SER A N 1
ATOM 3396 C CA . SER A 1 425 ? -4.685 -1.571 -25.186 1.00 83.00 425 SER A CA 1
ATOM 3397 C C . SER A 1 425 ? -3.835 -0.308 -25.284 1.00 83.00 425 SER A C 1
ATOM 3399 O O . SER A 1 425 ? -2.780 -0.290 -25.934 1.00 83.00 425 SER A O 1
ATOM 3401 N N . ASN A 1 426 ? -4.286 0.739 -24.593 1.00 90.12 426 ASN A N 1
ATOM 3402 C CA . ASN A 1 426 ? -3.458 1.909 -24.337 1.00 90.12 426 ASN A CA 1
ATOM 3403 C C . ASN A 1 426 ? -2.176 1.495 -23.593 1.00 90.12 426 ASN A C 1
ATOM 3405 O O . ASN A 1 426 ? -2.209 0.540 -22.807 1.00 90.12 426 ASN A O 1
ATOM 3409 N N . PRO A 1 427 ? -1.049 2.181 -23.845 1.00 94.31 427 PRO A N 1
ATOM 3410 C CA . PRO A 1 427 ? 0.180 1.926 -23.115 1.00 94.31 427 PRO A CA 1
ATOM 3411 C C . PRO A 1 427 ? -0.004 2.229 -21.621 1.00 94.31 427 PRO A C 1
ATOM 3413 O O . PRO A 1 427 ? -0.744 3.143 -21.247 1.00 94.31 427 PRO A O 1
ATOM 3416 N N . THR A 1 428 ? 0.685 1.474 -20.769 1.00 95.56 428 THR A N 1
ATOM 3417 C CA . THR A 1 428 ? 0.715 1.703 -19.318 1.00 95.56 428 THR A CA 1
ATOM 3418 C C . THR A 1 428 ? 2.138 1.726 -18.800 1.00 95.56 428 THR A C 1
ATOM 3420 O O . THR A 1 428 ? 3.016 1.050 -19.340 1.00 95.56 428 THR A O 1
ATOM 3423 N N . VAL A 1 429 ? 2.369 2.504 -17.743 1.00 97.56 429 VAL A N 1
ATOM 3424 C CA . VAL A 1 429 ? 3.597 2.392 -16.957 1.00 97.56 429 VAL A CA 1
ATOM 3425 C C . VAL A 1 429 ? 3.382 1.324 -15.905 1.00 97.56 429 VAL A C 1
ATOM 3427 O O . VAL A 1 429 ? 2.376 1.374 -15.205 1.00 97.56 429 VAL A O 1
ATOM 3430 N N . PHE A 1 430 ? 4.305 0.383 -15.774 1.00 97.38 430 PHE A N 1
ATOM 3431 C CA . PHE A 1 430 ? 4.210 -0.690 -14.796 1.00 97.38 430 PHE A CA 1
ATOM 3432 C C . PHE A 1 430 ? 5.421 -0.723 -13.875 1.00 97.38 430 PHE A C 1
ATOM 3434 O O . PHE A 1 430 ? 6.523 -0.337 -14.269 1.00 97.38 430 PHE A O 1
ATOM 3441 N N . PHE A 1 431 ? 5.212 -1.265 -12.680 1.00 97.94 431 PHE A N 1
ATOM 3442 C CA . PHE A 1 431 ? 6.260 -1.633 -11.736 1.00 97.94 431 PHE A CA 1
ATOM 3443 C C . PHE A 1 431 ? 5.950 -3.015 -11.156 1.00 97.94 431 PHE A C 1
ATOM 3445 O O . PHE A 1 431 ? 4.811 -3.299 -10.778 1.00 97.94 431 PHE A O 1
ATOM 3452 N N . VAL A 1 432 ? 6.967 -3.874 -11.091 1.00 97.00 432 VAL A N 1
ATOM 3453 C CA . VAL A 1 432 ? 6.889 -5.232 -10.537 1.00 97.00 432 VAL A CA 1
ATOM 3454 C C . VAL A 1 432 ? 8.110 -5.495 -9.665 1.00 97.00 432 VAL A C 1
ATOM 3456 O O . VAL A 1 432 ? 9.237 -5.212 -10.074 1.00 97.00 432 VAL A O 1
ATOM 3459 N N . LYS A 1 433 ? 7.897 -6.075 -8.481 1.00 96.12 433 LYS A N 1
ATOM 3460 C CA . LYS A 1 433 ? 8.977 -6.487 -7.576 1.00 96.12 433 LYS A CA 1
ATOM 3461 C C . LYS A 1 433 ? 9.493 -7.871 -7.963 1.00 96.12 433 LYS A C 1
ATOM 3463 O O . LYS A 1 433 ? 8.733 -8.838 -8.030 1.00 96.12 433 LYS A O 1
ATOM 3468 N N . PHE A 1 434 ? 10.791 -7.971 -8.224 1.00 93.69 434 PHE A N 1
ATOM 3469 C CA . PHE A 1 434 ? 11.464 -9.229 -8.525 1.00 93.69 434 PHE A CA 1
ATOM 3470 C C . PHE A 1 434 ? 11.842 -9.942 -7.222 1.00 93.69 434 PHE A C 1
ATOM 3472 O O . PHE A 1 434 ? 12.677 -9.449 -6.468 1.00 93.69 434 PHE A O 1
ATOM 3479 N N . GLY A 1 435 ? 11.234 -11.103 -6.972 1.00 89.19 435 GLY A N 1
ATOM 3480 C CA . GLY A 1 435 ? 11.510 -11.934 -5.797 1.00 89.19 435 GLY A CA 1
ATOM 3481 C C . GLY A 1 435 ? 12.676 -12.901 -5.979 1.00 89.19 435 GLY A C 1
ATOM 3482 O O . GLY A 1 435 ? 13.364 -13.232 -5.021 1.00 89.19 435 GLY A O 1
ATOM 3483 N N . GLY A 1 436 ? 12.915 -13.357 -7.209 1.00 86.81 436 GLY A N 1
ATOM 3484 C CA . GLY A 1 436 ? 13.932 -14.363 -7.498 1.00 86.81 436 GLY A CA 1
ATOM 3485 C C . GLY A 1 436 ? 13.555 -15.267 -8.663 1.00 86.81 436 GLY A C 1
ATOM 3486 O O . GLY A 1 436 ? 12.560 -15.056 -9.360 1.00 86.81 436 GLY A O 1
ATOM 3487 N N . VAL A 1 437 ? 14.360 -16.305 -8.861 1.00 81.44 437 VAL A N 1
ATOM 3488 C CA . VAL A 1 437 ? 14.060 -17.423 -9.760 1.00 81.44 437 VAL A CA 1
ATOM 3489 C C . VAL A 1 437 ? 13.789 -18.622 -8.862 1.00 81.44 437 VAL A C 1
ATOM 3491 O O . VAL A 1 437 ? 14.651 -18.964 -8.057 1.00 81.44 437 VAL A O 1
ATOM 3494 N N . SER A 1 438 ? 12.597 -19.213 -8.950 1.00 70.25 438 SER A N 1
ATOM 3495 C CA . SER A 1 438 ? 12.288 -20.434 -8.202 1.00 70.25 438 SER A CA 1
ATOM 3496 C C . SER A 1 438 ? 13.138 -21.577 -8.756 1.00 70.25 438 SER A C 1
ATOM 3498 O O . SER A 1 438 ? 13.192 -21.744 -9.980 1.00 70.25 438 SER A O 1
ATOM 3500 N N . SER A 1 439 ? 13.821 -22.292 -7.861 1.00 51.69 439 SER A N 1
ATOM 3501 C CA . SER A 1 439 ? 14.625 -23.483 -8.159 1.00 51.69 439 SER A CA 1
ATOM 3502 C C . SER A 1 439 ? 13.790 -24.611 -8.737 1.00 51.69 439 SER A C 1
ATOM 3504 O O . SER A 1 439 ? 12.682 -24.822 -8.189 1.00 51.69 439 SER A O 1
#

Sequence (439 aa):
MLDDTHQYPVYRRQDEQVLRLKHPQDDVQNELILHIEEPGEWLLGADAPPPQPQPGPSTEMWRPWATTPSAQEWSPPSHAMLQEHVGRAAHLPGAGQGWAFDSRRVLTDLLPERGIFRVSGGEGERAFDVLRQDGRLFRLLPEGTNSSFQSIIFLTRNRALAPQAATDIHFWLGAGFSEQPIPATLGADGLWKARPVLFLEPLENTMGRVFPRMKELSRRFASERLIELADAGREVTASHLLTIRATLDDWLAPGAVARTDDLLKMLRPTYSRRRLAFYIGYEGRSPGFTRMDFTLPAPLDPSLRVSTRENASARAQVVQAVIAQMLEQQGFVIHSIEKRMGGQYSVDYFCTHPKSTAKYYVLTRWVKDSTVNLRSATSVQLTDDWFRRRSVARTYSEHMPEISQALNQNRLVKIIAGIQWTGRSNPTVFFVKFGGVSS

Organism: NCBI:txid2740531

Foldseek 3Di:
DPPPDFDWDWDDDPPDPWIWTDGPPDPDDDIDIHDDDDPDDDPPDPPDDDDDDDDDDDDDDDDVPPDDAQLLAFDFDDLVVVLVVQVPFDFDPPQCVVQWDDDPADWADDPVLLQKTWGPADVPGHIFIWHQDPNTTFTWFAAFDPGDPQFKIWTFHPDGFDQAQCVVLQCCQPVVVSRQTWIWGQDPVSHTTTGDGLHDHGQLVLLCFLPVFWDSLLSVLVSSLLLVNQGVHRTHGPSSSSRSSSVSCQCPPVPNRLQDPNLSNSADAAAAQDFWKGFQADPNGDHNRQKIWGDFPDADDPVLQDDDPVCQQVQQVSFVVRVVVSCVSNQKDWDWWWDDDPNHIHTWIWIDHPVGPAIETEATDEAQDRIDTQDDPQGGPPALVVLVVVLVPPPTDPCSVVQNVCVVSSRYWYKYWGWYRNVVDGIITMIGTHPYYDD

Secondary structure (DSSP, 8-state):
------PPPEE--TT--SEEEE-TT--SS-EEEE-----------S-SPPPP-----------TT-PPPPTTS--PPPSHHHHHHHHHSPP-TTTTGGG-B---SPEEEEEGGGTEEEEPPBTTB--EEEEEETTEEEEEPP--SS--TTTEEEEE-SSPPPSSHHHHHHHHHTTTGGGS-EEEEE-TTS-EEE---S-SS-HHHHHHHHSTTB-HHHHHHHHHHHHHHH-S-SS--HHHHHHHHHHHHHHHSTTTTT--SHHHHHSPPEEESSSSEEE---TT--GGGSEEEE--SSPPPGGGSS--SSSHHHHHHHHHHHHHHHHHHTT-EEEEEEEEETTEEEEEEEEE-TT-S-EEEEEEEEESSSEEE---SSS-TTSHHHHHHHHT-TTS-TTHHHHHHHHHTT-EEEEEEEEE--SSS--EEEEEEEEEE--

Radius of gyration: 27.93 Å; chains: 1; bounding box: 64×75×82 Å

pLDDT: mean 83.28, std 17.69, range [29.84, 97.94]